Protein 6IUB (pdb70)

Organism: Helicobacter pylori (strain ATCC 700392 / 26695) (NCBI:txid85962)

Solvent-accessible surface area: 21551 Å² total; per-residue (Å²): 127,172,7,38,10,0,0,0,0,12,4,48,4,24,3,14,13,20,42,0,0,5,6,0,0,0,3,0,3,75,93,128,75,44,0,0,0,0,0,0,17,18,19,1,11,0,0,11,5,17,54,45,135,35,146,159,23,129,102,2,0,40,31,10,9,47,64,153,54,124,2,77,112,4,40,56,133,20,122,17,95,69,0,6,0,0,0,0,32,61,40,0,52,31,0,34,108,40,14,32,82,13,47,130,131,83,172,157,4,31,56,46,0,71,98,17,1,116,73,2,51,44,110,9,29,24,0,0,0,0,2,12,19,48,39,25,5,16,1,20,0,0,0,1,1,0,65,4,0,0,0,0,1,39,7,60,43,29,14,41,15,10,4,123,17,0,10,83,12,2,118,97,2,58,174,65,38,4,106,86,1,137,45,57,0,0,0,0,4,67,23,33,81,121,49,110,20,8,116,43,5,18,61,67,2,54,147,133,33,62,105,50,8,7,100,24,88,91,83,36,97,70,5,43,2,37,105,21,76,84,15,33,22,2,21,42,118,14,71,3,1,12,63,59,42,100,175,14,104,0,0,80,8,2,63,88,0,0,68,18,2,46,101,70,183,135,1,39,10,0,0,0,0,12,3,47,5,23,5,12,14,18,43,0,0,5,6,0,0,0,3,0,3,65,80,118,84,58,0,0,0,0,0,0,15,19,20,4,10,0,2,11,7,16,49,48,111,34,119,154,22,121,93,2,0,40,28,15,14,65,60,149,52,126,3,78,107,5,40,55,157,22,119,10,107,64,0,5,0,0,1,0,27,63,39,0,50,28,0,27,112,32,16,27,79,4,69,138,91,150,121,169,0,34,32,33,0,79,77,16,1,114,79,2,17,33,117,10,51,25,0,0,0,0,2,15,15,48,38,19,6,6,2,23,0,0,0,1,2,0,48,4,0,0,0,0,2,39,6,61,30,27,14,45,25,7,5,97,16,1,10,89,17,2,125,102,1,54,183,58,51,3,99,93,0,128,43,53,0,0,0,1,3,66,19,35,83,121,52,116,20,7,115,42,4,18,56,65,3,52,139,129,27,68,98,54,5,9,116,16,50,97,83,43,106,86,4,47,3,40,100,22,81,96,15,32,33,4,18,46,116,15,74,4,2,16,60,86,39,98,174,6,110,0,3,74,8,2,45,82,0,0,65,18,0,44,125,81

Sequence (528 aa):
MMSEIIAVANQKGGVGKTTTAVNLAASLAVHEKKILLIDFDPQANATSSLGFRRDKIDYDIYHVLIGRKQISQVILKTQMPFLDLVPSNLGLAGFEKTFYDSQDENKRGELMLKNALESVVGLYDYIIIDSPPALGPLTINSLSAAHSVIIPIQCEFFALEGTKLLLNTIRMLQKSTNPKLKIRGFLPTMHVPQLNLTKGVLAELFKYFDSEFFRDSATGEYIMIPKSVKLAESPSFGKPILLYDIKSNGSIAYQKLAQSILQGMMSEIIAVANQKGGVGKTTTAVNLAASLAVHEKKILLIDFDPQANATSSLGFRRDKIDYDIYHVLIGRKQISQVILKTQMPFLDLVPSNLGLAGFEKTFYDSQDENKRGELMLKNALESVVGLYDYIIIDSPPALGPLTINSLSAAHSVIIPIQCEFFALEGTKLLLNTIRMLQKSTNPKLKIRGFLPTMHVPQLNLTKGVLAELFKYFDSEFFRDSATGEYIMIPKSVKLAESPSFGKPILLYDIKSNGSIAYQKLAQSILQG

Nearest PDB structures (foldseek):
  6iud-assembly1_A  TM=9.989E-01  e=3.124E-50  Helicobacter pylori 26695
  8jmj-assembly1_B  TM=9.957E-01  e=1.134E-47  Helicobacter pylori 26695
  5ihp-assembly2_B  TM=9.463E-01  e=1.398E-24  Mycolicibacterium smegmatis MC2 155
  5ihp-assembly1_A  TM=9.519E-01  e=3.558E-24  Mycolicibacterium smegmatis MC2 155
  4pfs-assembly1_A  TM=9.456E-01  e=5.353E-24  Mycolicibacterium smegmatis MC2 155

InterPro domains:
  IPR025669 AAA domain [PF13614] (4-183)
  IPR027417 P-loop containing nucleoside triphosphate hydrolase [G3DSA:3.40.50.300] (1-264)
  IPR027417 P-loop containing nucleoside triphosphate hydrolase [SSF52540] (2-263)
  IPR050678 DNA Partitioning ATPase [PTHR13696] (2-263)

Structure (mmCIF, N/CA/C/O backbone):
data_6IUB
#
_entry.id   6IUB
#
_cell.length_a   48.142
_cell.length_b   93.322
_cell.length_c   110.892
_cell.angle_alpha   90.000
_cell.angle_beta   90.000
_cell.angle_gamma   90.000
#
_symmetry.space_group_name_H-M   'P 21 21 21'
#
loop_
_entity.id
_entity.type
_entity.pdbx_description
1 polymer 'SpoOJ regulator (Soj)'
2 non-polymer "ADENOSINE-5'-TRIPHOSPHATE"
3 non-polymer 'MAGNESIUM ION'
4 water water
#
loop_
_atom_site.group_PDB
_atom_site.id
_atom_site.type_symbol
_atom_site.label_atom_id
_atom_site.label_alt_id
_atom_site.label_comp_id
_atom_site.label_asym_id
_atom_site.label_entity_id
_atom_site.label_seq_id
_atom_site.pdbx_PDB_ins_code
_atom_site.Cartn_x
_atom_site.Cartn_y
_atom_site.Cartn_z
_atom_site.occupancy
_atom_site.B_iso_or_equiv
_atom_site.auth_seq_id
_atom_site.auth_comp_id
_atom_site.auth_asym_id
_atom_site.auth_atom_id
_atom_site.pdbx_PDB_model_num
ATOM 1 N N . MET A 1 13 ? 58.361 33.465 34.503 1.00 35.57 1 MET A N 1
ATOM 2 C CA . MET A 1 13 ? 57.721 34.071 35.670 1.00 34.98 1 MET A CA 1
ATOM 3 C C . MET A 1 13 ? 56.547 34.985 35.338 1.00 35.25 1 MET A C 1
ATOM 4 O O . MET A 1 13 ? 56.609 35.797 34.414 1.00 33.01 1 MET A O 1
ATOM 9 N N . MET A 1 14 ? 55.483 34.841 36.121 1.00 32.73 2 MET A N 1
ATOM 10 C CA . MET A 1 14 ? 54.323 35.725 36.089 1.00 29.19 2 MET A CA 1
ATOM 11 C C . MET A 1 14 ? 53.875 35.792 37.532 1.00 23.55 2 MET A C 1
ATOM 12 O O . MET A 1 14 ? 53.381 34.800 38.061 1.00 22.44 2 MET A O 1
ATOM 17 N N . SER A 1 15 ? 54.068 36.936 38.177 1.00 21.85 3 SER A N 1
ATOM 18 C CA . SER A 1 15 ? 53.815 37.025 39.607 1.00 18.68 3 SER A CA 1
ATOM 19 C C . SER A 1 15 ? 52.381 36.697 39.966 1.00 15.51 3 SER A C 1
ATOM 20 O O . SER A 1 15 ? 51.458 37.127 39.285 1.00 17.21 3 SER A O 1
ATOM 23 N N . GLU A 1 16 ? 52.194 35.932 41.035 1.00 18.22 4 GLU A N 1
ATOM 24 C CA . GLU A 1 16 ? 50.920 36.011 41.730 1.00 16.13 4 GLU A CA 1
ATOM 25 C C . GLU A 1 16 ? 51.075 37.132 42.749 1.00 15.82 4 GLU A C 1
ATOM 26 O O . GLU A 1 16 ? 51.977 37.097 43.588 1.00 12.02 4 GLU A O 1
ATOM 32 N N . ILE A 1 17 ? 50.203 38.127 42.667 1.00 12.07 5 ILE A N 1
ATOM 33 C CA . ILE A 1 17 ? 50.222 39.225 43.621 1.00 14.43 5 ILE A CA 1
ATOM 34 C C . ILE A 1 17 ? 49.260 38.909 44.753 1.00 12.46 5 ILE A C 1
ATOM 35 O O . ILE A 1 17 ? 48.067 38.712 44.527 1.00 11.03 5 ILE A O 1
ATOM 40 N N . ILE A 1 18 ? 49.790 38.837 45.969 1.00 9.76 6 ILE A N 1
ATOM 41 C CA . ILE A 1 18 ? 48.975 38.470 47.110 1.00 11.80 6 ILE A CA 1
ATOM 42 C C . ILE A 1 18 ? 48.959 39.582 48.149 1.00 11.37 6 ILE A C 1
ATOM 43 O O . ILE A 1 18 ? 49.997 39.935 48.711 1.00 13.98 6 ILE A O 1
ATOM 48 N N . ALA A 1 19 ? 47.776 40.128 48.399 1.00 10.53 7 ALA A N 1
ATOM 49 C CA . ALA A 1 19 ? 47.601 41.099 49.469 1.00 10.52 7 ALA A CA 1
ATOM 50 C C . ALA A 1 19 ? 47.380 40.396 50.802 1.00 11.56 7 ALA A C 1
ATOM 51 O O . ALA A 1 19 ? 46.577 39.463 50.887 1.00 12.55 7 ALA A O 1
ATOM 53 N N . VAL A 1 20 ? 48.085 40.852 51.836 1.00 12.30 8 VAL A N 1
ATOM 54 C CA . VAL A 1 20 ? 47.793 40.440 53.200 1.00 10.01 8 VAL A CA 1
ATOM 55 C C . VAL A 1 20 ? 47.011 41.588 53.808 1.00 9.80 8 VAL A C 1
ATOM 56 O O . VAL A 1 20 ? 47.550 42.678 53.982 1.00 11.55 8 VAL A O 1
ATOM 60 N N . ALA A 1 21 ? 45.734 41.372 54.090 1.00 8.31 9 ALA A N 1
ATOM 61 C CA . ALA A 1 21 ? 44.879 42.491 54.456 1.00 9.52 9 ALA A CA 1
ATOM 62 C C . ALA A 1 21 ? 43.909 42.151 55.567 1.00 10.87 9 ALA A C 1
ATOM 63 O O . ALA A 1 21 ? 43.424 41.026 55.646 1.00 7.88 9 ALA A O 1
ATOM 65 N N . ASN A 1 22 ? 43.647 43.148 56.411 1.00 10.50 10 ASN A N 1
ATOM 66 C CA . ASN A 1 22 ? 42.676 43.091 57.507 1.00 12.53 10 ASN A CA 1
ATOM 67 C C . ASN A 1 22 ? 42.744 44.432 58.216 1.00 13.13 10 ASN A C 1
ATOM 68 O O . ASN A 1 22 ? 43.779 44.795 58.760 1.00 11.98 10 ASN A O 1
ATOM 73 N N . GLN A 1 23 ? 41.626 45.148 58.224 1.00 11.99 11 GLN A N 1
ATOM 74 C CA . GLN A 1 23 ? 41.568 46.491 58.772 1.00 14.17 11 GLN A CA 1
ATOM 75 C C . GLN A 1 23 ? 41.792 46.559 60.280 1.00 16.66 11 GLN A C 1
ATOM 76 O O . GLN A 1 23 ? 42.140 47.619 60.816 1.00 16.41 11 GLN A O 1
ATOM 82 N N . LYS A 1 24 ? 41.607 45.428 60.961 1.00 13.41 12 LYS A N 1
ATOM 83 C CA . LYS A 1 24 ? 41.858 45.371 62.395 1.00 13.85 12 LYS A CA 1
ATOM 84 C C . LYS A 1 24 ? 43.360 45.480 62.637 1.00 16.86 12 LYS A C 1
ATOM 85 O O . LYS A 1 24 ? 44.156 44.932 61.883 1.00 15.46 12 LYS A O 1
ATOM 91 N N . GLY A 1 25 ? 43.743 46.200 63.683 1.00 15.34 13 GLY A N 1
ATOM 92 C CA . GLY A 1 25 ? 45.145 46.338 64.020 1.00 14.78 13 GLY A CA 1
ATOM 93 C C . GLY A 1 25 ? 45.682 45.169 64.822 1.00 13.40 13 GLY A C 1
ATOM 94 O O . GLY A 1 25 ? 44.954 44.587 65.640 1.00 13.86 13 GLY A O 1
ATOM 95 N N . GLY A 1 26 ? 46.944 44.815 64.581 1.00 14.23 14 GLY A N 1
ATOM 96 C CA . GLY A 1 26 ? 47.642 43.839 65.405 1.00 14.69 14 GLY A CA 1
ATOM 97 C C . GLY A 1 26 ? 47.128 42.414 65.297 1.00 10.53 14 GLY A C 1
ATOM 98 O O . GLY A 1 26 ? 47.083 41.684 66.291 1.00 15.73 14 GLY A O 1
ATOM 99 N N . VAL A 1 27 ? 46.742 42.010 64.092 1.00 8.75 15 VAL A N 1
ATOM 100 C CA . VAL A 1 27 ? 46.248 40.650 63.872 1.00 9.08 15 VAL A CA 1
ATOM 101 C C . VAL A 1 27 ? 47.243 39.786 63.094 1.00 11.65 15 VAL A C 1
ATOM 102 O O . VAL A 1 27 ? 46.915 38.679 62.671 1.00 10.09 15 VAL A O 1
ATOM 106 N N . GLY A 1 28 ? 48.448 40.305 62.883 1.00 9.97 16 GLY A N 1
ATOM 107 C CA . GLY A 1 28 ? 49.497 39.524 62.251 1.00 11.29 16 GLY A CA 1
ATOM 108 C C . GLY A 1 28 ? 49.637 39.682 60.750 1.00 12.35 16 GLY A C 1
ATOM 109 O O . GLY A 1 28 ? 50.185 38.791 60.099 1.00 9.35 16 GLY A O 1
ATOM 110 N N . LYS A 1 29 ? 49.143 40.791 60.194 1.00 6.88 17 LYS A N 1
ATOM 111 C CA . LYS A 1 29 ? 49.376 41.087 58.773 1.00 9.68 17 LYS A CA 1
ATOM 112 C C . LYS A 1 29 ? 50.859 41.083 58.457 1.00 9.61 17 LYS A C 1
ATOM 113 O O . LYS A 1 29 ? 51.312 40.380 57.561 1.00 7.88 17 LYS A O 1
ATOM 119 N N . THR A 1 30 ? 51.613 41.894 59.186 1.00 9.23 18 THR A N 1
ATOM 120 C CA . THR A 1 30 ? 53.044 42.024 58.949 1.00 9.66 18 THR A CA 1
ATOM 121 C C . THR A 1 30 ? 53.819 40.722 59.197 1.00 9.82 18 THR A C 1
ATOM 122 O O . THR A 1 30 ? 54.647 40.307 58.387 1.00 9.71 18 THR A O 1
ATOM 126 N N . THR A 1 31 ? 53.529 40.071 60.315 1.00 7.80 19 THR A N 1
ATOM 127 C CA . THR A 1 31 ? 54.175 38.810 60.651 1.00 8.61 19 THR A CA 1
ATOM 128 C C . THR A 1 31 ? 53.926 37.798 59.528 1.00 8.75 19 THR A C 1
ATOM 129 O O . THR A 1 31 ? 54.824 37.019 59.146 1.00 8.13 19 THR A O 1
ATOM 133 N N . THR A 1 32 ? 52.710 37.843 58.979 1.00 10.46 20 THR A N 1
ATOM 134 C CA . THR A 1 32 ? 52.313 36.909 57.925 1.00 8.78 20 THR A CA 1
ATOM 135 C C . THR A 1 32 ? 52.973 37.251 56.593 1.00 8.91 20 THR A C 1
ATOM 136 O O . THR A 1 32 ? 53.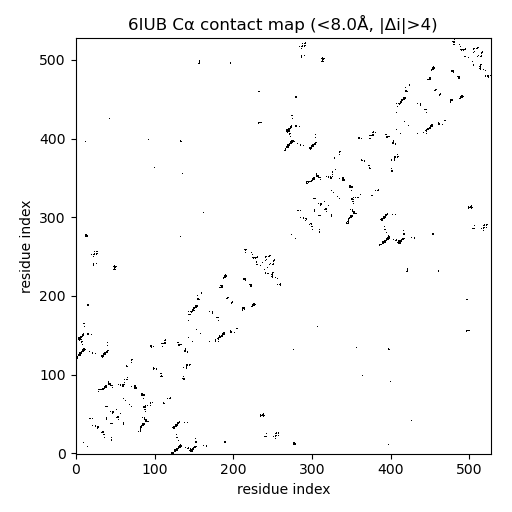498 36.373 55.929 1.00 9.73 20 THR A O 1
ATOM 140 N N . ALA A 1 33 ? 52.955 38.523 56.199 1.00 6.25 21 ALA A N 1
ATOM 141 C CA . ALA A 1 33 ? 53.573 38.933 54.946 1.00 6.73 21 ALA A CA 1
ATOM 142 C C . ALA A 1 33 ? 55.057 38.581 54.944 1.00 8.59 21 ALA A C 1
ATOM 143 O O . ALA A 1 33 ? 55.561 37.965 53.990 1.00 7.89 21 ALA A O 1
ATOM 145 N N . VAL A 1 34 ? 55.754 38.988 56.007 1.00 6.27 22 VAL A N 1
ATOM 146 C CA . VAL A 1 34 ? 57.182 38.728 56.128 1.00 8.19 22 VAL A CA 1
ATOM 147 C C . VAL A 1 34 ? 57.498 37.230 56.105 1.00 10.12 22 VAL A C 1
ATOM 148 O O . VAL A 1 34 ? 58.367 36.762 55.342 1.00 9.06 22 VAL A O 1
ATOM 152 N N . ASN A 1 35 ? 56.811 36.475 56.960 1.00 8.36 23 ASN A N 1
ATOM 153 C CA . ASN A 1 35 ? 57.130 35.049 57.066 1.00 8.13 23 ASN A CA 1
ATOM 154 C C . ASN A 1 35 ? 56.664 34.150 55.916 1.00 11.12 23 ASN A C 1
ATOM 155 O O . ASN A 1 35 ? 57.337 33.185 55.565 1.00 9.81 23 ASN A O 1
ATOM 160 N N . LEU A 1 36 ? 55.537 34.489 55.305 1.00 9.85 24 LEU A N 1
ATOM 161 C CA . LEU A 1 36 ? 55.151 33.844 54.057 1.00 11.13 24 LEU A CA 1
ATOM 162 C C . LEU A 1 36 ? 56.203 34.135 52.994 1.00 10.92 24 LEU A C 1
ATOM 163 O O . LEU A 1 36 ? 56.680 33.212 52.328 1.00 9.63 24 LEU A O 1
ATOM 168 N N . ALA A 1 37 ? 56.597 35.404 52.855 1.00 9.65 25 ALA A N 1
ATOM 169 C CA . ALA A 1 37 ? 57.603 35.758 51.855 1.00 8.41 25 ALA A CA 1
ATOM 170 C C . ALA A 1 37 ? 58.874 34.933 52.029 1.00 8.79 25 ALA A C 1
ATOM 171 O O . ALA A 1 37 ? 59.392 34.353 51.057 1.00 10.54 25 ALA A O 1
ATOM 173 N N . ALA A 1 38 ? 59.377 34.862 53.258 1.00 7.56 26 ALA A N 1
ATOM 174 C CA . ALA A 1 38 ? 60.573 34.050 53.518 1.00 10.74 26 ALA A CA 1
ATOM 175 C C . ALA A 1 38 ? 60.364 32.566 53.185 1.00 11.67 26 ALA A C 1
ATOM 176 O O . ALA A 1 38 ? 61.235 31.902 52.561 1.00 9.58 26 ALA A O 1
ATOM 178 N N . SER A 1 39 ? 59.210 32.055 53.617 1.00 9.34 27 SER A N 1
ATOM 179 C CA . SER A 1 39 ? 58.875 30.649 53.432 1.00 10.82 27 SER A CA 1
ATOM 180 C C . SER A 1 39 ? 58.723 30.264 51.973 1.00 10.44 27 SER A C 1
ATOM 181 O O . SER A 1 39 ? 58.913 29.108 51.614 1.00 13.97 27 SER A O 1
ATOM 184 N N . LEU A 1 40 ? 58.362 31.219 51.127 1.00 10.52 28 LEU A N 1
ATOM 185 C CA . LEU A 1 40 ? 58.315 30.965 49.696 1.00 10.93 28 LEU A CA 1
ATOM 186 C C . LEU A 1 40 ? 59.708 31.066 49.095 1.00 14.08 28 LEU A C 1
ATOM 187 O O . LEU A 1 40 ? 60.062 30.297 48.187 1.00 14.74 28 LEU A O 1
ATOM 192 N N . ALA A 1 41 ? 60.495 32.017 49.594 1.00 11.39 29 ALA A N 1
ATOM 193 C CA . ALA A 1 41 ? 61.830 32.246 49.055 1.00 11.83 29 ALA A CA 1
ATOM 194 C C . ALA A 1 41 ? 62.738 31.028 49.198 1.00 15.52 29 ALA A C 1
ATOM 195 O O . ALA A 1 41 ? 63.568 30.774 48.307 1.00 16.33 29 ALA A O 1
ATOM 197 N N . VAL A 1 42 ? 62.612 30.291 50.304 1.00 10.80 30 VAL A N 1
ATOM 198 C CA . VAL A 1 42 ? 63.486 29.116 50.482 1.00 13.81 30 VAL A CA 1
ATOM 199 C C . VAL A 1 42 ? 63.238 27.998 49.463 1.00 18.11 30 VAL A C 1
ATOM 200 O O . VAL A 1 42 ? 64.019 27.049 49.388 1.00 18.50 30 VAL A O 1
ATOM 204 N N . HIS A 1 43 ? 62.133 28.070 48.730 1.00 16.77 31 HIS A N 1
ATOM 205 C CA . HIS A 1 43 ? 61.885 27.130 47.635 1.00 16.95 31 HIS A CA 1
ATOM 206 C C . HIS A 1 43 ? 62.392 27.646 46.293 1.00 18.21 31 HIS A C 1
ATOM 207 O O . HIS A 1 43 ? 61.913 27.219 45.236 1.00 18.30 31 HIS A O 1
ATOM 214 N N . GLU A 1 44 ? 63.292 28.624 46.351 1.00 18.68 32 GLU A N 1
ATOM 215 C CA . GLU A 1 44 ? 63.866 29.256 45.159 1.00 17.63 32 GLU A CA 1
ATOM 216 C C . GLU A 1 44 ? 62.823 29.851 44.225 1.00 24.71 32 GLU A C 1
ATOM 217 O O . GLU A 1 44 ? 62.976 29.821 42.995 1.00 16.90 32 GLU A O 1
ATOM 223 N N . LYS A 1 45 ? 61.744 30.344 44.829 1.00 15.43 33 LYS A N 1
ATOM 224 C CA . LYS A 1 45 ? 60.807 31.241 44.182 1.00 15.69 33 LYS A CA 1
ATOM 225 C C . LYS A 1 45 ? 61.235 32.676 44.492 1.00 13.85 33 LYS A C 1
ATOM 226 O O . LYS A 1 45 ? 61.549 32.997 45.640 1.00 12.50 33 LYS A O 1
ATOM 232 N N . LYS A 1 46 ? 61.246 33.535 43.481 1.00 13.73 34 LYS A N 1
ATOM 233 C CA . LYS A 1 46 ? 61.727 34.905 43.649 1.00 14.04 34 LYS A CA 1
ATOM 234 C C . LYS A 1 46 ? 60.570 35.748 44.189 1.00 12.83 34 LYS A C 1
ATOM 235 O O . LYS A 1 46 ? 59.525 35.837 43.559 1.00 12.43 34 LYS A O 1
ATOM 241 N N . ILE A 1 47 ? 60.751 36.331 45.371 1.00 13.36 35 ILE A N 1
ATOM 242 C CA . ILE A 1 47 ? 59.660 37.035 46.063 1.00 9.92 35 ILE A CA 1
ATOM 243 C C . ILE A 1 47 ? 59.945 38.532 46.180 1.00 10.38 35 ILE A C 1
ATOM 244 O O . ILE A 1 47 ? 61.090 38.943 46.412 1.00 9.36 35 ILE A O 1
ATOM 249 N N . LEU A 1 48 ? 58.912 39.347 45.993 1.00 9.90 36 LEU A N 1
ATOM 250 C CA . LEU A 1 48 ? 59.004 40.782 46.259 1.00 11.73 36 LEU A CA 1
ATOM 251 C C . LEU A 1 48 ? 58.001 41.101 47.358 1.00 11.53 36 LEU A C 1
ATOM 252 O O . LEU A 1 48 ? 56.793 40.886 47.197 1.00 11.05 36 LEU A O 1
ATOM 257 N N . LEU A 1 49 ? 58.510 41.574 48.488 1.00 10.36 37 LEU A N 1
ATOM 258 C CA . LEU A 1 49 ? 57.658 41.989 49.589 1.00 10.72 37 LEU A CA 1
ATOM 259 C C . LEU A 1 49 ? 57.487 43.504 49.491 1.00 12.15 37 LEU A C 1
ATOM 260 O O . LEU A 1 49 ? 58.467 44.243 49.436 1.00 12.71 37 LEU A O 1
ATOM 265 N N . ILE A 1 50 ? 56.235 43.946 49.408 1.00 10.94 38 ILE A N 1
ATOM 266 C CA . ILE A 1 50 ? 55.887 45.365 49.389 1.00 11.18 38 ILE A CA 1
ATOM 267 C C . ILE A 1 50 ? 55.384 45.808 50.775 1.00 13.38 38 ILE A C 1
ATOM 268 O O . ILE A 1 50 ? 54.324 45.375 51.221 1.00 11.67 38 ILE A O 1
ATOM 273 N N . ASP A 1 51 ? 56.137 46.673 51.448 1.00 10.82 39 ASP A N 1
ATOM 274 C CA . ASP A 1 51 ? 55.671 47.230 52.706 1.00 10.64 39 ASP A CA 1
ATOM 275 C C . ASP A 1 51 ? 54.690 48.350 52.364 1.00 14.31 39 ASP A C 1
ATOM 276 O O . ASP A 1 51 ? 55.090 49.379 51.837 1.00 14.70 39 ASP A O 1
ATOM 281 N N . PHE A 1 52 ? 53.402 48.139 52.619 1.00 9.02 40 PHE A N 1
ATOM 282 C CA . PHE A 1 52 ? 52.404 49.149 52.235 1.00 7.80 40 PHE A CA 1
ATOM 283 C C . PHE A 1 52 ? 51.775 49.871 53.439 1.00 9.56 40 PHE A C 1
ATOM 284 O O . PHE A 1 52 ? 50.654 50.367 53.362 1.00 13.07 40 PHE A O 1
ATOM 292 N N . ASP A 1 53 ? 52.521 49.929 54.538 1.00 10.24 41 ASP A N 1
ATOM 293 C CA . ASP A 1 53 ? 52.130 50.641 55.763 1.00 12.91 41 ASP A CA 1
ATOM 294 C C . ASP A 1 53 ? 53.140 51.756 56.074 1.00 14.36 41 ASP A C 1
ATOM 295 O O . ASP A 1 53 ? 54.351 51.503 56.134 1.00 11.23 41 ASP A O 1
ATOM 300 N N . PRO A 1 54 ? 52.653 52.996 56.282 1.00 11.31 42 PRO A N 1
ATOM 301 C CA . PRO A 1 54 ? 53.597 54.076 56.599 1.00 14.68 42 PRO A CA 1
ATOM 302 C C . PRO A 1 54 ? 54.415 53.809 57.860 1.00 14.52 42 PRO A C 1
ATOM 303 O O . PRO A 1 54 ? 55.519 54.342 57.972 1.00 17.36 42 PRO A O 1
ATOM 307 N N . GLN A 1 55 ? 53.908 52.969 58.763 1.00 15.03 43 GLN A N 1
ATOM 308 C CA . GLN A 1 55 ? 54.653 52.604 59.968 1.00 17.55 43 GLN A CA 1
ATOM 309 C C . GLN A 1 55 ? 55.846 51.692 59.639 1.00 16.06 43 GLN A C 1
ATOM 310 O O . GLN A 1 55 ? 56.769 51.550 60.447 1.00 13.02 43 GLN A O 1
ATOM 316 N N . ALA A 1 56 ? 55.811 51.063 58.463 1.00 14.36 44 ALA A N 1
ATOM 317 C CA . ALA A 1 56 ? 56.964 50.315 57.947 1.00 11.10 44 ALA A CA 1
ATOM 318 C C . ALA A 1 56 ? 57.452 49.174 58.847 1.00 11.42 44 ALA A C 1
ATOM 319 O O . ALA A 1 56 ? 58.668 48.931 58.946 1.00 10.11 44 ALA A O 1
ATOM 321 N N . ASN A 1 57 ? 56.528 48.469 59.487 1.00 10.17 45 ASN A N 1
ATOM 322 C CA . ASN A 1 57 ? 56.908 47.352 60.354 1.00 13.74 45 ASN A CA 1
ATOM 323 C C . ASN A 1 57 ? 57.572 46.199 59.601 1.00 12.32 45 ASN A C 1
ATOM 324 O O . ASN A 1 57 ? 58.453 45.533 60.143 1.00 12.66 45 ASN A O 1
ATOM 329 N N . ALA A 1 58 ? 57.141 45.948 58.362 1.00 10.75 46 ALA A N 1
ATOM 330 C CA . ALA A 1 58 ? 57.770 44.901 57.544 1.00 10.52 46 ALA A CA 1
ATOM 331 C C . ALA A 1 58 ? 59.233 45.237 57.245 1.00 11.41 46 ALA A C 1
ATOM 332 O O . ALA A 1 58 ? 60.165 44.410 57.415 1.00 10.31 46 ALA A O 1
ATOM 334 N N . THR A 1 59 ? 59.426 46.479 56.826 1.00 10.07 47 THR A N 1
ATOM 335 C CA . THR A 1 59 ? 60.757 47.009 56.573 1.00 12.36 47 THR A CA 1
ATOM 336 C C . THR A 1 59 ? 61.678 46.797 57.785 1.00 13.24 47 THR A C 1
ATOM 337 O O . THR A 1 59 ? 62.768 46.230 57.667 1.00 14.95 47 THR A O 1
ATOM 341 N N . SER A 1 60 ? 61.223 47.236 58.954 1.00 12.30 48 SER A N 1
ATOM 342 C CA . SER A 1 60 ? 61.964 47.030 60.196 1.00 16.72 48 SER A CA 1
ATOM 343 C C . SER A 1 60 ? 62.180 45.551 60.549 1.00 16.81 48 SER A C 1
ATOM 344 O O . SER A 1 60 ? 63.218 45.175 61.109 1.00 16.75 48 SER A O 1
ATOM 347 N N . SER A 1 61 ? 61.191 44.720 60.230 1.00 13.17 49 SER A N 1
ATOM 348 C CA . SER A 1 61 ? 61.244 43.280 60.494 1.00 13.09 49 SER A CA 1
ATOM 349 C C . SER A 1 61 ? 62.386 42.628 59.750 1.00 13.52 49 SER A C 1
ATOM 350 O O . SER A 1 61 ? 62.900 41.591 60.172 1.00 16.22 49 SER A O 1
ATOM 353 N N . LEU A 1 62 ? 62.743 43.200 58.603 1.00 14.60 50 LEU A N 1
ATOM 354 C CA . LEU A 1 62 ? 63.866 42.644 57.844 1.00 16.26 50 LEU A CA 1
ATOM 355 C C . LEU A 1 62 ? 65.232 43.324 58.087 1.00 17.68 50 LEU A C 1
ATOM 356 O O . LEU A 1 62 ? 66.186 43.095 57.336 1.00 15.67 50 LEU A O 1
ATOM 361 N N . GLY A 1 63 ? 65.326 44.135 59.142 1.00 16.17 51 GLY A N 1
ATOM 362 C CA . GLY A 1 63 ? 66.602 44.693 59.567 1.00 19.90 51 GLY A CA 1
ATOM 363 C C . GLY A 1 63 ? 66.972 46.043 58.972 1.00 24.69 51 GLY A C 1
ATOM 364 O O . GLY A 1 63 ? 68.119 46.483 59.065 1.00 25.73 51 GLY A O 1
ATOM 365 N N . PHE A 1 64 ? 66.002 46.709 58.360 1.00 18.82 52 PHE A N 1
ATOM 366 C CA . PHE A 1 64 ? 66.230 48.030 57.793 1.00 23.21 52 PHE A CA 1
ATOM 367 C C . PHE A 1 64 ? 65.730 49.128 58.739 1.00 26.25 52 PHE A C 1
ATOM 368 O O . PHE A 1 64 ? 64.613 49.045 59.257 1.00 29.47 52 PHE A O 1
ATOM 376 N N . ARG A 1 65 ? 66.539 50.149 58.987 1.00 27.25 53 ARG A N 1
ATOM 377 C CA . ARG A 1 65 ? 66.049 51.255 59.810 1.00 35.72 53 ARG A CA 1
ATOM 378 C C . ARG A 1 65 ? 65.239 52.224 58.948 1.00 31.03 53 ARG A C 1
ATOM 379 O O . ARG A 1 65 ? 65.670 52.609 57.856 1.00 31.80 53 ARG A O 1
ATOM 387 N N . ARG A 1 66 ? 64.087 52.638 59.468 1.00 35.04 54 ARG A N 1
ATOM 388 C CA . ARG A 1 66 ? 63.206 53.615 58.819 1.00 41.22 54 ARG A CA 1
ATOM 389 C C . ARG A 1 66 ? 63.928 54.902 58.423 1.00 36.83 54 ARG A C 1
ATOM 390 O O . ARG A 1 66 ? 63.790 55.401 57.304 1.00 39.98 54 ARG A O 1
ATOM 398 N N . ASP A 1 67 ? 64.691 55.438 59.363 1.00 37.94 55 ASP A N 1
ATOM 399 C CA . ASP A 1 67 ? 65.436 56.669 59.147 1.00 44.14 55 ASP A CA 1
ATOM 400 C C . ASP A 1 67 ? 66.612 56.516 58.177 1.00 37.68 55 ASP A C 1
ATOM 401 O O . ASP A 1 67 ? 67.338 57.474 57.916 1.00 47.19 55 ASP A O 1
ATOM 406 N N . LYS A 1 68 ? 66.794 55.310 57.650 1.00 37.38 56 LYS A N 1
ATOM 407 C CA . LYS A 1 68 ? 67.912 55.017 56.754 1.00 33.63 56 LYS A CA 1
ATOM 408 C C . LYS A 1 68 ? 67.452 54.729 55.326 1.00 38.15 56 LYS A C 1
ATOM 409 O O . LYS A 1 68 ? 68.265 54.510 54.423 1.00 39.87 56 LYS A O 1
ATOM 415 N N . ILE A 1 69 ? 66.145 54.754 55.108 1.00 35.78 57 ILE A N 1
ATOM 416 C CA . ILE A 1 69 ? 65.620 54.458 53.786 1.00 31.36 57 ILE A CA 1
ATOM 417 C C . ILE A 1 69 ? 65.598 55.755 52.980 1.00 34.36 57 ILE A C 1
ATOM 418 O O . ILE A 1 69 ? 65.128 56.779 53.478 1.00 33.90 57 ILE A O 1
ATOM 423 N N . ASP A 1 70 ? 66.095 55.705 51.742 1.00 30.13 58 ASP A N 1
ATOM 424 C CA . ASP A 1 70 ? 66.123 56.877 50.876 1.00 29.08 58 ASP A CA 1
ATOM 425 C C . ASP A 1 70 ? 64.736 57.055 50.264 1.00 32.73 58 ASP A C 1
ATOM 426 O O . ASP A 1 70 ? 63.877 57.742 50.822 1.00 37.85 58 ASP A O 1
ATOM 431 N N . TYR A 1 71 ? 64.519 56.431 49.113 1.00 29.72 59 TYR A N 1
ATOM 432 C CA . TYR A 1 71 ? 63.214 56.473 48.462 1.00 23.00 59 TYR A CA 1
ATOM 433 C C . TYR A 1 71 ? 62.435 55.186 48.716 1.00 23.32 59 TYR A C 1
ATOM 434 O O . TYR A 1 71 ? 63.024 54.111 48.856 1.00 18.98 59 TYR A O 1
ATOM 443 N N . ASP A 1 72 ? 61.112 55.309 48.787 1.00 17.79 60 ASP A N 1
ATOM 444 C CA . ASP A 1 72 ? 60.260 54.186 49.158 1.00 18.50 60 ASP A CA 1
ATOM 445 C C . ASP A 1 72 ? 59.050 54.018 48.243 1.00 14.34 60 ASP A C 1
ATOM 446 O O . ASP A 1 72 ? 58.943 54.678 47.209 1.00 14.08 60 ASP A O 1
ATOM 451 N N . ILE A 1 73 ? 58.129 53.140 48.631 1.00 15.25 61 IL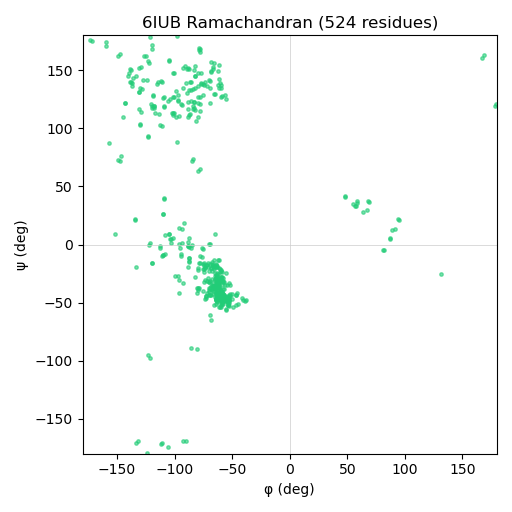E A N 1
ATOM 452 C CA . ILE A 1 73 ? 56.973 52.839 47.793 1.00 15.70 61 ILE A CA 1
ATOM 453 C C . ILE A 1 73 ? 56.143 54.096 47.483 1.00 15.68 61 ILE A C 1
ATOM 454 O O . ILE A 1 73 ? 55.535 54.213 46.410 1.00 16.68 61 ILE A O 1
ATOM 459 N N . TYR A 1 74 ? 56.114 55.032 48.424 1.00 16.54 62 TYR A N 1
ATOM 460 C CA . TYR A 1 74 ? 55.425 56.302 48.206 1.00 19.77 62 TYR A CA 1
ATOM 461 C C . TYR A 1 74 ? 55.868 57.008 46.926 1.00 19.32 62 TYR A C 1
ATOM 462 O O . TYR A 1 74 ? 55.043 57.428 46.106 1.00 18.72 62 TYR A O 1
ATOM 471 N N . HIS A 1 75 ? 57.176 57.115 46.755 1.00 16.29 63 HIS A N 1
ATOM 472 C CA . HIS A 1 75 ? 57.748 57.809 45.605 1.00 21.07 63 HIS A CA 1
ATOM 473 C C . HIS A 1 75 ? 57.420 57.116 44.291 1.00 21.08 63 HIS A C 1
ATOM 474 O O . HIS A 1 75 ? 57.353 57.751 43.229 1.00 23.35 63 HIS A O 1
ATOM 481 N N . VAL A 1 76 ? 57.245 55.804 44.373 1.00 18.39 64 VAL A N 1
ATOM 482 C CA . VAL A 1 76 ? 56.852 54.996 43.226 1.00 20.35 64 VAL A CA 1
ATOM 483 C C . VAL A 1 76 ? 55.378 55.244 42.870 1.00 19.32 64 VAL A C 1
ATOM 484 O O . VAL A 1 76 ? 55.035 55.403 41.693 1.00 19.52 64 VAL A O 1
ATOM 488 N N . LEU A 1 77 ? 54.508 55.279 43.882 1.00 17.71 65 LEU A N 1
ATOM 489 C CA . LEU A 1 77 ? 53.078 55.505 43.649 1.00 18.94 65 LEU A CA 1
ATOM 490 C C . LEU A 1 77 ? 52.780 56.823 42.943 1.00 26.73 65 LEU A C 1
ATOM 491 O O . LEU A 1 77 ? 51.901 56.891 42.072 1.00 23.16 65 LEU A O 1
ATOM 496 N N . ILE A 1 78 ? 53.493 57.873 43.342 1.00 21.69 66 ILE A N 1
ATOM 497 C CA . ILE A 1 78 ? 53.283 59.193 42.757 1.00 24.97 66 ILE A CA 1
ATOM 498 C C . ILE A 1 78 ? 54.137 59.452 41.508 1.00 22.66 66 ILE A C 1
ATOM 499 O O . ILE A 1 78 ? 54.108 60.548 40.953 1.00 28.76 66 ILE A O 1
ATOM 504 N N . GLY A 1 79 ? 54.916 58.457 41.089 1.00 21.84 67 GLY A N 1
ATOM 505 C CA . GLY A 1 79 ? 55.648 58.546 39.833 1.00 24.18 67 GLY A CA 1
ATOM 506 C C . GLY A 1 79 ? 57.022 59.189 39.866 1.00 24.43 67 GLY A C 1
ATOM 507 O O . GLY A 1 79 ? 57.644 59.410 38.825 1.00 25.28 67 GLY A O 1
ATOM 508 N N . ARG A 1 80 ? 57.490 59.518 41.061 1.00 20.59 68 ARG A N 1
ATOM 509 C CA . ARG A 1 80 ? 58.802 60.135 41.219 1.00 24.58 68 ARG A CA 1
ATOM 510 C C . ARG A 1 80 ? 59.937 59.148 40.942 1.00 29.96 68 ARG A C 1
ATOM 511 O O . ARG A 1 80 ? 61.025 59.538 40.508 1.00 25.88 68 ARG A O 1
ATOM 519 N N . LYS A 1 81 ? 59.671 57.869 41.201 1.00 21.02 69 LYS A N 1
ATOM 520 C CA . LYS A 1 81 ? 60.648 56.805 40.996 1.00 22.19 69 LYS A CA 1
ATOM 521 C C . LYS A 1 81 ? 59.987 55.585 40.370 1.00 24.72 69 LYS A C 1
ATOM 522 O O . LYS A 1 81 ? 58.795 55.353 40.566 1.00 24.01 69 LYS A O 1
ATOM 528 N N . GLN A 1 82 ? 60.760 54.823 39.596 1.00 24.21 70 GLN A N 1
ATOM 529 C CA . GLN A 1 82 ? 60.305 53.536 39.099 1.00 30.02 70 GLN A CA 1
ATOM 530 C C . GLN A 1 82 ? 60.561 52.521 40.208 1.00 23.37 70 GLN A C 1
ATOM 531 O O . GLN A 1 82 ? 61.513 52.664 40.978 1.00 20.96 70 GLN A O 1
ATOM 537 N N . ILE A 1 83 ? 59.747 51.475 40.278 1.00 21.21 71 ILE A N 1
ATOM 538 C CA . ILE A 1 83 ? 59.844 50.561 41.415 1.00 18.78 71 ILE A CA 1
ATOM 539 C C . ILE A 1 83 ? 61.210 49.860 41.479 1.00 18.18 71 ILE A C 1
ATOM 540 O O . ILE A 1 83 ? 61.736 49.626 42.561 1.00 16.23 71 ILE A O 1
ATOM 545 N N . SER A 1 84 ? 61.806 49.596 40.318 1.00 21.20 72 SER A N 1
ATOM 546 C CA . SER A 1 84 ? 63.146 48.999 40.245 1.00 20.44 72 SER A CA 1
ATOM 547 C C . SER A 1 84 ? 64.225 49.838 40.952 1.00 21.56 72 SER A C 1
ATOM 548 O O . SER A 1 84 ? 65.242 49.307 41.403 1.00 24.24 72 SER A O 1
ATOM 551 N N . GLN A 1 85 ? 64.020 51.150 41.024 1.00 21.45 73 GLN A N 1
ATOM 552 C CA . GLN A 1 85 ? 64.957 52.026 41.721 1.00 23.16 73 GLN A CA 1
ATOM 553 C C . GLN A 1 85 ? 64.878 51.952 43.246 1.00 21.42 73 GLN A C 1
ATOM 554 O O . GLN A 1 85 ? 65.780 52.433 43.931 1.00 22.34 73 GLN A O 1
ATOM 560 N N . VAL A 1 86 ? 63.799 51.398 43.793 1.00 16.25 74 VAL A N 1
ATOM 561 C CA . VAL A 1 86 ? 63.640 51.394 45.254 1.00 14.25 74 VAL A CA 1
ATOM 562 C C . VAL A 1 86 ? 63.789 50.006 45.880 1.00 16.36 74 VAL A C 1
ATOM 563 O O . VAL A 1 86 ? 63.893 49.872 47.107 1.00 14.96 74 VAL A O 1
ATOM 567 N N . ILE A 1 87 ? 63.854 48.986 45.034 1.00 15.69 75 ILE A N 1
ATOM 568 C CA . ILE A 1 87 ? 64.007 47.615 45.517 1.00 15.80 75 ILE A CA 1
ATOM 569 C C . ILE A 1 87 ? 65.340 47.378 46.220 1.00 19.87 75 ILE A C 1
ATOM 570 O O . ILE A 1 87 ? 66.408 47.726 45.699 1.00 17.47 75 ILE A O 1
ATOM 575 N N . LEU A 1 88 ? 65.255 46.798 47.419 1.00 14.02 76 LEU A N 1
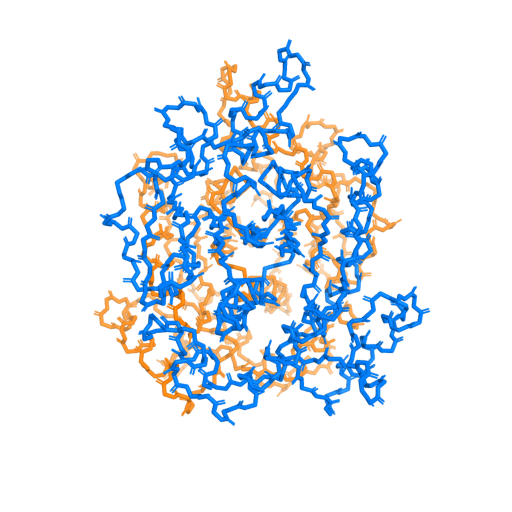ATOM 576 C CA . LEU A 1 88 ? 66.412 46.433 48.232 1.00 16.34 76 LEU A CA 1
ATOM 577 C C . LEU A 1 88 ? 66.548 44.922 48.334 1.00 19.03 76 LEU A C 1
ATOM 578 O O . LEU A 1 88 ? 65.547 44.212 48.481 1.00 15.39 76 LEU A O 1
ATOM 583 N N . LYS A 1 89 ? 67.787 44.437 48.288 1.00 16.74 77 LYS A N 1
ATOM 584 C CA . LYS A 1 89 ? 68.054 43.039 48.576 1.00 15.23 77 LYS A CA 1
ATOM 585 C C . LYS A 1 89 ? 68.013 42.830 50.077 1.00 16.60 77 LYS A C 1
ATOM 586 O O . LYS A 1 89 ? 68.328 43.734 50.845 1.00 17.03 77 LYS A O 1
ATOM 592 N N . THR A 1 90 ? 67.574 41.653 50.504 1.00 14.25 78 THR A N 1
ATOM 593 C CA . THR A 1 90 ? 67.526 41.362 51.931 1.00 13.97 78 THR A CA 1
ATOM 594 C C . THR A 1 90 ? 68.579 40.321 52.237 1.00 13.61 78 THR A C 1
ATOM 595 O O . THR A 1 90 ? 69.388 39.982 51.371 1.00 14.44 78 THR A O 1
ATOM 599 N N . GLN A 1 91 ? 68.547 39.793 53.457 1.00 15.47 79 GLN A N 1
ATOM 600 C CA . GLN A 1 91 ? 69.457 38.731 53.869 1.00 18.22 79 GLN A CA 1
ATOM 601 C C . GLN A 1 91 ? 69.317 37.468 53.017 1.00 16.84 79 GLN A C 1
ATOM 602 O O . GLN A 1 91 ? 70.255 36.671 52.895 1.00 15.44 79 GLN A O 1
ATOM 608 N N . MET A 1 92 ? 68.147 37.304 52.411 1.00 16.11 80 MET A N 1
ATOM 609 C CA . MET A 1 92 ? 67.841 36.139 51.581 1.00 15.25 80 MET A CA 1
ATOM 610 C C . MET A 1 92 ? 67.849 36.514 50.112 1.00 15.70 80 MET A C 1
ATOM 611 O O . MET A 1 92 ? 67.114 37.410 49.699 1.00 15.59 80 MET A O 1
ATOM 616 N N . PRO A 1 93 ? 68.680 35.819 49.317 1.00 16.04 81 PRO A N 1
ATOM 617 C CA . PRO A 1 93 ? 68.863 36.132 47.897 1.00 14.90 81 PRO A CA 1
ATOM 618 C C . PRO A 1 93 ? 67.566 36.068 47.094 1.00 16.67 81 PRO A C 1
ATOM 619 O O . PRO A 1 93 ? 67.430 36.831 46.131 1.00 16.51 81 PRO A O 1
ATOM 623 N N . PHE A 1 94 ? 66.611 35.237 47.504 1.00 14.83 82 PHE A N 1
ATOM 624 C CA . PHE A 1 94 ? 65.336 35.152 46.778 1.00 15.05 82 PHE A CA 1
ATOM 625 C C . PHE A 1 94 ? 64.233 36.041 47.317 1.00 14.16 82 PHE A C 1
ATOM 626 O O . PHE A 1 94 ? 63.110 36.028 46.796 1.00 11.78 82 PHE A O 1
ATOM 634 N N . LEU A 1 95 ? 64.548 36.814 48.349 1.00 13.77 83 LEU A N 1
ATOM 635 C CA . LEU A 1 95 ? 63.587 37.761 48.902 1.00 12.73 83 LEU A CA 1
ATOM 636 C C . LEU A 1 95 ? 64.079 39.193 48.748 1.00 15.59 83 LEU A C 1
ATOM 637 O O . LEU A 1 95 ? 65.106 39.568 49.321 1.00 13.43 83 LEU A O 1
ATOM 642 N N . ASP A 1 96 ? 63.373 39.959 47.922 1.00 12.23 84 ASP A N 1
ATOM 643 C CA . ASP A 1 96 ? 63.590 41.396 47.781 1.00 12.65 84 ASP A CA 1
ATOM 644 C C . ASP A 1 96 ? 62.477 42.181 48.487 1.00 11.59 84 ASP A C 1
ATOM 645 O O . ASP A 1 96 ? 61.375 41.673 48.679 1.00 9.88 84 ASP A O 1
ATOM 650 N N . LEU A 1 97 ? 62.770 43.431 48.825 1.00 12.35 85 LEU A N 1
ATOM 651 C CA . LEU A 1 97 ? 61.866 44.292 49.590 1.00 10.79 85 LEU A CA 1
ATOM 652 C C . LEU A 1 97 ? 61.690 45.673 48.953 1.00 11.72 85 LEU A C 1
ATOM 653 O O . LEU A 1 97 ? 62.659 46.307 48.561 1.00 15.09 85 LEU A O 1
ATOM 658 N N . VAL A 1 98 ? 60.442 46.109 48.805 1.00 13.71 86 VAL A N 1
ATOM 659 C CA . VAL A 1 98 ? 60.174 47.516 48.535 1.00 11.59 86 VAL A CA 1
ATOM 660 C C . VAL A 1 98 ? 59.796 48.144 49.871 1.00 13.22 86 VAL A C 1
ATOM 661 O O . VAL A 1 98 ? 58.731 47.853 50.429 1.00 12.50 86 VAL A O 1
ATOM 665 N N . PRO A 1 99 ? 60.681 48.997 50.407 1.00 9.57 87 PRO A N 1
ATOM 666 C CA . PRO A 1 99 ? 60.475 49.497 51.770 1.00 12.68 87 PRO A CA 1
ATOM 667 C C . PRO A 1 99 ? 59.431 50.604 51.814 1.00 14.28 87 PRO A C 1
ATOM 668 O O . PRO A 1 99 ? 59.069 51.166 50.778 1.00 10.50 87 PRO A O 1
ATOM 672 N N . SER A 1 100 ? 58.972 50.907 53.024 1.00 10.60 88 SER A N 1
ATOM 673 C CA . SER A 1 100 ? 58.004 51.964 53.261 1.00 13.96 88 SER A CA 1
ATOM 674 C C . SER A 1 100 ? 58.602 53.007 54.195 1.00 14.36 88 SER A C 1
ATOM 675 O O . SER A 1 100 ? 59.678 52.812 54.750 1.00 16.11 88 SER A O 1
ATOM 678 N N . ASN A 1 101 ? 57.901 54.118 54.358 1.00 18.83 89 ASN A N 1
ATOM 679 C CA . ASN A 1 101 ? 58.319 55.148 55.293 1.00 20.16 89 ASN A CA 1
ATOM 680 C C . ASN A 1 101 ? 57.124 56.014 55.644 1.00 19.51 89 ASN A C 1
ATOM 681 O O . ASN A 1 101 ? 56.082 55.919 55.003 1.00 16.52 89 ASN A O 1
ATOM 686 N N . LEU A 1 102 ? 57.292 56.883 56.635 1.00 21.97 90 LEU A N 1
ATOM 687 C CA . LEU A 1 102 ? 56.220 57.763 57.103 1.00 22.42 90 LEU A CA 1
ATOM 688 C C . LEU A 1 102 ? 55.561 58.568 55.999 1.00 17.85 90 LEU A C 1
ATOM 689 O O . LEU A 1 102 ? 54.360 58.862 56.068 1.00 18.07 90 LEU A O 1
ATOM 694 N N . GLY A 1 103 ? 56.340 58.939 54.990 1.00 20.05 91 GLY A N 1
ATOM 695 C CA . GLY A 1 103 ? 55.814 59.751 53.908 1.00 20.33 91 GLY A CA 1
ATOM 696 C C . GLY A 1 103 ? 54.713 59.075 53.114 1.00 18.22 91 GLY A C 1
ATOM 697 O O . GLY A 1 103 ? 53.940 59.747 52.435 1.00 17.86 91 GLY A O 1
ATOM 698 N N . LEU A 1 104 ? 54.607 57.751 53.222 1.00 16.96 92 LEU A N 1
ATOM 699 C CA . LEU A 1 104 ? 53.494 57.029 52.599 1.00 15.12 92 LEU A CA 1
ATOM 700 C C . LEU A 1 104 ? 52.137 57.512 53.126 1.00 14.37 92 LEU A C 1
ATOM 701 O O . LEU A 1 104 ? 51.101 57.357 52.459 1.00 15.73 92 LEU A O 1
ATOM 706 N N . ALA A 1 105 ? 52.142 58.117 54.316 1.00 14.47 93 ALA A N 1
ATOM 707 C CA . ALA A 1 105 ? 50.918 58.695 54.869 1.00 15.08 93 ALA A CA 1
ATOM 708 C C . ALA A 1 105 ? 50.367 59.841 54.011 1.00 17.08 93 ALA A C 1
ATOM 709 O O . ALA A 1 105 ? 49.195 60.207 54.139 1.00 19.72 93 ALA A O 1
ATOM 711 N N . GLY A 1 106 ? 51.211 60.424 53.158 1.00 18.82 94 GLY A N 1
ATOM 712 C CA . GLY A 1 106 ? 50.740 61.438 52.228 1.00 19.80 94 GLY A CA 1
ATOM 713 C C . GLY A 1 106 ? 49.913 60.898 51.074 1.00 18.96 94 GLY A C 1
ATOM 714 O O . GLY A 1 106 ? 49.150 61.653 50.439 1.00 18.40 94 GLY A O 1
ATOM 715 N N . PHE A 1 107 ? 50.027 59.594 50.806 1.00 17.49 95 PHE A N 1
ATOM 716 C CA . PHE A 1 107 ? 49.284 59.010 49.681 1.00 15.33 95 PHE A CA 1
ATOM 717 C C . PHE A 1 107 ? 47.773 59.308 49.670 1.00 16.46 95 PHE A C 1
ATOM 718 O O . PHE A 1 107 ? 47.202 59.602 48.607 1.00 16.81 95 PHE A O 1
ATOM 726 N N . GLU A 1 108 ? 47.134 59.218 50.840 1.00 17.52 96 GLU A N 1
ATOM 727 C CA . GLU A 1 108 ? 45.709 59.502 50.965 1.00 18.72 96 GLU A CA 1
ATOM 728 C C . GLU A 1 108 ? 45.335 60.765 50.217 1.00 20.39 96 GLU A C 1
ATOM 729 O O . GLU A 1 108 ? 44.398 60.768 49.410 1.00 20.71 96 GLU A O 1
ATOM 735 N N . LYS A 1 109 ? 46.075 61.837 50.491 1.00 19.76 97 LYS A N 1
ATOM 736 C CA . LYS A 1 109 ? 45.701 63.135 49.931 1.00 19.88 97 LYS A CA 1
ATOM 737 C C . LYS A 1 109 ? 45.723 63.040 48.415 1.00 20.61 97 LYS A C 1
ATOM 738 O O . LYS A 1 109 ? 44.753 63.422 47.733 1.00 22.08 97 LYS A O 1
ATOM 744 N N . THR A 1 110 ? 46.801 62.453 47.903 1.00 19.28 98 THR A N 1
ATOM 745 C CA . THR A 1 110 ? 46.961 62.253 46.468 1.00 20.47 98 THR A CA 1
ATOM 746 C C . THR A 1 110 ? 45.757 61.479 45.937 1.00 20.39 98 THR A C 1
ATOM 747 O O . THR A 1 110 ? 45.099 61.908 44.977 1.00 23.87 98 THR A O 1
ATOM 751 N N . PHE A 1 111 ? 45.422 60.384 46.622 1.00 16.63 99 PHE A N 1
ATOM 752 C CA . PHE A 1 111 ? 44.310 59.540 46.222 1.00 19.33 99 PHE A CA 1
ATOM 753 C C . PHE A 1 111 ? 43.055 60.384 46.088 1.00 23.42 99 PHE A C 1
ATOM 754 O O . PHE A 1 111 ? 42.375 60.351 45.054 1.00 21.36 99 PHE A O 1
ATOM 762 N N . TYR A 1 112 ? 42.766 61.174 47.118 1.00 22.50 100 TYR A N 1
ATOM 763 C CA . TYR A 1 112 ? 41.508 61.916 47.099 1.00 23.78 100 TYR A CA 1
ATOM 764 C C . TYR A 1 112 ? 41.524 62.965 45.987 1.00 26.03 100 TYR A C 1
ATOM 765 O O . TYR A 1 112 ? 40.514 63.140 45.287 1.00 29.65 100 TYR A O 1
ATOM 774 N N . ASP A 1 113 ? 42.690 63.576 45.763 1.00 25.60 101 ASP A N 1
ATOM 775 C CA . ASP A 1 113 ? 42.839 64.512 44.650 1.00 28.56 101 ASP A CA 1
ATOM 776 C C . ASP A 1 113 ? 42.473 63.795 43.364 1.00 32.86 101 ASP A C 1
ATOM 777 O O . ASP A 1 113 ? 41.664 64.285 42.563 1.00 35.02 101 ASP A O 1
ATOM 782 N N . SER A 1 114 ? 43.028 62.599 43.206 1.00 26.10 102 SER A N 1
ATOM 783 C CA . SER A 1 114 ? 42.748 61.794 42.035 1.00 30.56 102 SER A CA 1
ATOM 784 C C . SER A 1 114 ? 41.239 61.544 41.904 1.00 33.65 102 SER A C 1
ATOM 785 O O . SER A 1 114 ? 40.659 61.766 40.827 1.00 36.92 102 SER A O 1
ATOM 788 N N . GLN A 1 115 ? 40.593 61.158 43.007 1.00 28.76 103 GLN A N 1
ATOM 789 C CA . GLN A 1 115 ? 39.166 60.825 42.934 1.00 33.96 103 GLN A CA 1
ATOM 790 C C . GLN A 1 115 ? 38.392 62.059 42.502 1.00 36.66 103 GLN A C 1
ATOM 791 O O . GLN A 1 115 ? 37.371 61.958 41.818 1.00 32.42 103 GLN A O 1
ATOM 797 N N . ASP A 1 116 ? 38.885 63.221 42.925 1.00 33.26 104 ASP A N 1
ATOM 798 C CA . ASP A 1 116 ? 38.212 64.480 42.642 1.00 37.93 104 ASP A CA 1
ATOM 799 C C . ASP A 1 116 ? 38.341 64.877 41.173 1.00 42.92 104 ASP A C 1
ATOM 800 O O . ASP A 1 116 ? 37.421 65.473 40.610 1.00 45.01 104 ASP A O 1
ATOM 805 N N . GLU A 1 117 ? 39.445 64.504 40.526 1.00 43.12 105 GLU A N 1
ATOM 806 C CA . GLU A 1 117 ? 39.676 65.047 39.189 1.00 42.73 105 GLU A CA 1
ATOM 807 C C . GLU A 1 117 ? 39.135 64.160 38.075 1.00 47.91 105 GLU A C 1
ATOM 808 O O . GLU A 1 117 ? 38.680 64.660 37.043 1.00 50.70 105 GLU A O 1
ATOM 814 N N . ASN A 1 118 ? 39.161 62.850 38.286 1.00 44.54 106 ASN A N 1
ATOM 815 C CA . ASN A 1 118 ? 38.802 61.907 37.233 1.00 42.85 106 ASN A CA 1
ATOM 816 C C . ASN A 1 118 ? 38.245 60.606 37.804 1.00 40.63 106 ASN A C 1
ATOM 817 O O . ASN A 1 118 ? 38.059 59.626 37.078 1.00 37.78 106 ASN A O 1
ATOM 822 N N . LYS A 1 119 ? 38.000 60.611 39.113 1.00 34.51 107 LYS A N 1
ATOM 823 C CA . LYS A 1 119 ? 37.560 59.426 39.845 1.00 36.09 107 LYS A CA 1
ATOM 824 C C . LYS A 1 119 ? 38.469 58.199 39.687 1.00 34.37 107 LYS A C 1
ATOM 825 O O . LYS A 1 119 ? 37.981 57.072 39.593 1.00 33.45 107 LYS A O 1
ATOM 831 N N . ARG A 1 120 ? 39.778 58.425 39.586 1.00 34.16 108 ARG A N 1
ATOM 832 C CA . ARG A 1 120 ? 40.747 57.322 39.597 1.00 34.63 108 ARG A CA 1
ATOM 833 C C . ARG A 1 120 ? 41.481 57.285 40.937 1.00 36.19 108 ARG A C 1
ATOM 834 O O . ARG A 1 120 ? 41.142 58.045 41.850 1.00 32.45 108 ARG A O 1
ATOM 842 N N . GLY A 1 121 ? 42.478 56.415 41.066 1.00 19.89 109 GLY A N 1
ATOM 843 C CA . GLY A 1 121 ? 43.255 56.366 42.291 1.00 24.51 109 GLY A CA 1
ATOM 844 C C . GLY A 1 121 ? 43.457 54.987 42.893 1.00 21.28 109 GLY A C 1
ATOM 845 O O . GLY A 1 121 ? 44.453 54.756 43.580 1.00 15.94 109 GLY A O 1
ATOM 846 N N . GLU A 1 122 ? 42.537 54.070 42.605 1.00 14.57 110 GLU A N 1
ATOM 847 C CA . GLU A 1 122 ? 42.574 52.725 43.171 1.00 17.36 110 GLU A CA 1
ATOM 848 C C . GLU A 1 122 ? 43.661 51.854 42.564 1.00 16.90 110 GLU A C 1
ATOM 849 O O . GLU A 1 122 ? 44.040 50.838 43.143 1.00 14.67 110 GLU A O 1
ATOM 855 N N . LEU A 1 123 ? 44.130 52.243 41.384 1.00 15.29 111 LEU A N 1
ATOM 856 C CA . LEU A 1 123 ? 45.016 51.410 40.574 1.00 15.11 111 LEU A CA 1
ATOM 857 C C . LEU A 1 123 ? 46.491 51.863 40.596 1.00 14.97 111 LEU A C 1
ATOM 858 O O . LEU A 1 123 ? 47.305 51.392 39.801 1.00 11.89 111 LEU A O 1
ATOM 863 N N . MET A 1 124 ? 46.819 52.816 41.463 1.00 14.87 112 MET A N 1
ATOM 864 C CA . MET A 1 124 ? 48.167 53.380 41.476 1.00 17.86 112 MET A CA 1
ATOM 865 C C . MET A 1 124 ? 49.252 52.337 41.812 1.00 16.37 112 MET A C 1
ATOM 866 O O . MET A 1 124 ? 50.315 52.289 41.168 1.00 15.91 112 MET A O 1
ATOM 871 N N . LEU A 1 125 ? 48.966 51.472 42.781 1.00 11.29 113 LEU A N 1
ATOM 872 C CA . LEU A 1 125 ? 49.912 50.413 43.111 1.00 13.12 113 LEU A CA 1
ATOM 873 C C . LEU A 1 125 ? 49.985 49.388 41.977 1.00 14.00 113 LEU A C 1
ATOM 874 O O . LEU A 1 125 ? 51.063 48.928 41.610 1.00 15.75 113 LEU A O 1
ATOM 879 N N . LYS A 1 126 ? 48.834 49.017 41.434 1.00 12.23 114 LYS A N 1
ATOM 880 C CA . LYS A 1 126 ? 48.797 48.080 40.307 1.00 14.38 114 LYS A CA 1
ATOM 881 C C . LYS A 1 126 ? 49.690 48.561 39.150 1.00 15.92 114 LYS A C 1
ATOM 882 O O . LYS A 1 126 ? 50.568 47.831 38.625 1.00 17.00 114 LYS A O 1
ATOM 888 N N . ASN A 1 127 ? 49.456 49.813 38.770 1.00 15.90 115 ASN A N 1
ATOM 889 C CA . ASN A 1 127 ? 50.235 50.449 37.723 1.00 17.44 115 ASN A CA 1
ATOM 890 C C . ASN A 1 127 ? 51.721 50.445 38.038 1.00 18.01 115 ASN A C 1
ATOM 891 O O . ASN A 1 127 ? 52.547 50.193 37.164 1.00 16.89 115 ASN A O 1
ATOM 896 N N . ALA A 1 128 ? 52.057 50.752 39.287 1.00 17.84 116 ALA A N 1
ATOM 897 C CA . ALA A 1 128 ? 53.451 50.716 39.725 1.00 18.89 116 ALA A CA 1
ATOM 898 C C . ALA A 1 128 ? 54.083 49.321 39.633 1.00 22.22 116 ALA A C 1
ATOM 899 O O . ALA A 1 128 ? 55.288 49.194 39.419 1.00 18.51 116 ALA A O 1
ATOM 901 N N . LEU A 1 129 ? 53.275 48.282 39.829 1.00 19.18 117 LEU A N 1
ATOM 902 C CA . LEU A 1 129 ? 53.779 46.903 39.822 1.00 22.99 117 LEU A CA 1
ATOM 903 C C . LEU A 1 129 ? 53.986 46.339 38.417 1.00 22.73 117 LEU A C 1
ATOM 904 O O . LEU A 1 129 ? 54.741 45.381 38.248 1.00 18.71 117 LEU A O 1
ATOM 909 N N . GLU A 1 130 ? 53.295 46.913 37.429 1.00 23.63 118 GLU A N 1
ATOM 910 C CA . GLU A 1 130 ? 53.410 46.447 36.029 1.00 25.53 118 GLU A CA 1
ATOM 911 C C . GLU A 1 130 ? 54.822 46.010 35.533 1.00 26.89 118 GLU A C 1
ATOM 912 O O . GLU A 1 130 ? 54.982 44.946 34.921 1.00 25.00 118 GLU A O 1
ATOM 918 N N . SER A 1 131 ? 55.836 46.829 35.790 1.00 25.83 119 SER A N 1
ATOM 919 C CA . SER A 1 131 ? 57.192 46.556 35.300 1.00 22.77 119 SER A CA 1
ATOM 920 C C . SER A 1 131 ? 57.995 45.459 36.015 1.00 21.21 119 SER A C 1
ATOM 921 O O . SER A 1 131 ? 59.117 45.155 35.607 1.00 25.57 119 SER A O 1
ATOM 924 N N . VAL A 1 132 ? 57.453 44.874 37.077 1.00 17.40 120 VAL A N 1
ATOM 925 C CA . VAL A 1 132 ? 58.154 43.777 37.752 1.00 19.13 120 VAL A CA 1
ATOM 926 C C . VAL A 1 132 ? 57.374 42.465 37.819 1.00 21.44 120 VAL A C 1
ATOM 927 O O . VAL A 1 132 ? 57.878 41.481 38.365 1.00 19.13 120 VAL A O 1
ATOM 931 N N . VAL A 1 133 ? 56.170 42.425 37.251 1.00 20.43 121 VAL A N 1
ATOM 932 C CA . VAL A 1 133 ? 55.389 41.188 37.298 1.00 19.65 121 VAL A CA 1
ATOM 933 C C . VAL A 1 133 ? 56.100 40.032 36.567 1.00 24.39 121 VAL A C 1
ATOM 934 O O . VAL A 1 133 ? 55.879 38.857 36.878 1.00 23.84 121 VAL A O 1
ATOM 938 N N . GLY A 1 134 ? 56.963 40.361 35.610 1.00 19.79 122 GLY A N 1
ATOM 939 C CA . GLY A 1 134 ? 57.719 39.329 34.931 1.00 20.56 122 GLY A CA 1
ATOM 940 C C . GLY A 1 134 ? 58.989 38.934 35.651 1.00 24.23 122 GLY A C 1
ATOM 941 O O . GLY A 1 134 ? 59.675 38.015 35.222 1.00 21.78 122 GLY A O 1
ATOM 942 N N . LEU A 1 135 ? 59.294 39.594 36.766 1.00 15.36 123 LEU A N 1
ATOM 943 C CA . LEU A 1 135 ? 60.581 39.368 37.440 1.00 18.56 123 LEU A CA 1
ATOM 944 C C . LEU A 1 135 ? 60.471 38.608 38.751 1.00 16.71 123 LEU A C 1
ATOM 945 O O . LEU A 1 135 ? 61.483 38.231 39.353 1.00 18.70 123 LEU A O 1
ATOM 950 N N . TYR A 1 136 ? 59.245 38.399 39.207 1.00 17.25 124 TYR A N 1
ATOM 951 C CA . TYR A 1 136 ? 59.046 37.698 40.462 1.00 14.46 124 TYR A CA 1
ATOM 952 C C . TYR A 1 136 ? 58.013 36.611 40.293 1.00 13.81 124 TYR A C 1
ATOM 953 O O . TYR A 1 136 ? 57.122 36.737 39.460 1.00 15.95 124 TYR A O 1
ATOM 962 N N . ASP A 1 137 ? 58.132 35.563 41.101 1.00 12.50 125 ASP A N 1
ATOM 963 C CA . ASP A 1 137 ? 57.111 34.533 41.183 1.00 13.19 125 ASP A CA 1
ATOM 964 C C . ASP A 1 137 ? 55.935 34.978 42.057 1.00 15.91 125 ASP A C 1
ATOM 965 O O . ASP A 1 137 ? 54.772 34.664 41.770 1.00 14.94 125 ASP A O 1
ATOM 970 N N . TYR A 1 138 ? 56.237 35.698 43.131 1.00 12.54 126 TYR A N 1
ATOM 971 C CA . TYR A 1 138 ? 55.188 36.182 44.034 1.00 11.29 126 TYR A CA 1
ATOM 972 C C . TYR A 1 138 ? 55.478 37.604 44.446 1.00 13.51 126 TYR A C 1
ATOM 973 O O . TYR A 1 138 ? 56.636 37.956 44.673 1.00 12.71 126 TYR A O 1
ATOM 982 N N . ILE A 1 139 ? 54.429 38.428 44.511 1.00 12.99 127 ILE A N 1
ATOM 983 C CA . ILE A 1 139 ? 54.551 39.758 45.096 1.00 9.80 127 ILE A CA 1
ATOM 984 C C . ILE A 1 139 ? 53.601 39.802 46.267 1.00 12.20 127 ILE A C 1
ATOM 985 O O . ILE A 1 139 ? 52.402 39.604 46.097 1.00 12.71 127 ILE A O 1
ATOM 990 N N . ILE A 1 140 ? 54.145 40.018 47.461 1.00 9.94 128 ILE A N 1
ATOM 991 C CA . ILE A 1 140 ? 53.349 39.958 48.687 1.00 9.96 128 ILE A CA 1
ATOM 992 C C . ILE A 1 140 ? 53.231 41.390 49.206 1.00 12.38 128 ILE A C 1
ATOM 993 O O . ILE A 1 140 ? 54.239 42.069 49.379 1.00 12.37 128 ILE A O 1
ATOM 998 N N . ILE A 1 141 ? 52.011 41.856 49.436 1.00 10.58 129 ILE A N 1
ATOM 999 C CA . ILE A 1 141 ? 51.783 43.233 49.897 1.00 10.34 129 ILE A CA 1
ATOM 1000 C C . ILE A 1 141 ? 51.312 43.292 51.355 1.00 12.34 129 ILE A C 1
ATOM 1001 O O . ILE A 1 141 ? 50.256 42.755 51.690 1.00 10.91 129 ILE A O 1
ATOM 1006 N N . ASP A 1 142 ? 52.093 43.941 52.216 1.00 9.19 130 ASP A N 1
ATOM 1007 C CA . ASP A 1 142 ? 51.718 44.093 53.622 1.00 11.26 130 ASP A CA 1
ATOM 1008 C C . ASP A 1 142 ? 50.877 45.351 53.789 1.00 12.34 130 ASP A C 1
ATOM 1009 O O . ASP A 1 142 ? 51.397 46.466 53.669 1.00 11.08 130 ASP A O 1
ATOM 1014 N N . SER A 1 143 ? 49.585 45.166 54.064 1.00 11.12 131 SER A N 1
ATOM 1015 C CA . SER A 1 143 ? 48.619 46.262 54.114 1.00 11.56 131 SER A CA 1
ATOM 1016 C C . SER A 1 143 ? 48.539 46.877 55.507 1.00 11.24 131 SER A C 1
ATOM 1017 O O . SER A 1 143 ? 48.780 46.201 56.505 1.00 9.79 131 SER A O 1
ATOM 1020 N N . PRO A 1 144 ? 48.187 48.171 55.576 1.00 12.09 132 PRO A N 1
ATOM 1021 C CA . PRO A 1 144 ? 47.984 48.836 56.861 1.00 11.71 132 PRO A CA 1
ATOM 1022 C C . PRO A 1 144 ? 46.610 48.489 57.444 1.00 11.13 132 PRO A C 1
ATOM 1023 O O . PRO A 1 144 ? 45.788 47.914 56.728 1.00 10.94 132 PRO A O 1
ATOM 1027 N N . PRO A 1 145 ? 46.367 48.834 58.722 1.00 12.21 133 PRO A N 1
ATOM 1028 C CA . PRO A 1 145 ? 45.096 48.558 59.406 1.00 15.57 133 PRO A CA 1
ATOM 1029 C C . PRO A 1 145 ? 43.966 49.562 59.200 1.00 21.22 133 PRO A C 1
ATOM 1030 O O . PRO A 1 145 ? 43.647 50.297 60.140 1.00 26.06 133 PRO A O 1
ATOM 1034 N N . ALA A 1 146 ? 43.348 49.559 58.027 1.00 18.33 134 ALA A N 1
ATOM 1035 C CA . ALA A 1 146 ? 42.146 50.352 57.775 1.00 18.68 134 ALA A CA 1
ATOM 1036 C C . ALA A 1 146 ? 41.624 49.942 56.417 1.00 19.04 134 ALA A C 1
ATOM 1037 O O . ALA A 1 146 ? 42.258 49.140 55.730 1.00 19.43 134 ALA A O 1
ATOM 1039 N N . LEU A 1 147 ? 40.472 50.478 56.035 1.00 16.29 135 LEU A N 1
ATOM 1040 C CA . LEU A 1 147 ? 39.924 50.220 54.704 1.00 16.31 135 LEU A CA 1
ATOM 1041 C C . LEU A 1 147 ? 40.011 51.474 53.846 1.00 17.40 135 LEU A C 1
ATOM 1042 O O . LEU A 1 147 ? 39.079 51.798 53.116 1.00 18.12 135 LEU A O 1
ATOM 1047 N N . GLY A 1 148 ? 41.125 52.186 53.972 1.00 15.46 136 GLY A N 1
ATOM 1048 C CA . GLY A 1 148 ? 41.346 53.420 53.245 1.00 18.49 136 GLY A CA 1
ATOM 1049 C C . GLY A 1 148 ? 42.072 53.204 51.932 1.00 18.62 136 GLY A C 1
ATOM 1050 O O . GLY A 1 148 ? 42.222 52.068 51.475 1.00 15.18 136 GLY A O 1
ATOM 1051 N N . PRO A 1 149 ? 42.522 54.305 51.310 1.00 15.36 137 PRO A N 1
ATOM 1052 C CA . PRO A 1 149 ? 43.226 54.303 50.024 1.00 14.67 137 PRO A CA 1
ATOM 1053 C C . PRO A 1 149 ? 44.341 53.257 49.894 1.00 14.02 137 PRO A C 1
ATOM 1054 O O . PRO A 1 149 ? 44.489 52.663 48.825 1.00 13.96 137 PRO A O 1
ATOM 1058 N N . LEU A 1 150 ? 45.139 53.072 50.939 1.00 12.08 138 LEU A N 1
ATOM 1059 C CA . LEU A 1 150 ? 46.246 52.119 50.871 1.00 9.97 138 LEU A CA 1
ATOM 1060 C C . LEU A 1 150 ? 45.705 50.693 50.721 1.00 11.62 138 LEU A C 1
ATOM 1061 O O . LEU A 1 150 ? 46.105 49.961 49.816 1.00 12.75 138 LEU A O 1
ATOM 1066 N N . THR A 1 151 ? 44.785 50.304 51.601 1.00 11.12 139 THR A N 1
ATOM 1067 C CA . THR A 1 151 ? 44.217 48.965 51.536 1.00 11.57 139 THR A CA 1
ATOM 1068 C C . THR A 1 151 ? 43.438 48.771 50.237 1.00 10.72 139 THR A C 1
ATOM 1069 O O . THR A 1 151 ? 43.479 47.695 49.629 1.00 10.55 139 THR A O 1
ATOM 1073 N N . ILE A 1 152 ? 42.752 49.826 49.797 1.00 12.58 140 ILE A N 1
ATOM 1074 C CA . ILE A 1 152 ? 42.063 49.787 48.506 1.00 14.58 140 ILE A CA 1
ATOM 1075 C C . ILE A 1 152 ? 43.033 49.513 47.359 1.00 11.39 140 ILE A C 1
ATOM 1076 O O . ILE A 1 152 ? 42.741 48.720 46.465 1.00 13.11 140 ILE A O 1
ATOM 1081 N N . ASN A 1 153 ? 44.200 50.139 47.395 1.00 9.21 141 ASN A N 1
ATOM 1082 C CA . ASN A 1 153 ? 45.186 49.934 46.334 1.00 9.04 141 ASN A CA 1
ATOM 1083 C C . ASN A 1 153 ? 45.784 48.533 46.383 1.00 9.37 141 ASN A C 1
ATOM 1084 O O . ASN A 1 153 ? 46.028 47.904 45.343 1.00 10.22 141 ASN A O 1
ATOM 1089 N N . SER A 1 154 ? 46.022 48.054 47.602 1.00 9.99 142 SER A N 1
ATOM 1090 C CA . SER A 1 154 ? 46.569 46.717 47.816 1.00 12.11 142 SER A CA 1
ATOM 1091 C C . SER A 1 154 ? 45.633 45.670 47.225 1.00 11.85 142 SER A C 1
ATOM 1092 O O . SER A 1 154 ? 46.042 44.814 46.436 1.00 9.30 142 SER A O 1
ATOM 1095 N N . LEU A 1 155 ? 44.372 45.740 47.635 1.00 10.86 143 LEU A N 1
ATOM 1096 C CA . LEU A 1 155 ? 43.358 44.815 47.149 1.00 10.69 143 LEU A CA 1
ATOM 1097 C C . LEU A 1 155 ? 43.096 44.956 45.653 1.00 11.80 143 LEU A C 1
ATOM 1098 O O . LEU A 1 155 ? 42.840 43.962 44.981 1.00 13.96 143 LEU A O 1
ATOM 1103 N N . SER A 1 156 ? 43.174 46.176 45.128 1.00 11.23 144 SER A N 1
ATOM 1104 C CA . SER A 1 156 ? 42.912 46.401 43.709 1.00 13.12 144 SER A CA 1
ATOM 1105 C C . SER A 1 156 ? 44.063 45.920 42.839 1.00 12.52 144 SER A C 1
ATOM 1106 O O . SER A 1 156 ? 43.893 45.714 41.637 1.00 14.30 144 SER A O 1
ATOM 1109 N N . ALA A 1 157 ? 45.247 45.783 43.431 1.00 10.54 145 ALA A N 1
ATOM 1110 C CA . ALA A 1 157 ? 46.391 45.269 42.685 1.00 9.87 145 ALA A CA 1
ATOM 1111 C C . ALA A 1 157 ? 46.492 43.751 42.697 1.00 14.19 145 ALA A C 1
ATOM 1112 O O . ALA A 1 157 ? 47.245 43.169 41.916 1.00 11.70 145 ALA A O 1
ATOM 1114 N N . ALA A 1 158 ? 45.757 43.097 43.590 1.00 12.50 146 ALA A N 1
ATOM 1115 C CA . ALA A 1 158 ? 46.050 41.700 43.891 1.00 10.61 146 ALA A CA 1
ATOM 1116 C C . ALA A 1 158 ? 45.330 40.691 43.006 1.00 10.33 146 ALA A C 1
ATOM 1117 O O . ALA A 1 158 ? 44.222 40.952 42.525 1.00 12.21 146 ALA A O 1
ATOM 1119 N N . HIS A 1 159 ? 45.960 39.533 42.821 1.00 13.33 147 HIS A N 1
ATOM 1120 C CA . HIS A 1 159 ? 45.248 38.358 42.324 1.00 12.73 147 HIS A CA 1
ATOM 1121 C C . HIS A 1 159 ? 44.403 37.785 43.452 1.00 14.86 147 HIS A C 1
ATOM 1122 O O . HIS A 1 159 ? 43.272 37.339 43.229 1.00 11.75 147 HIS A O 1
ATOM 1129 N N . SER A 1 160 ? 44.963 37.771 44.663 1.00 11.41 148 SER A N 1
ATOM 1130 C CA . SER A 1 160 ? 44.301 37.103 45.784 1.00 12.41 148 SER A CA 1
ATOM 1131 C C . SER A 1 160 ? 44.616 37.778 47.116 1.00 13.45 148 SER A C 1
ATOM 1132 O O . SER A 1 160 ? 45.606 38.512 47.227 1.00 11.40 148 SER A O 1
ATOM 1135 N N . VAL A 1 161 ? 43.806 37.505 48.135 1.00 10.47 149 VAL A N 1
ATOM 1136 C CA . VAL A 1 161 ? 44.043 38.113 49.453 1.00 11.58 149 VAL A CA 1
ATOM 1137 C C . VAL A 1 161 ? 44.087 37.090 50.591 1.00 11.39 149 VAL A C 1
ATOM 1138 O O . VAL A 1 161 ? 43.275 36.173 50.661 1.00 11.71 149 VAL A O 1
ATOM 1142 N N . ILE A 1 162 ? 45.090 37.237 51.446 1.00 9.22 150 ILE A N 1
ATOM 1143 C CA . ILE A 1 162 ? 45.199 36.452 52.659 1.00 10.62 150 ILE A CA 1
ATOM 1144 C C . ILE A 1 162 ? 44.718 37.327 53.787 1.00 10.40 150 ILE A C 1
ATOM 1145 O O . ILE A 1 162 ? 45.153 38.465 53.934 1.00 10.48 150 ILE A O 1
ATOM 1150 N N . ILE A 1 163 ? 43.767 36.809 54.547 1.00 9.76 151 ILE A N 1
ATOM 1151 C CA . ILE A 1 163 ? 43.200 37.544 55.662 1.00 10.24 151 ILE A CA 1
ATOM 1152 C C . ILE A 1 163 ? 43.601 36.861 56.965 1.00 11.88 151 ILE A C 1
ATOM 1153 O O . ILE A 1 163 ? 43.051 35.819 57.325 1.00 7.98 151 ILE A O 1
ATOM 1158 N N . PRO A 1 164 ? 44.589 37.433 57.662 1.00 10.01 152 PRO A N 1
ATOM 1159 C CA . PRO A 1 164 ? 44.946 36.894 58.976 1.00 10.16 152 PRO A CA 1
ATOM 1160 C C . PRO A 1 164 ? 43.871 37.309 59.975 1.00 11.47 152 PRO A C 1
ATOM 1161 O O . PRO A 1 164 ? 43.381 38.442 59.949 1.00 10.88 152 PRO A O 1
ATOM 1165 N N . ILE A 1 165 ? 43.476 36.377 60.829 1.00 10.12 153 ILE A N 1
ATOM 1166 C CA . ILE A 1 165 ? 42.406 36.625 61.771 1.00 9.88 153 ILE A CA 1
ATOM 1167 C C . ILE A 1 165 ? 42.811 36.208 63.170 1.00 10.84 153 ILE A C 1
ATOM 1168 O O . ILE A 1 165 ? 43.096 35.041 63.425 1.00 11.17 153 ILE A O 1
ATOM 1173 N N . GLN A 1 166 ? 42.869 37.180 64.064 1.00 9.80 154 GLN A N 1
ATOM 1174 C CA . GLN A 1 166 ? 43.017 36.902 65.486 1.00 12.70 154 GLN A CA 1
ATOM 1175 C C . GLN A 1 166 ? 41.641 36.484 65.977 1.00 13.44 154 GLN A C 1
ATOM 1176 O O . GLN A 1 166 ? 40.685 37.247 65.857 1.00 10.85 154 GLN A O 1
ATOM 1182 N N . CYS A 1 167 ? 41.526 35.279 66.525 1.00 13.27 155 CYS A N 1
ATOM 1183 C CA . CYS A 1 167 ? 40.218 34.770 66.924 1.00 12.22 155 CYS A CA 1
ATOM 1184 C C . CYS A 1 167 ? 39.722 35.319 68.254 1.00 15.91 155 CYS A C 1
ATOM 1185 O O . CYS A 1 167 ? 39.515 34.573 69.214 1.00 13.16 155 CYS A O 1
ATOM 1188 N N . GLU A 1 168 ? 39.517 36.629 68.293 1.00 11.27 156 GLU A N 1
ATOM 1189 C CA . GLU A 1 168 ? 38.919 37.277 69.451 1.00 13.36 156 GLU A CA 1
ATOM 1190 C C . GLU A 1 168 ? 37.655 37.997 68.965 1.00 14.36 156 GLU A C 1
ATOM 1191 O O . GLU A 1 168 ? 37.335 37.949 67.772 1.00 11.82 156 GLU A O 1
ATOM 1197 N N . PHE A 1 169 ? 36.921 38.639 69.865 1.00 14.45 157 PHE A N 1
ATOM 1198 C CA . PHE A 1 169 ? 35.545 39.031 69.555 1.00 12.88 157 PHE A CA 1
ATOM 1199 C C . PHE A 1 169 ? 35.347 39.927 68.306 1.00 14.59 157 PHE A C 1
ATOM 1200 O O . PHE A 1 169 ? 34.444 39.687 67.457 1.00 13.23 157 PHE A O 1
ATOM 1208 N N . PHE A 1 170 ? 36.185 40.952 68.204 1.00 13.48 158 PHE A N 1
ATOM 1209 C CA . PHE A 1 170 ? 36.108 41.938 67.123 1.00 15.14 158 PHE A CA 1
ATOM 1210 C C . PHE A 1 170 ? 36.329 41.329 65.736 1.00 17.64 158 PHE A C 1
ATOM 1211 O O . PHE A 1 170 ? 36.068 41.971 64.714 1.00 15.68 158 PHE A O 1
ATOM 1219 N N . ALA A 1 171 ? 36.819 40.094 65.700 1.00 17.42 159 ALA A N 1
ATOM 1220 C CA . ALA A 1 171 ? 37.017 39.410 64.426 1.00 15.92 159 ALA A CA 1
ATOM 1221 C C . ALA A 1 171 ? 35.698 39.199 63.700 1.00 18.27 159 ALA A C 1
ATOM 1222 O O . ALA A 1 171 ? 35.656 39.198 62.467 1.00 15.16 159 ALA A O 1
ATOM 1224 N N . LEU A 1 172 ? 34.610 39.031 64.446 1.00 20.12 160 LEU A N 1
ATOM 1225 C CA . LEU A 1 172 ? 33.373 38.675 63.749 1.00 20.21 160 LEU A CA 1
ATOM 1226 C C . LEU A 1 172 ? 32.857 39.841 62.872 1.00 21.13 160 LEU A C 1
ATOM 1227 O O . LEU A 1 172 ? 32.912 39.770 61.621 1.00 21.10 160 LEU A O 1
ATOM 1232 N N . GLU A 1 173 ? 32.482 40.941 63.528 1.00 20.28 161 GLU A N 1
ATOM 1233 C CA . GLU A 1 173 ? 32.052 42.174 62.858 1.00 22.67 161 GLU A CA 1
ATOM 1234 C C . GLU A 1 173 ? 33.056 42.620 61.776 1.00 25.56 161 GLU A C 1
ATOM 1235 O O . GLU A 1 173 ? 32.670 43.046 60.676 1.00 22.57 161 GLU A O 1
ATOM 1241 N N . GLY A 1 174 ? 34.342 42.532 62.090 1.00 19.61 162 GLY A N 1
ATOM 1242 C CA . GLY A 1 174 ? 35.370 42.954 61.161 1.00 19.60 162 GLY A CA 1
ATOM 1243 C C . GLY A 1 174 ? 35.426 42.143 59.879 1.00 18.70 162 GLY A C 1
ATOM 1244 O O . GLY A 1 174 ? 35.476 42.711 58.773 1.00 16.81 162 GLY A O 1
ATOM 1245 N N . THR A 1 175 ? 35.389 40.817 60.015 1.00 15.12 163 THR A N 1
ATOM 1246 C CA . THR A 1 175 ? 35.622 39.973 58.843 1.00 16.03 163 THR A CA 1
ATOM 1247 C C . THR A 1 175 ? 34.557 40.229 57.786 1.00 17.11 163 THR A C 1
ATOM 1248 O O . THR A 1 175 ? 34.859 40.428 56.607 1.00 18.12 163 THR A O 1
ATOM 1252 N N . LYS A 1 176 ? 33.313 40.295 58.238 1.00 16.77 164 LYS A N 1
ATOM 1253 C CA . LYS A 1 176 ? 32.191 40.534 57.335 1.00 19.36 164 LYS A CA 1
ATOM 1254 C C . LYS A 1 176 ? 32.407 41.827 56.575 1.00 19.71 164 LYS A C 1
ATOM 1255 O O . LYS A 1 176 ? 32.259 41.881 55.343 1.00 22.17 164 LYS A O 1
ATOM 1261 N N . LEU A 1 177 ? 32.837 42.851 57.301 1.00 18.26 165 LEU A N 1
ATOM 1262 C CA . LEU A 1 177 ? 33.028 44.136 56.675 1.00 21.05 165 LEU A CA 1
ATOM 1263 C C . LEU A 1 177 ? 34.103 44.026 55.591 1.00 22.06 165 LEU A C 1
ATOM 1264 O O . LEU A 1 177 ? 33.942 44.563 54.489 1.00 21.53 165 LEU A O 1
ATOM 1269 N N . LEU A 1 178 ? 35.194 43.318 55.891 1.00 18.61 166 LEU A N 1
ATOM 1270 C CA . LEU A 1 178 ? 36.276 43.219 54.920 1.00 16.89 166 LEU A CA 1
ATOM 1271 C C . LEU A 1 178 ? 35.746 42.529 53.672 1.00 15.80 166 LEU A C 1
ATOM 1272 O O . LEU A 1 178 ? 36.056 42.946 52.548 1.00 15.55 166 LEU A O 1
ATOM 1277 N N . LEU A 1 179 ? 34.904 41.510 53.862 1.00 14.69 167 LEU A N 1
ATOM 1278 C CA . LEU A 1 179 ? 34.362 40.801 52.706 1.00 20.61 167 LEU A CA 1
ATOM 1279 C C . LEU A 1 179 ? 33.574 41.746 51.820 1.00 21.72 167 LEU A C 1
ATOM 1280 O O . LEU A 1 179 ? 33.661 41.685 50.582 1.00 20.47 167 LEU A O 1
ATOM 1285 N N . ASN A 1 180 ? 32.851 42.659 52.460 1.00 21.49 168 ASN A N 1
ATOM 1286 C CA . ASN A 1 180 ? 32.053 43.614 51.709 1.00 23.75 168 ASN A CA 1
ATOM 1287 C C . ASN A 1 180 ? 32.954 44.414 50.786 1.00 25.83 168 ASN A C 1
ATOM 1288 O O . ASN A 1 180 ? 32.679 44.519 49.580 1.00 26.85 168 ASN A O 1
ATOM 1293 N N . THR A 1 181 ? 34.074 44.892 51.331 1.00 19.57 169 THR A N 1
ATOM 1294 C CA . THR A 1 181 ? 34.991 45.705 50.545 1.00 20.67 169 THR A CA 1
ATOM 1295 C C . THR A 1 181 ? 35.491 44.888 49.370 1.00 22.51 169 THR A C 1
ATOM 1296 O O . THR A 1 181 ? 35.498 45.360 48.219 1.00 19.16 169 THR A O 1
ATOM 1300 N N . ILE A 1 182 ? 35.826 43.632 49.654 1.00 17.72 170 ILE A N 1
ATOM 1301 C CA . ILE A 1 182 ? 36.370 42.781 48.623 1.00 19.28 170 ILE A CA 1
ATOM 1302 C C . ILE A 1 182 ? 35.350 42.650 47.507 1.00 22.40 170 ILE A C 1
ATOM 1303 O O . ILE A 1 182 ? 35.680 42.864 46.330 1.00 20.53 170 ILE A O 1
ATOM 1308 N N . ARG A 1 183 ? 34.093 42.415 47.887 1.00 22.97 171 ARG A N 1
ATOM 1309 C CA . ARG A 1 183 ? 33.056 42.233 46.885 1.00 20.53 171 ARG A CA 1
ATOM 1310 C C . ARG A 1 183 ? 32.897 43.499 46.067 1.00 21.89 171 ARG A C 1
ATOM 1311 O O . ARG A 1 183 ? 32.820 43.437 44.834 1.00 26.85 171 ARG A O 1
ATOM 1319 N N . MET A 1 184 ? 32.949 44.647 46.744 1.00 18.34 172 MET A N 1
ATOM 1320 C CA . MET A 1 184 ? 32.828 45.927 46.052 1.00 24.15 172 MET A CA 1
ATOM 1321 C C . MET A 1 184 ? 33.892 46.028 44.967 1.00 27.92 172 MET A C 1
ATOM 1322 O O . MET A 1 184 ? 33.605 46.384 43.815 1.00 24.49 172 MET A O 1
ATOM 1327 N N . LEU A 1 185 ? 35.128 45.704 45.341 1.00 21.32 173 LEU A N 1
ATOM 1328 C CA . LEU A 1 185 ? 36.237 45.869 44.412 1.00 22.68 173 LEU A CA 1
ATOM 1329 C C . LEU A 1 185 ? 36.130 44.842 43.300 1.00 21.12 173 LEU A C 1
ATOM 1330 O O . LEU A 1 185 ? 36.534 45.107 42.158 1.00 21.50 173 LEU A O 1
ATOM 1335 N N . GLN A 1 186 ? 35.585 43.674 43.637 1.00 20.11 174 GLN A N 1
ATOM 1336 C CA . GLN A 1 186 ? 35.386 42.625 42.652 1.00 20.46 174 GLN A CA 1
ATOM 1337 C C . GLN A 1 186 ? 34.410 43.128 41.598 1.00 25.16 174 GLN A C 1
ATOM 1338 O O . GLN A 1 186 ? 34.446 42.673 40.458 1.00 26.77 174 GLN A O 1
ATOM 1344 N N . LYS A 1 187 ? 33.542 44.062 41.996 1.00 18.86 175 LYS A N 1
ATOM 1345 C CA . LYS A 1 187 ? 32.499 44.587 41.114 1.00 28.49 175 LYS A CA 1
ATOM 1346 C C . LYS A 1 187 ? 32.957 45.855 40.413 1.00 31.17 175 LYS A C 1
ATOM 1347 O O . LYS A 1 187 ? 32.259 46.375 39.540 1.00 32.52 175 LYS A O 1
ATOM 1353 N N . SER A 1 188 ? 34.097 46.387 40.838 1.00 27.81 176 SER A N 1
ATOM 1354 C CA . SER A 1 188 ? 34.611 47.620 40.256 1.00 29.93 176 SER A CA 1
ATOM 1355 C C . SER A 1 188 ? 36.026 47.449 39.686 1.00 28.79 176 SER A C 1
ATOM 1356 O O . SER A 1 188 ? 36.216 47.009 38.543 1.00 31.16 176 SER A O 1
ATOM 1359 N N . THR A 1 189 ? 37.016 47.785 40.501 1.00 25.08 177 THR A N 1
ATOM 1360 C CA . THR A 1 189 ? 38.382 47.934 40.025 1.00 21.60 177 THR A CA 1
ATOM 1361 C C . THR A 1 189 ? 39.189 46.643 39.788 1.00 20.54 177 THR A C 1
ATOM 1362 O O . THR A 1 189 ? 40.223 46.693 39.123 1.00 16.29 177 THR A O 1
ATOM 1366 N N . ASN A 1 190 ? 38.735 45.504 40.313 1.00 15.40 178 ASN A N 1
ATOM 1367 C CA . ASN A 1 190 ? 39.542 44.268 40.256 1.00 16.77 178 ASN A CA 1
ATOM 1368 C C . ASN A 1 190 ? 38.768 42.954 40.177 1.00 18.07 178 ASN A C 1
ATOM 1369 O O . ASN A 1 190 ? 38.745 42.185 41.143 1.00 15.23 178 ASN A O 1
ATOM 1374 N N . PRO A 1 191 ? 38.162 42.672 39.010 1.00 18.63 179 PRO A N 1
ATOM 1375 C CA . PRO A 1 191 ? 37.291 41.503 38.833 1.00 16.04 179 PRO A CA 1
ATOM 1376 C C . PRO A 1 191 ? 37.910 40.162 39.208 1.00 16.34 179 PRO A C 1
ATOM 1377 O O . PRO A 1 191 ? 37.215 39.289 39.735 1.00 17.96 179 PRO A O 1
ATOM 1381 N N . LYS A 1 192 ? 39.199 39.996 38.972 1.00 14.21 180 LYS A N 1
ATOM 1382 C CA . LYS A 1 192 ? 39.825 38.706 39.214 1.00 13.31 180 LYS A CA 1
ATOM 1383 C C . LYS A 1 192 ? 40.088 38.404 40.686 1.00 14.05 180 LYS A C 1
ATOM 1384 O O . LYS A 1 192 ? 40.433 37.273 41.024 1.00 14.87 180 LYS A O 1
ATOM 1390 N N . LEU A 1 193 ? 39.923 39.408 41.546 1.00 15.28 181 LEU A N 1
ATOM 1391 C CA . LEU A 1 193 ? 40.292 39.293 42.957 1.00 14.58 181 LEU A CA 1
ATOM 1392 C C . LEU A 1 193 ? 39.621 38.103 43.646 1.00 14.72 181 LEU A C 1
ATOM 1393 O O . LEU A 1 193 ? 38.398 37.972 43.632 1.00 18.60 181 LEU A O 1
ATOM 1398 N N . LYS A 1 194 ? 40.431 37.243 44.254 1.00 13.16 182 LYS A N 1
ATOM 1399 C CA . LYS A 1 194 ? 39.923 36.087 45.004 1.00 19.81 182 LYS A CA 1
ATOM 1400 C C . LYS A 1 194 ? 40.400 36.088 46.443 1.00 19.35 182 LYS A C 1
ATOM 1401 O O . LYS A 1 194 ? 41.405 36.704 46.761 1.00 13.56 182 LYS A O 1
ATOM 1407 N N . ILE A 1 195 ? 39.685 35.391 47.317 1.00 12.61 183 ILE A N 1
ATOM 1408 C CA . ILE A 1 195 ? 40.219 35.138 48.640 1.00 13.47 183 ILE A CA 1
ATOM 1409 C C . ILE A 1 195 ? 41.129 33.916 48.582 1.00 16.36 183 ILE A C 1
ATOM 1410 O O . ILE A 1 195 ? 40.669 32.804 48.290 1.00 15.03 183 ILE A O 1
ATOM 1415 N N . ARG A 1 196 ? 42.414 34.116 48.864 1.00 15.48 184 ARG A N 1
ATOM 1416 C CA . ARG A 1 196 ? 43.355 33.006 48.925 1.00 12.54 184 ARG A CA 1
ATOM 1417 C C . ARG A 1 196 ? 43.033 32.194 50.159 1.00 13.75 184 ARG A C 1
ATOM 1418 O O . ARG A 1 196 ? 43.064 30.957 50.137 1.00 14.40 184 ARG A O 1
ATOM 1426 N N . GLY A 1 197 ? 42.733 32.893 51.248 1.00 11.11 185 GLY A N 1
ATOM 1427 C CA . GLY A 1 197 ? 42.253 32.209 52.431 1.00 12.13 185 GLY A CA 1
ATOM 1428 C C . GLY A 1 197 ? 42.246 33.045 53.691 1.00 15.75 185 GLY A C 1
ATOM 1429 O O . GLY A 1 197 ? 42.953 34.055 53.781 1.00 13.26 185 GLY A O 1
ATOM 1430 N N . PHE A 1 198 ? 41.460 32.589 54.670 1.00 11.18 186 PHE A N 1
ATOM 1431 C CA . PHE A 1 198 ? 41.496 33.097 56.041 1.00 10.53 186 PHE A CA 1
ATOM 1432 C C . PHE A 1 198 ? 42.572 32.342 56.776 1.00 14.11 186 PHE A C 1
ATOM 1433 O O . PHE A 1 198 ? 42.686 31.128 56.616 1.00 10.29 186 PHE A O 1
ATOM 1441 N N . LEU A 1 199 ? 43.334 33.051 57.605 1.00 8.93 187 LEU A N 1
ATOM 1442 C CA . LEU A 1 199 ? 44.416 32.448 58.378 1.00 9.79 187 LEU A CA 1
ATOM 1443 C C . LEU A 1 199 ? 44.323 32.840 59.849 1.00 8.61 187 LEU A C 1
ATOM 1444 O O . LEU A 1 199 ? 44.665 33.966 60.221 1.00 9.98 187 LEU A O 1
ATOM 1449 N N . PRO A 1 200 ? 43.833 31.924 60.693 1.00 9.09 188 PRO A N 1
ATOM 1450 C CA . PRO A 1 200 ? 43.872 32.227 62.124 1.00 10.32 188 PRO A CA 1
ATOM 1451 C C . PRO A 1 200 ? 45.314 32.457 62.567 1.00 12.13 188 PRO A C 1
ATOM 1452 O O . PRO A 1 200 ? 46.222 31.704 62.187 1.00 9.03 188 PRO A O 1
ATOM 1456 N N . THR A 1 201 ? 45.505 33.508 63.353 1.00 10.26 189 THR A N 1
ATOM 1457 C CA . THR A 1 201 ? 46.832 33.891 63.844 1.00 10.57 189 THR A CA 1
ATOM 1458 C C . THR A 1 201 ? 46.828 34.027 65.354 1.00 13.25 189 THR A C 1
ATOM 1459 O O . THR A 1 201 ? 45.765 34.167 65.969 1.00 11.13 189 THR A O 1
ATOM 1463 N N . MET A 1 202 ? 48.024 34.004 65.941 1.00 10.81 190 MET A N 1
ATOM 1464 C CA . MET A 1 202 ? 48.201 34.101 67.389 1.00 13.20 190 MET A CA 1
ATOM 1465 C C . MET A 1 202 ? 47.265 33.132 68.096 1.00 14.81 190 MET A C 1
ATOM 1466 O O . MET A 1 202 ? 46.659 33.453 69.122 1.00 13.12 190 MET A O 1
ATOM 1471 N N . HIS A 1 203 ? 47.151 31.937 67.527 1.00 14.86 191 HIS A N 1
ATOM 1472 C CA . HIS A 1 203 ? 46.087 31.008 67.888 1.00 13.00 191 HIS A CA 1
ATOM 1473 C C . HIS A 1 203 ? 46.353 30.289 69.202 1.00 15.79 191 HIS A C 1
ATOM 1474 O O . HIS A 1 203 ? 47.408 29.698 69.386 1.00 14.50 191 HIS A O 1
ATOM 1481 N N . VAL A 1 204 ? 45.379 30.363 70.104 1.00 18.10 192 VAL A N 1
ATOM 1482 C CA . VAL A 1 204 ? 45.384 29.631 71.364 1.00 19.87 192 VAL A CA 1
ATOM 1483 C C . VAL A 1 204 ? 44.117 28.770 71.423 1.00 17.44 192 VAL A C 1
ATOM 1484 O O . VAL A 1 204 ? 43.080 29.242 71.854 1.00 18.14 192 VAL A O 1
ATOM 1488 N N . PRO A 1 205 ? 44.202 27.508 70.969 1.00 21.51 193 PRO A N 1
ATOM 1489 C CA . PRO A 1 205 ? 43.024 26.651 70.729 1.00 22.47 193 PRO A CA 1
ATOM 1490 C C . PRO A 1 205 ? 42.094 26.363 71.923 1.00 25.21 193 PRO A C 1
ATOM 1491 O O . PRO A 1 205 ? 40.890 26.204 71.733 1.00 25.05 193 PRO A O 1
ATOM 1495 N N . GLN A 1 206 ? 42.625 26.303 73.133 1.00 21.08 194 GLN A N 1
ATOM 1496 C CA . GLN A 1 206 ? 41.820 25.832 74.257 1.00 26.29 194 GLN A CA 1
ATOM 1497 C C . GLN A 1 206 ? 41.004 26.948 74.938 1.00 22.42 194 GLN A C 1
ATOM 1498 O O . GLN A 1 206 ? 40.256 26.694 75.889 1.00 24.35 194 GLN A O 1
ATOM 1504 N N . LEU A 1 207 ? 41.154 28.183 74.470 1.00 21.32 195 LEU A N 1
ATOM 1505 C CA . LEU A 1 207 ? 40.413 29.296 75.062 1.00 16.89 195 LEU A CA 1
ATOM 1506 C C . LEU A 1 207 ? 38.957 29.230 74.604 1.00 17.13 195 LEU A C 1
ATOM 1507 O O . LEU A 1 207 ? 38.691 28.946 73.435 1.00 14.57 195 LEU A O 1
ATOM 1512 N N . ASN A 1 208 ? 38.035 29.482 75.535 1.00 15.92 196 ASN A N 1
ATOM 1513 C CA . ASN A 1 208 ? 36.602 29.516 75.242 1.00 18.16 196 ASN A CA 1
ATOM 1514 C C . ASN A 1 208 ? 36.246 30.529 74.161 1.00 16.58 196 ASN A C 1
ATOM 1515 O O . ASN A 1 208 ? 35.450 30.244 73.265 1.00 16.55 196 ASN A O 1
ATOM 1520 N N . LEU A 1 209 ? 36.843 31.715 74.256 1.00 12.32 197 LEU A N 1
ATOM 1521 C CA . LEU A 1 209 ? 36.604 32.763 73.277 1.00 12.92 197 LEU A CA 1
ATOM 1522 C C . LEU A 1 209 ? 37.036 32.319 71.890 1.00 11.34 197 LEU A C 1
ATOM 1523 O O . LEU A 1 209 ? 36.323 32.540 70.915 1.00 12.93 197 LEU A O 1
ATOM 1528 N N . THR A 1 210 ? 38.216 31.708 71.804 1.00 14.03 198 THR A N 1
ATOM 1529 C CA . THR A 1 210 ? 38.747 31.219 70.528 1.00 14.30 198 THR A CA 1
ATOM 1530 C C . THR A 1 210 ? 37.796 30.203 69.900 1.00 16.20 198 THR A C 1
ATOM 1531 O O . THR A 1 210 ? 37.488 30.276 68.711 1.00 15.36 198 THR A O 1
ATOM 1535 N N . LYS A 1 211 ? 37.376 29.227 70.704 1.00 14.58 199 LYS A N 1
ATOM 1536 C CA . LYS A 1 211 ? 36.412 28.227 70.262 1.00 15.36 199 LYS A CA 1
ATOM 1537 C C . LYS A 1 211 ? 35.124 28.859 69.741 1.00 13.91 199 LYS A C 1
ATOM 1538 O O . LYS A 1 211 ? 34.636 28.489 68.671 1.00 17.91 199 LYS A O 1
ATOM 1544 N N . GLY A 1 212 ? 34.585 29.821 70.483 1.00 16.20 200 GLY A N 1
ATOM 1545 C CA . GLY A 1 212 ? 33.353 30.489 70.078 1.00 15.83 200 GLY A CA 1
ATOM 1546 C C . GLY A 1 212 ? 33.474 31.273 68.780 1.00 14.48 200 GLY A C 1
ATOM 1547 O O . GLY A 1 212 ? 32.631 31.190 67.857 1.00 13.58 200 GLY A O 1
ATOM 1548 N N . VAL A 1 213 ? 34.538 32.058 68.704 1.00 12.83 201 VAL A N 1
ATOM 1549 C CA . VAL A 1 213 ? 34.783 32.863 67.518 1.00 14.38 201 VAL A CA 1
ATOM 1550 C C . VAL A 1 213 ? 35.011 31.975 66.288 1.00 13.10 201 VAL A C 1
ATOM 1551 O O . VAL A 1 213 ? 34.459 32.225 65.202 1.00 9.51 201 VAL A O 1
ATOM 1555 N N . LEU A 1 214 ? 35.826 30.939 66.461 1.00 13.18 202 LEU A N 1
ATOM 1556 C CA . LEU A 1 214 ? 36.113 29.999 65.383 1.00 15.96 202 LEU A CA 1
ATOM 1557 C C . LEU A 1 214 ? 34.830 29.313 64.921 1.00 15.65 202 LEU A C 1
ATOM 1558 O O . LEU A 1 214 ? 34.612 29.131 63.729 1.00 14.30 202 LEU A O 1
ATOM 1563 N N . ALA A 1 215 ? 33.981 28.927 65.865 1.00 14.96 203 ALA A N 1
ATOM 1564 C CA . ALA A 1 215 ? 32.738 28.255 65.502 1.00 16.62 203 ALA A CA 1
ATOM 1565 C C . ALA A 1 215 ? 31.862 29.176 64.653 1.00 15.11 203 ALA A C 1
ATOM 1566 O O . ALA A 1 215 ? 31.290 28.739 63.649 1.00 14.44 203 ALA A O 1
ATOM 1568 N N . GLU A 1 216 ? 31.761 30.449 65.038 1.00 12.88 204 GLU A N 1
ATOM 1569 C CA . GLU A 1 216 ? 30.971 31.383 64.231 1.00 14.78 204 GLU A CA 1
ATOM 1570 C C . GLU A 1 216 ? 31.575 31.578 62.825 1.00 15.36 204 GLU A C 1
ATOM 1571 O O . GLU A 1 216 ? 30.868 31.574 61.787 1.00 13.12 204 GLU A O 1
ATOM 1577 N N . LEU A 1 217 ? 32.897 31.710 62.781 1.00 14.31 205 LEU A N 1
ATOM 1578 C CA . LEU A 1 217 ? 33.561 31.884 61.499 1.00 13.86 205 LEU A CA 1
ATOM 1579 C C . LEU A 1 217 ? 33.398 30.671 60.592 1.00 10.93 205 LEU A C 1
ATOM 1580 O O . LEU A 1 217 ? 33.212 30.835 59.407 1.00 11.70 205 LEU A O 1
ATOM 1585 N N . PHE A 1 218 ? 33.497 29.466 61.139 1.00 11.69 206 PHE A N 1
ATOM 1586 C CA . PHE A 1 218 ? 33.287 28.247 60.354 1.00 12.48 206 PHE A CA 1
ATOM 1587 C C . PHE A 1 218 ? 31.847 28.221 59.864 1.00 13.92 206 PHE A C 1
ATOM 1588 O O . PHE A 1 218 ? 31.576 27.855 58.705 1.00 14.34 206 PHE A O 1
ATOM 1596 N N . LYS A 1 219 ? 30.936 28.613 60.757 1.00 13.12 207 LYS A N 1
ATOM 1597 C CA . LYS A 1 219 ? 29.508 28.673 60.430 1.00 13.42 207 LYS A CA 1
ATOM 1598 C C . LYS A 1 219 ? 29.252 29.429 59.139 1.00 15.85 207 LYS A C 1
ATOM 1599 O O . LYS A 1 219 ? 28.526 28.932 58.264 1.00 15.13 207 LYS A O 1
ATOM 1605 N N . TYR A 1 220 ? 29.881 30.598 59.000 1.00 12.50 208 TYR A N 1
ATOM 1606 C CA . TYR A 1 220 ? 29.642 31.409 57.805 1.00 14.49 208 TYR A CA 1
ATOM 1607 C C . TYR A 1 220 ? 30.659 31.276 56.675 1.00 16.35 208 TYR A C 1
ATOM 1608 O O . TYR A 1 220 ? 30.317 31.477 55.512 1.00 13.45 208 TYR A O 1
ATOM 1617 N N . PHE A 1 221 ? 31.896 30.934 57.009 1.00 11.18 209 PHE A N 1
ATOM 1618 C CA . PHE A 1 221 ? 33.005 31.063 56.067 1.00 10.10 209 PHE A CA 1
ATOM 1619 C C . PHE A 1 221 ? 33.924 29.850 56.023 1.00 12.48 209 PHE A C 1
ATOM 1620 O O . PHE A 1 221 ? 35.074 29.986 55.590 1.00 12.52 209 PHE A O 1
ATOM 1628 N N . ASP A 1 222 ? 33.446 28.685 56.466 1.00 10.65 210 ASP A N 1
ATOM 1629 C CA . ASP A 1 222 ? 34.268 27.464 56.464 1.00 12.53 210 ASP A CA 1
ATOM 1630 C C . ASP A 1 222 ? 35.115 27.299 55.195 1.00 11.87 210 ASP A C 1
ATOM 1631 O O . ASP A 1 222 ? 36.315 27.021 55.270 1.00 14.64 210 ASP A O 1
ATOM 1636 N N . SER A 1 223 ? 34.505 27.514 54.033 1.00 10.55 211 SER A N 1
ATOM 1637 C CA . SER A 1 223 ? 35.171 27.252 52.749 1.00 12.84 211 SER A CA 1
ATOM 1638 C C . SER A 1 223 ? 36.347 28.189 52.441 1.00 15.11 211 SER A C 1
ATOM 1639 O O . SER A 1 223 ? 37.148 27.918 51.527 1.00 14.02 211 SER A O 1
ATOM 1642 N N . GLU A 1 224 ? 36.440 29.296 53.177 1.00 13.09 212 GLU A N 1
ATOM 1643 C CA . GLU A 1 224 ? 37.516 30.274 52.967 1.00 11.69 212 GLU A CA 1
ATOM 1644 C C . GLU A 1 224 ? 38.788 29.996 53.749 1.00 13.29 212 GLU A C 1
ATOM 1645 O O . GLU A 1 224 ? 39.809 30.650 53.514 1.00 11.80 212 GLU A O 1
ATOM 1651 N N . PHE A 1 225 ? 38.741 29.066 54.697 1.00 10.17 213 PHE A N 1
ATOM 1652 C CA . PHE A 1 225 ? 39.898 28.816 55.560 1.00 13.39 213 PHE A CA 1
ATOM 1653 C C . PHE A 1 225 ? 41.021 28.075 54.853 1.00 13.00 213 PHE A C 1
ATOM 1654 O O . PHE A 1 225 ? 40.753 27.163 54.075 1.00 10.64 213 PHE A O 1
ATOM 1662 N N . PHE A 1 226 ? 42.269 28.473 55.120 1.00 10.32 214 PHE A N 1
ATOM 1663 C CA . PHE A 1 226 ? 43.420 27.784 54.549 1.00 10.40 214 PHE A CA 1
ATOM 1664 C C . PHE A 1 226 ? 43.469 26.343 55.023 1.00 9.91 214 PHE A C 1
ATOM 1665 O O . PHE A 1 226 ? 43.272 26.060 56.217 1.00 9.77 214 PHE A O 1
ATOM 1673 N N . ARG A 1 227 ? 43.767 25.434 54.093 1.00 11.27 215 ARG A N 1
ATOM 1674 C CA . ARG A 1 227 ? 43.869 24.014 54.421 1.00 10.02 215 ARG A CA 1
ATOM 1675 C C . ARG A 1 227 ? 45.179 23.377 53.976 1.00 11.96 215 ARG A C 1
ATOM 1676 O O . ARG A 1 227 ? 45.737 23.750 52.943 1.00 12.48 215 ARG A O 1
ATOM 1684 N N . ASP A 1 228 ? 45.708 22.478 54.807 1.00 11.60 216 ASP A N 1
ATOM 1685 C CA . ASP A 1 228 ? 46.830 21.632 54.404 1.00 12.19 216 ASP A CA 1
ATOM 1686 C C . ASP A 1 228 ? 46.255 20.520 53.525 1.00 15.21 216 ASP A C 1
ATOM 1687 O O . ASP A 1 228 ? 45.505 19.685 54.026 1.00 11.87 216 ASP A O 1
ATOM 1692 N N . SER A 1 229 ? 46.614 20.477 52.245 1.00 13.94 217 SER A N 1
ATOM 1693 C CA . SER A 1 229 ? 46.011 19.498 51.341 1.00 15.25 217 SER A CA 1
ATOM 1694 C C . SER A 1 229 ? 46.419 18.058 51.669 1.00 16.74 217 SER A C 1
ATOM 1695 O O . SER A 1 229 ? 45.749 17.107 51.261 1.00 13.90 217 SER A O 1
ATOM 1698 N N . ALA A 1 230 ? 47.476 17.875 52.453 1.00 11.92 218 ALA A N 1
ATOM 1699 C CA . ALA A 1 230 ? 47.936 16.505 52.690 1.00 16.59 218 ALA A CA 1
ATOM 1700 C C . ALA A 1 230 ? 47.127 15.835 53.790 1.00 15.69 218 ALA A C 1
ATOM 1701 O O . ALA A 1 230 ? 46.966 14.609 53.806 1.00 14.08 218 ALA A O 1
ATOM 1703 N N . THR A 1 231 ? 46.612 16.649 54.703 1.00 11.61 219 THR A N 1
ATOM 1704 C CA . THR A 1 231 ? 45.903 16.152 55.873 1.00 13.24 219 THR A CA 1
ATOM 1705 C C . THR A 1 231 ? 44.453 16.646 55.949 1.00 11.31 219 THR A C 1
ATOM 1706 O O . THR A 1 231 ? 43.667 16.120 56.727 1.00 12.60 219 THR A O 1
ATOM 1710 N N . GLY A 1 232 ? 44.115 17.676 55.184 1.00 10.23 220 GLY A N 1
ATOM 1711 C CA . GLY A 1 232 ? 42.774 18.248 55.267 1.00 15.04 220 GLY A CA 1
ATOM 1712 C C . GLY A 1 232 ? 42.618 19.209 56.438 1.00 11.23 220 GLY A C 1
ATOM 1713 O O . GLY A 1 232 ? 41.571 19.839 56.604 1.00 14.13 220 GLY A O 1
ATOM 1714 N N . GLU A 1 233 ? 43.661 19.317 57.260 1.00 14.33 221 GLU A N 1
ATOM 1715 C CA . GLU A 1 233 ? 43.634 20.176 58.442 1.00 13.79 221 GLU A CA 1
ATOM 1716 C C . GLU A 1 233 ? 43.553 21.663 58.129 1.00 12.25 221 GLU A C 1
ATOM 1717 O O . GLU A 1 233 ? 43.948 22.108 57.054 1.00 10.53 221 GLU A O 1
ATOM 1723 N N . TYR A 1 234 ? 42.985 22.412 59.069 1.00 9.68 222 TYR A N 1
ATOM 1724 C CA . TYR A 1 234 ? 43.005 23.869 59.016 1.00 12.41 222 TYR A CA 1
ATOM 1725 C C . TYR A 1 234 ? 44.384 24.398 59.406 1.00 13.16 222 TYR A C 1
ATOM 1726 O O . TYR A 1 234 ? 44.898 24.060 60.473 1.00 17.16 222 TYR A O 1
ATOM 1735 N N . ILE A 1 235 ? 44.956 25.257 58.575 1.00 8.51 223 ILE A N 1
ATOM 1736 C CA . ILE A 1 235 ? 46.255 25.851 58.873 1.00 11.74 223 ILE A CA 1
ATOM 1737 C C . ILE A 1 235 ? 46.080 27.044 59.789 1.00 12.28 223 ILE A C 1
ATOM 1738 O O . ILE A 1 235 ? 45.331 27.962 59.475 1.00 8.95 223 ILE A O 1
ATOM 1743 N N . MET A 1 236 ? 46.739 27.016 60.945 1.00 11.20 224 MET A N 1
ATOM 1744 C CA . MET A 1 236 ? 46.624 28.118 61.897 1.00 11.90 224 MET A CA 1
ATOM 1745 C C . MET A 1 236 ? 47.998 28.459 62.453 1.00 14.07 224 MET A C 1
ATOM 1746 O O . MET A 1 236 ? 48.801 27.568 62.711 1.00 11.07 224 MET A O 1
ATOM 1751 N N . ILE A 1 237 ? 48.288 29.748 62.592 1.00 9.21 225 ILE A N 1
ATOM 1752 C CA . ILE A 1 237 ? 49.566 30.145 63.160 1.00 11.34 225 ILE A CA 1
ATOM 1753 C C . ILE A 1 237 ? 49.434 30.221 64.680 1.00 9.86 225 ILE A C 1
ATOM 1754 O O . ILE A 1 237 ? 48.656 31.026 65.199 1.00 10.19 225 ILE A O 1
ATOM 1759 N N . PRO A 1 238 ? 50.175 29.364 65.398 1.00 9.42 226 PRO A N 1
ATOM 1760 C CA . PRO A 1 238 ? 50.105 29.324 66.865 1.00 13.67 226 PRO A CA 1
ATOM 1761 C C . PRO A 1 238 ? 50.698 30.585 67.488 1.00 12.70 226 PRO A C 1
ATOM 1762 O O . PRO A 1 238 ? 51.593 31.212 66.900 1.00 13.28 226 PRO A O 1
ATOM 1766 N N . LYS A 1 239 ? 50.179 30.976 68.647 1.00 11.46 227 LYS A N 1
ATOM 1767 C CA . LYS A 1 239 ? 50.828 32.005 69.446 1.00 13.17 227 LYS A CA 1
ATOM 1768 C C . LYS A 1 239 ? 52.227 31.522 69.807 1.00 14.50 227 LYS A C 1
ATOM 1769 O O . LYS A 1 239 ? 52.402 30.415 70.322 1.00 13.74 227 LYS A O 1
ATOM 1775 N N . SER A 1 240 ? 53.236 32.334 69.515 1.00 11.44 228 SER A N 1
ATOM 1776 C CA . SER A 1 240 ? 54.609 31.894 69.722 1.00 13.26 228 SER A CA 1
ATOM 1777 C C . SER A 1 240 ? 55.509 33.018 70.201 1.00 14.36 228 SER A C 1
ATOM 1778 O O . SER A 1 240 ? 55.634 34.037 69.530 1.00 11.15 228 SER A O 1
ATOM 1781 N N . VAL A 1 241 ? 56.126 32.814 71.366 1.00 13.00 229 VAL A N 1
ATOM 1782 C CA . VAL A 1 241 ? 57.109 33.750 71.908 1.00 16.23 229 VAL A CA 1
ATOM 1783 C C . VAL A 1 241 ? 58.225 34.056 70.903 1.00 15.90 229 VAL A C 1
ATOM 1784 O O . VAL A 1 241 ? 58.614 35.215 70.698 1.00 17.98 229 VAL A O 1
ATOM 1788 N N . LYS A 1 242 ? 58.738 33.010 70.272 1.00 15.99 230 LYS A N 1
ATOM 1789 C CA . LYS A 1 242 ? 59.844 33.162 69.334 1.00 16.93 230 LYS A CA 1
ATOM 1790 C C . LYS A 1 242 ? 59.418 33.948 68.108 1.00 15.18 230 LYS A C 1
ATOM 1791 O O . LYS A 1 242 ? 60.197 34.734 67.558 1.00 17.55 230 LYS A O 1
ATOM 1797 N N . LEU A 1 243 ? 58.175 33.742 67.680 1.00 14.54 231 LEU A N 1
ATOM 1798 C CA . LEU A 1 243 ? 57.640 34.519 66.578 1.00 13.95 231 LEU A CA 1
ATOM 1799 C C . LEU A 1 243 ? 57.627 36.022 66.904 1.00 17.91 231 LEU A C 1
ATOM 1800 O O . LEU A 1 243 ? 58.004 36.854 66.067 1.00 12.27 231 LEU A O 1
ATOM 1805 N N . ALA A 1 244 ? 57.199 36.368 68.116 1.00 14.30 232 ALA A N 1
ATOM 1806 C CA . ALA A 1 244 ? 57.215 37.765 68.560 1.00 13.66 232 ALA A CA 1
ATOM 1807 C C . ALA A 1 244 ? 58.638 38.298 68.655 1.00 17.17 232 ALA A C 1
ATOM 1808 O O . ALA A 1 244 ? 58.883 39.470 68.375 1.00 12.59 232 ALA A O 1
ATOM 1810 N N . GLU A 1 245 ? 59.571 37.439 69.055 1.00 13.64 233 GLU A N 1
ATOM 1811 C CA . GLU A 1 245 ? 60.965 37.871 69.178 1.00 11.74 233 GLU A CA 1
ATOM 1812 C C . GLU A 1 245 ? 61.662 38.155 67.853 1.00 14.25 233 GLU A C 1
ATOM 1813 O O . GLU A 1 245 ? 62.445 39.093 67.762 1.00 15.46 233 GLU A O 1
ATOM 1819 N N . SER A 1 246 ? 61.364 37.362 66.828 1.00 14.68 234 SER A N 1
ATOM 1820 C CA . SER A 1 246 ? 62.135 37.420 65.584 1.00 14.87 234 SER A CA 1
ATOM 1821 C C . SER A 1 246 ? 62.323 38.789 64.902 1.00 15.11 234 SER A C 1
ATOM 1822 O O . SER A 1 246 ? 63.438 39.092 64.471 1.00 15.22 234 SER A O 1
ATOM 1825 N N . PRO A 1 247 ? 61.260 39.624 64.806 1.00 16.65 235 PRO A N 1
ATOM 1826 C CA . PRO A 1 247 ? 61.527 40.917 64.156 1.00 15.27 235 PRO A CA 1
ATOM 1827 C C . PRO A 1 247 ? 62.523 41.781 64.921 1.00 17.12 235 PRO A C 1
ATOM 1828 O O . PRO A 1 247 ? 63.190 42.616 64.310 1.00 15.97 235 PRO A O 1
ATOM 1832 N N . SER A 1 248 ? 62.644 41.571 66.227 1.00 13.75 236 SER A N 1
ATOM 1833 C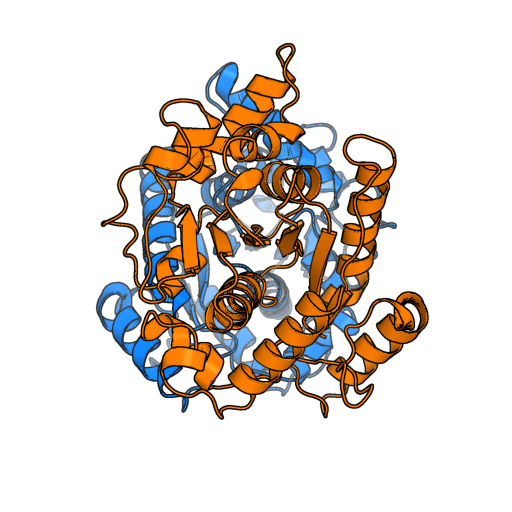 CA . SER A 1 248 ? 63.606 42.332 67.019 1.00 21.80 236 SER A CA 1
ATOM 1834 C C . SER A 1 248 ? 65.056 42.003 66.634 1.00 19.80 236 SER A C 1
ATOM 1835 O O . SER A 1 248 ? 65.990 42.748 66.944 1.00 18.56 236 SER A O 1
ATOM 1838 N N . PHE A 1 249 ? 65.230 40.880 65.948 1.00 17.72 237 PHE A N 1
ATOM 1839 C CA . PHE A 1 249 ? 66.519 40.445 65.439 1.00 18.01 237 PHE A CA 1
ATOM 1840 C C . PHE A 1 249 ? 66.644 40.669 63.934 1.00 20.37 237 PHE A C 1
ATOM 1841 O O . PHE A 1 249 ? 67.646 40.291 63.325 1.00 18.57 237 PHE A O 1
ATOM 1849 N N . GLY A 1 250 ? 65.631 41.293 63.342 1.00 16.15 238 GLY A N 1
ATOM 1850 C CA . GLY A 1 250 ? 65.655 41.597 61.924 1.00 16.28 238 GLY A CA 1
ATOM 1851 C C . GLY A 1 250 ? 65.615 40.364 61.042 1.00 15.81 238 GLY A C 1
ATOM 1852 O O . GLY A 1 250 ? 66.112 40.390 59.922 1.00 18.52 238 GLY A O 1
ATOM 1853 N N . LYS A 1 251 ? 64.983 39.293 61.526 1.00 11.88 239 LYS A N 1
ATOM 1854 C CA . LYS A 1 251 ? 64.938 38.040 60.779 1.00 17.28 239 LYS A CA 1
ATOM 1855 C C . LYS A 1 251 ? 63.534 37.471 60.761 1.00 14.53 239 LYS A C 1
ATOM 1856 O O . LYS A 1 251 ? 62.794 37.626 61.727 1.00 14.57 239 LYS A O 1
ATOM 1862 N N . PRO A 1 252 ? 63.166 36.832 59.640 1.00 11.71 240 PRO A N 1
ATOM 1863 C CA . PRO A 1 252 ? 61.975 35.982 59.567 1.00 8.82 240 PRO A CA 1
ATOM 1864 C C . PRO A 1 252 ? 62.160 34.829 60.549 1.00 9.88 240 PRO A C 1
ATOM 1865 O O . PRO A 1 252 ? 63.305 34.486 60.867 1.00 11.18 240 PRO A O 1
ATOM 1869 N N . ILE A 1 253 ? 61.078 34.248 61.044 1.00 9.71 241 ILE A N 1
ATOM 1870 C CA . ILE A 1 253 ? 61.215 33.184 62.038 1.00 10.18 241 ILE A CA 1
ATOM 1871 C C . ILE A 1 253 ? 62.055 31.994 61.528 1.00 11.96 241 ILE A C 1
ATOM 1872 O O . ILE A 1 253 ? 62.752 31.342 62.314 1.00 13.67 241 ILE A O 1
ATOM 1877 N N . LEU A 1 254 ? 62.016 31.716 60.228 1.00 10.38 242 LEU A N 1
ATOM 1878 C CA . LEU A 1 254 ? 62.762 30.558 59.727 1.00 11.79 242 LEU A CA 1
ATOM 1879 C C . LEU A 1 254 ? 64.282 30.725 59.818 1.00 17.98 242 LEU A C 1
ATOM 1880 O O . LEU A 1 254 ? 65.019 29.735 59.812 1.00 17.48 242 LEU A O 1
ATOM 1885 N N . LEU A 1 255 ? 64.741 31.976 59.874 1.00 13.61 243 LEU A N 1
ATOM 1886 C CA . LEU A 1 255 ? 66.152 32.279 60.103 1.00 14.50 243 LEU A CA 1
ATOM 1887 C C . LEU A 1 255 ? 66.440 32.379 61.611 1.00 15.75 243 LEU A C 1
ATOM 1888 O O . LEU A 1 255 ? 67.584 32.265 62.037 1.00 18.88 243 LEU A O 1
ATOM 1893 N N . TYR A 1 256 ? 65.401 32.578 62.421 1.00 13.65 244 TYR A N 1
ATOM 1894 C CA . TYR A 1 256 ? 65.616 32.811 63.848 1.00 14.64 244 TYR A CA 1
ATOM 1895 C C . TYR A 1 256 ? 65.474 31.545 64.691 1.00 19.65 244 TYR A C 1
ATOM 1896 O O . TYR A 1 256 ? 66.286 31.292 65.585 1.00 17.78 244 TYR A O 1
ATOM 1905 N N . ASP A 1 257 ? 64.473 30.735 64.367 1.00 14.94 245 ASP A N 1
ATOM 1906 C CA . ASP A 1 257 ? 64.285 29.417 64.974 1.00 15.30 245 ASP A CA 1
ATOM 1907 C C . ASP A 1 257 ? 63.465 28.553 64.035 1.00 14.93 245 ASP A C 1
ATOM 1908 O O . ASP A 1 257 ? 62.247 28.507 64.141 1.00 13.77 245 ASP A O 1
ATOM 1913 N N . ILE A 1 258 ? 64.134 27.881 63.109 1.00 15.32 246 ILE A N 1
ATOM 1914 C CA . ILE A 1 258 ? 63.443 27.166 62.048 1.00 15.62 246 ILE A CA 1
ATOM 1915 C C . ILE A 1 258 ? 62.616 25.993 62.564 1.00 13.55 246 ILE A C 1
ATOM 1916 O O . ILE A 1 258 ? 61.698 25.539 61.886 1.00 15.17 246 ILE A O 1
ATOM 1921 N N . LYS A 1 259 ? 62.901 25.517 63.774 1.00 13.50 247 LYS A N 1
ATOM 1922 C CA . LYS A 1 259 ? 62.156 24.366 64.292 1.00 19.60 247 LYS A CA 1
ATOM 1923 C C . LYS A 1 259 ? 60.975 24.777 65.176 1.00 19.37 247 LYS A C 1
ATOM 1924 O O . LYS A 1 259 ? 60.214 23.928 65.619 1.00 19.10 247 LYS A O 1
ATOM 1930 N N . SER A 1 260 ? 60.809 26.079 65.415 1.00 15.41 248 SER A N 1
ATOM 1931 C CA . SER A 1 260 ? 59.704 26.556 66.240 1.00 17.52 248 SER A CA 1
ATOM 1932 C C . SER A 1 260 ? 58.359 26.345 65.562 1.00 15.97 248 SER A C 1
ATOM 1933 O O . SER A 1 260 ? 58.276 26.264 64.331 1.00 13.10 248 SER A O 1
ATOM 1936 N N . ASN A 1 261 ? 57.305 26.284 66.365 1.00 14.91 249 ASN A N 1
ATOM 1937 C CA . ASN A 1 261 ? 55.976 26.005 65.826 1.00 15.75 249 ASN A CA 1
ATOM 1938 C C . ASN A 1 261 ? 55.477 27.069 64.849 1.00 14.42 249 ASN A C 1
ATOM 1939 O O . ASN A 1 261 ? 54.757 26.757 63.893 1.00 10.53 249 ASN A O 1
ATOM 1944 N N . GLY A 1 262 ? 55.860 28.320 65.087 1.00 13.92 250 GLY A N 1
ATOM 1945 C CA . GLY A 1 262 ? 55.467 29.388 64.180 1.00 13.95 250 GLY A CA 1
ATOM 1946 C C . GLY A 1 262 ? 56.112 29.228 62.818 1.00 14.38 250 GLY A C 1
ATOM 1947 O O . GLY A 1 262 ? 55.462 29.412 61.787 1.00 13.57 250 GLY A O 1
ATOM 1948 N N . SER A 1 263 ? 57.398 28.877 62.810 1.00 12.76 251 SER A N 1
ATOM 1949 C CA . SER A 1 263 ? 58.104 28.623 61.558 1.00 12.63 251 SER A CA 1
ATOM 1950 C C . SER A 1 263 ? 57.467 27.475 60.781 1.00 12.28 251 SER A C 1
ATOM 1951 O O . SER A 1 263 ? 57.269 27.562 59.556 1.00 10.86 251 SER A O 1
ATOM 1954 N N . ILE A 1 264 ? 57.166 26.393 61.495 1.00 12.20 252 ILE A N 1
ATOM 1955 C CA . ILE A 1 264 ? 56.549 25.220 60.876 1.00 12.37 252 ILE A CA 1
ATOM 1956 C C . ILE A 1 264 ? 55.210 25.602 60.251 1.00 12.66 252 ILE A C 1
ATOM 1957 O O . ILE A 1 264 ? 54.912 25.231 59.104 1.00 12.27 252 ILE A O 1
ATOM 1962 N N . ALA A 1 265 ? 54.401 26.346 61.004 1.00 11.50 253 ALA A N 1
ATOM 1963 C CA . ALA A 1 265 ? 53.096 26.780 60.491 1.00 12.32 253 ALA A CA 1
ATOM 1964 C C . ALA A 1 265 ? 53.203 27.654 59.238 1.00 11.16 253 ALA A C 1
ATOM 1965 O O . ALA A 1 265 ? 52.461 27.453 58.268 1.00 9.38 253 ALA A O 1
ATOM 1967 N N . TYR A 1 266 ? 54.100 28.644 59.251 1.00 10.83 254 TYR A N 1
ATOM 1968 C CA . TYR A 1 266 ? 54.275 29.462 58.042 1.00 9.68 254 TYR A CA 1
ATOM 1969 C C . TYR A 1 266 ? 54.819 28.689 56.838 1.00 10.27 254 TYR A C 1
ATOM 1970 O O . TYR A 1 266 ? 54.515 29.030 55.690 1.00 9.37 254 TYR A O 1
ATOM 1979 N N . GLN A 1 267 ? 55.625 27.661 57.085 1.00 11.24 255 GLN A N 1
ATOM 1980 C CA . GLN A 1 267 ? 56.056 26.786 55.985 1.00 11.27 255 GLN A CA 1
ATOM 1981 C C . GLN A 1 267 ? 54.880 25.961 55.443 1.00 12.19 255 GLN A C 1
ATOM 1982 O O . GLN A 1 267 ? 54.800 25.694 54.231 1.00 11.27 255 GLN A O 1
ATOM 1988 N N . LYS A 1 268 ? 53.970 25.551 56.328 1.00 10.64 256 LYS A N 1
ATOM 1989 C CA . LYS A 1 268 ? 52.731 24.927 55.842 1.00 13.05 256 LYS A CA 1
ATOM 1990 C C . LYS A 1 268 ? 51.925 25.886 54.974 1.00 13.30 256 LYS A C 1
ATOM 1991 O O . LYS A 1 268 ? 51.351 25.477 53.951 1.00 11.90 256 LYS A O 1
ATOM 1997 N N . LEU A 1 269 ? 51.822 27.145 55.414 1.00 12.38 257 LEU A N 1
ATOM 1998 C CA . LEU A 1 269 ? 51.111 28.152 54.616 1.00 6.81 257 LEU A CA 1
ATOM 1999 C C . LEU A 1 269 ? 51.754 28.257 53.242 1.00 11.05 257 LEU A C 1
ATOM 2000 O O . LEU A 1 269 ? 51.073 28.212 52.225 1.00 10.18 257 LEU A O 1
ATOM 2005 N N . ALA A 1 270 ? 53.088 28.357 53.210 1.00 11.96 258 ALA A N 1
ATOM 2006 C CA . ALA A 1 270 ? 53.797 28.425 51.935 1.00 11.23 258 ALA A CA 1
ATOM 2007 C C . ALA A 1 270 ? 53.471 27.204 51.059 1.00 11.82 258 ALA A C 1
ATOM 2008 O O . ALA A 1 270 ? 53.229 27.344 49.860 1.00 11.50 258 ALA A O 1
ATOM 2010 N N . GLN A 1 271 ? 53.463 26.016 51.650 1.00 11.53 259 GLN A N 1
ATOM 2011 C CA . GLN A 1 271 ? 53.081 24.817 50.896 1.00 13.93 259 GLN A CA 1
ATOM 2012 C C . GLN A 1 271 ? 51.700 24.952 50.276 1.00 13.81 259 GLN A C 1
ATOM 2013 O O . GLN A 1 271 ? 51.496 24.623 49.100 1.00 15.79 259 GLN A O 1
ATOM 2019 N N . SER A 1 272 ? 50.751 25.433 51.073 1.00 11.55 260 SER A N 1
ATOM 2020 C CA . SER A 1 272 ? 49.399 25.615 50.581 1.00 14.08 260 SER A CA 1
ATOM 2021 C C . SER A 1 272 ? 49.397 26.556 49.375 1.00 17.68 260 SER A C 1
ATOM 2022 O O . SER A 1 272 ? 48.698 26.314 48.389 1.00 18.36 260 SER A O 1
ATOM 2025 N N . ILE A 1 273 ? 50.174 27.632 49.456 1.00 12.40 261 ILE A N 1
ATOM 2026 C CA . ILE A 1 273 ? 50.306 28.550 48.322 1.00 13.25 261 ILE A CA 1
ATOM 2027 C C . ILE A 1 273 ? 50.961 27.922 47.075 1.00 17.40 261 ILE A C 1
ATOM 2028 O O . ILE A 1 273 ? 50.478 28.087 45.946 1.00 17.17 261 ILE A O 1
ATOM 2033 N N . LEU A 1 274 ? 52.065 27.217 47.288 1.00 14.32 262 LEU A N 1
ATOM 2034 C CA . LEU A 1 274 ? 52.853 26.621 46.205 1.00 15.74 262 LEU A CA 1
ATOM 2035 C C . LEU A 1 274 ? 52.110 25.525 45.450 1.00 20.59 262 LEU A C 1
ATOM 2036 O O . LEU A 1 274 ? 52.244 25.396 44.232 1.00 21.74 262 LEU A O 1
ATOM 2041 N N . GLN A 1 275 ? 51.305 24.762 46.179 1.00 18.36 263 GLN A N 1
ATOM 2042 C CA . GLN A 1 275 ? 50.522 23.672 45.602 1.00 21.72 263 GLN A CA 1
ATOM 2043 C C . GLN A 1 275 ? 49.421 24.178 44.671 1.00 26.40 263 GLN A C 1
ATOM 2044 O O . GLN A 1 275 ? 48.927 23.439 43.817 1.00 32.71 263 GLN A O 1
ATOM 2050 N N . GLY A 1 276 ? 49.053 25.444 44.837 1.00 25.08 264 GLY A N 1
ATOM 2051 C CA . GLY A 1 276 ? 48.039 26.066 44.004 1.00 31.37 264 GLY A CA 1
ATOM 2052 C C . GLY A 1 276 ? 46.932 26.676 44.840 1.00 27.67 264 GLY A C 1
ATOM 2053 O O . GLY A 1 276 ? 47.154 26.981 46.011 1.00 26.52 264 GLY A O 1
ATOM 2054 N N . MET B 1 13 ? 35.720 72.926 78.366 1.00 47.03 1 MET B N 1
ATOM 2055 C CA . MET B 1 13 ? 35.750 73.656 79.629 1.00 46.89 1 MET B CA 1
ATOM 2056 C C . MET B 1 13 ? 35.924 72.723 80.820 1.00 45.51 1 MET B C 1
ATOM 2057 O O . MET B 1 13 ? 37.019 72.208 81.052 1.00 47.87 1 MET B O 1
ATOM 2062 N N . MET B 1 14 ? 34.833 72.514 81.563 1.00 42.00 2 MET B N 1
ATOM 2063 C CA . MET B 1 14 ? 34.808 71.605 82.712 1.00 42.90 2 MET B CA 1
ATOM 2064 C C . MET B 1 14 ? 35.399 70.217 82.443 1.00 31.62 2 MET B C 1
ATOM 2065 O O . MET B 1 14 ? 36.259 69.759 83.189 1.00 28.77 2 MET B O 1
ATOM 2070 N N . SER B 1 15 ? 34.908 69.532 81.415 1.00 29.51 3 SER B N 1
ATOM 2071 C CA . SER B 1 15 ? 35.373 68.174 81.156 1.00 26.10 3 SER B CA 1
ATOM 2072 C C . SER B 1 15 ? 36.882 68.168 80.890 1.00 23.31 3 SER B C 1
ATOM 2073 O O . SER B 1 15 ? 37.405 69.053 80.215 1.00 24.86 3 SER B O 1
ATOM 2076 N N . GLU B 1 16 ? 37.583 67.182 81.439 1.00 17.47 4 GLU B N 1
ATOM 2077 C CA . GLU B 1 16 ? 38.889 66.852 80.899 1.00 18.85 4 GLU B CA 1
ATOM 2078 C C . GLU B 1 16 ? 38.661 65.886 79.749 1.00 15.27 4 GLU B C 1
ATOM 2079 O O . GLU B 1 16 ? 38.010 64.853 79.900 1.00 17.11 4 GLU B O 1
ATOM 2085 N N . ILE B 1 17 ? 39.159 66.263 78.582 1.00 18.27 5 ILE B N 1
ATOM 2086 C CA . ILE B 1 17 ? 39.070 65.419 77.411 1.00 15.25 5 ILE B CA 1
ATOM 2087 C C . ILE B 1 17 ? 40.353 64.603 77.305 1.00 16.72 5 ILE B C 1
ATOM 2088 O O . ILE B 1 17 ? 41.450 65.162 77.233 1.00 13.48 5 ILE B O 1
ATOM 2093 N N . ILE B 1 18 ? 40.217 63.282 77.324 1.00 14.11 6 ILE B N 1
ATOM 2094 C CA . ILE B 1 18 ? 41.387 62.413 77.303 1.00 11.81 6 ILE B CA 1
ATOM 2095 C C . ILE B 1 18 ? 41.369 61.553 76.057 1.00 13.57 6 ILE B C 1
ATOM 2096 O O . ILE B 1 18 ? 40.425 60.796 75.846 1.00 14.18 6 ILE B O 1
ATOM 2101 N N . ALA B 1 19 ? 42.391 61.696 75.210 1.00 12.39 7 ALA B N 1
ATOM 2102 C CA . ALA B 1 19 ? 42.524 60.818 74.050 1.00 12.68 7 ALA B CA 1
ATOM 2103 C C . ALA B 1 19 ? 43.251 59.529 74.409 1.00 12.15 7 ALA B C 1
ATOM 2104 O O . ALA B 1 19 ? 44.302 59.573 75.035 1.00 11.08 7 ALA B O 1
ATOM 2106 N N . VAL B 1 20 ? 42.718 58.384 73.996 1.00 11.23 8 VAL B N 1
ATOM 2107 C CA . VAL B 1 20 ? 43.476 57.132 74.118 1.00 8.31 8 VAL B CA 1
ATOM 2108 C C . VAL B 1 20 ? 44.044 56.868 72.738 1.00 11.25 8 VAL B C 1
ATOM 2109 O O . VAL B 1 20 ? 43.294 56.660 71.798 1.00 12.70 8 VAL B O 1
ATOM 2113 N N . ALA B 1 21 ? 45.362 56.944 72.597 1.00 13.83 9 ALA B N 1
ATOM 2114 C CA . ALA B 1 21 ? 45.960 56.947 71.266 1.00 12.97 9 ALA B CA 1
ATOM 2115 C C . ALA B 1 21 ? 47.241 56.124 71.150 1.00 11.56 9 ALA B C 1
ATOM 2116 O O . ALA B 1 21 ? 48.007 55.999 72.097 1.00 11.97 9 ALA B O 1
ATOM 2118 N N . ASN B 1 22 ? 47.436 55.544 69.970 1.00 11.60 10 ASN B N 1
ATOM 2119 C CA . ASN B 1 22 ? 48.638 54.802 69.604 1.00 12.76 10 ASN B CA 1
ATOM 2120 C C . ASN B 1 22 ? 48.400 54.308 68.200 1.00 17.22 10 ASN B C 1
ATOM 2121 O O . ASN B 1 22 ? 47.406 53.615 67.936 1.00 13.89 10 ASN B O 1
ATOM 2126 N N . GLN B 1 23 ? 49.276 54.701 67.288 1.00 14.60 11 GLN B N 1
ATOM 2127 C CA . GLN B 1 23 ? 49.079 54.347 65.891 1.00 19.88 11 GLN B CA 1
ATOM 2128 C C . GLN B 1 23 ? 49.234 52.854 65.614 1.00 17.27 11 GLN B C 1
ATOM 2129 O O . GLN B 1 23 ? 48.757 52.361 64.593 1.00 22.26 11 GLN B O 1
ATOM 2135 N N . LYS B 1 24 ? 49.914 52.144 66.510 1.00 19.59 12 LYS B N 1
ATOM 2136 C CA . LYS B 1 24 ? 50.083 50.700 66.344 1.00 16.93 12 LYS B CA 1
ATOM 2137 C C . LYS B 1 24 ? 48.737 50.022 66.556 1.00 23.68 12 LYS B C 1
ATOM 2138 O O . LYS B 1 24 ? 47.943 50.414 67.423 1.00 16.24 12 LYS B O 1
ATOM 2144 N N . GLY B 1 25 ? 48.467 49.010 65.744 1.00 20.32 13 GLY B N 1
ATOM 2145 C CA . GLY B 1 25 ? 47.229 48.277 65.874 1.00 19.44 13 GLY B CA 1
ATOM 2146 C C . GLY B 1 25 ? 47.244 47.202 66.945 1.00 10.53 13 GLY B C 1
ATOM 2147 O O . GLY B 1 25 ? 48.256 46.536 67.162 1.00 18.06 13 GLY B O 1
ATOM 2148 N N . GLY B 1 26 ? 46.099 47.033 67.595 1.00 16.69 14 GLY B N 1
ATOM 2149 C CA . GLY B 1 26 ? 45.857 45.953 68.535 1.00 15.09 14 GLY B CA 1
ATOM 2150 C C . GLY B 1 26 ? 46.645 46.043 69.826 1.00 13.15 14 GLY B C 1
ATOM 2151 O O . GLY B 1 26 ? 47.000 45.017 70.412 1.00 15.66 14 GLY B O 1
ATOM 2152 N N . VAL B 1 27 ? 46.842 47.261 70.320 1.00 11.20 15 VAL B N 1
ATOM 2153 C CA . VAL B 1 27 ? 47.604 47.456 71.549 1.00 12.64 15 VAL B CA 1
ATOM 2154 C C . VAL B 1 27 ? 46.730 47.783 72.767 1.00 15.16 15 VAL B C 1
ATOM 2155 O O . VAL B 1 27 ? 47.234 48.124 73.847 1.00 11.12 15 VAL B O 1
ATOM 2159 N N . GLY B 1 28 ? 45.424 47.663 72.594 1.00 11.82 16 GLY B N 1
ATOM 2160 C CA . GLY B 1 28 ? 44.501 47.834 73.703 1.00 11.07 16 GLY B CA 1
ATOM 2161 C C . GLY B 1 28 ? 43.923 49.232 73.830 1.00 11.65 16 GLY B C 1
ATOM 2162 O O . GLY B 1 28 ? 43.460 49.612 74.907 1.00 9.12 16 GLY B O 1
ATOM 2163 N N . LYS B 1 29 ? 43.938 50.009 72.746 1.00 9.30 17 LYS B N 1
ATOM 2164 C CA . LYS B 1 29 ? 43.278 51.323 72.777 1.00 12.22 17 LYS B CA 1
ATOM 2165 C C . LYS B 1 29 ? 41.816 51.235 73.184 1.00 13.80 17 LYS B C 1
ATOM 2166 O O . LYS B 1 29 ? 41.373 51.917 74.117 1.00 11.14 17 LYS B O 1
ATOM 2172 N N . THR B 1 30 ? 41.051 50.431 72.453 1.00 13.09 18 THR B N 1
ATOM 2173 C CA . THR B 1 30 ? 39.608 50.330 72.698 1.00 11.70 18 THR B CA 1
ATOM 2174 C C . THR B 1 30 ? 39.294 49.739 74.077 1.00 12.94 18 THR B C 1
ATOM 2175 O O . THR B 1 30 ? 38.437 50.247 74.810 1.00 9.70 18 THR B O 1
ATOM 2179 N N . THR B 1 31 ? 39.996 48.667 74.424 1.00 11.02 19 THR B N 1
ATOM 2180 C CA . THR B 1 31 ? 39.818 48.021 75.720 1.00 9.33 19 THR B CA 1
ATOM 2181 C C . THR B 1 31 ? 40.063 49.034 76.842 1.00 10.64 19 THR B C 1
ATOM 2182 O O . THR B 1 31 ? 39.348 49.082 77.849 1.00 10.97 19 THR B O 1
ATOM 2186 N N . THR B 1 32 ? 41.052 49.888 76.627 1.00 8.67 20 THR B N 1
ATOM 2187 C CA . THR B 1 32 ? 41.415 50.895 77.615 1.00 9.48 20 THR B CA 1
ATOM 2188 C C . THR B 1 32 ? 40.387 52.008 77.693 1.00 9.68 20 THR B C 1
ATOM 2189 O O . THR B 1 32 ? 40.007 52.434 78.774 1.00 9.94 20 THR B O 1
ATOM 2193 N N . ALA B 1 33 ? 39.961 52.504 76.540 1.00 7.83 21 ALA B N 1
ATOM 2194 C CA . ALA B 1 33 ? 38.979 53.580 76.492 1.00 9.12 21 ALA B CA 1
ATOM 2195 C C . ALA B 1 33 ? 37.683 53.137 77.174 1.00 12.57 21 ALA B C 1
ATOM 2196 O O . ALA B 1 33 ? 37.132 53.857 78.029 1.00 12.75 21 ALA B O 1
ATOM 2198 N N . VAL B 1 34 ? 37.191 51.964 76.782 1.00 9.91 22 VAL B N 1
ATOM 2199 C CA . VAL B 1 34 ? 35.950 51.420 77.340 1.00 11.87 22 VAL B CA 1
ATOM 2200 C C . VAL B 1 34 ? 36.040 51.205 78.847 1.00 12.58 22 VAL B C 1
ATOM 2201 O O . VAL B 1 34 ? 35.205 51.700 79.619 1.00 10.83 22 VAL B O 1
ATOM 2205 N N . ASN B 1 35 ? 37.060 50.468 79.269 1.00 10.41 23 ASN B N 1
ATOM 2206 C CA . ASN B 1 35 ? 37.166 50.145 80.686 1.00 12.68 23 ASN B CA 1
ATOM 2207 C C . ASN B 1 35 ? 37.590 51.291 81.600 1.00 14.97 23 ASN B C 1
ATOM 2208 O O . ASN B 1 35 ? 37.190 51.339 82.759 1.00 16.00 23 ASN B O 1
ATOM 2213 N N . LEU B 1 36 ? 38.391 52.215 81.094 1.00 11.67 24 LEU B N 1
ATOM 2214 C CA . LEU B 1 36 ? 38.621 53.451 81.824 1.00 12.21 24 LEU B CA 1
ATOM 2215 C C . LEU B 1 36 ? 37.332 54.258 81.973 1.00 14.34 24 LEU B C 1
ATOM 2216 O O . LEU B 1 36 ? 37.011 54.722 83.074 1.00 11.48 24 LEU B O 1
ATOM 2221 N N . ALA B 1 37 ? 36.606 54.444 80.866 1.00 10.50 25 ALA B N 1
ATOM 2222 C CA . ALA B 1 37 ? 35.359 55.196 80.912 1.00 14.30 25 ALA B CA 1
ATOM 2223 C C . ALA B 1 37 ? 34.420 54.598 81.962 1.00 10.41 25 ALA B C 1
ATOM 2224 O O . ALA B 1 37 ? 33.875 55.323 82.794 1.00 12.12 25 ALA B O 1
ATOM 2226 N N . ALA B 1 38 ? 34.248 53.277 81.918 1.00 11.78 26 ALA B N 1
ATOM 2227 C CA . ALA B 1 38 ? 33.417 52.582 82.898 1.00 15.72 26 ALA B CA 1
ATOM 2228 C C . ALA B 1 38 ? 33.942 52.755 84.318 1.00 14.95 26 ALA B C 1
ATOM 2229 O O . ALA B 1 38 ? 33.172 53.012 85.251 1.00 16.41 26 ALA B O 1
ATOM 2231 N N . SER B 1 39 ? 35.248 52.578 84.487 1.00 10.25 27 SER B N 1
ATOM 2232 C CA . SER B 1 39 ? 35.865 52.665 85.814 1.00 15.45 27 SER B CA 1
ATOM 2233 C C . SER B 1 39 ? 35.755 54.059 86.435 1.00 14.89 27 SER B C 1
ATOM 2234 O O . SER B 1 39 ? 35.790 54.202 87.660 1.00 18.01 27 SER B O 1
ATOM 2237 N N . LEU B 1 40 ? 35.650 55.088 85.597 1.00 13.38 28 LEU B N 1
ATOM 2238 C CA . LEU B 1 40 ? 35.381 56.433 86.087 1.00 13.46 28 LEU B CA 1
ATOM 2239 C C . LEU B 1 40 ? 33.881 56.600 86.376 1.00 16.26 28 LEU B C 1
ATOM 2240 O O . LEU B 1 40 ? 33.483 57.191 87.383 1.00 16.78 28 LEU B O 1
ATOM 2245 N N . ALA B 1 41 ? 33.061 56.067 85.478 1.00 13.42 29 ALA B N 1
ATOM 2246 C CA . ALA B 1 41 ? 31.601 56.181 85.567 1.00 16.18 29 ALA B CA 1
ATOM 2247 C C . ALA B 1 41 ? 31.029 55.526 86.828 1.00 17.11 29 ALA B C 1
ATOM 2248 O O . ALA B 1 41 ? 30.007 55.969 87.357 1.00 17.65 29 ALA B O 1
ATOM 2250 N N . VAL B 1 42 ? 31.655 54.444 87.278 1.00 15.63 30 VAL B N 1
ATOM 2251 C CA . VAL B 1 42 ? 31.160 53.736 88.455 1.00 17.44 30 VAL B CA 1
ATOM 2252 C C . VAL B 1 42 ? 31.248 54.624 89.703 1.00 23.74 30 VAL B C 1
ATOM 2253 O O . VAL B 1 42 ? 30.548 54.382 90.686 1.00 22.41 30 VAL B O 1
ATOM 2257 N N . HIS B 1 43 ? 32.035 55.699 89.626 1.00 16.75 31 HIS B N 1
ATOM 2258 C CA . HIS B 1 43 ? 32.137 56.666 90.723 1.00 21.46 31 HIS B CA 1
ATOM 2259 C C . HIS B 1 43 ? 31.085 57.750 90.641 1.00 24.09 31 HIS B C 1
ATOM 2260 O O . HIS B 1 43 ? 31.053 58.660 91.479 1.00 23.09 31 HIS B O 1
ATOM 2267 N N . GLU B 1 44 ? 30.175 57.596 89.687 1.00 19.67 32 GLU B N 1
ATOM 2268 C CA . GLU B 1 44 ? 29.160 58.604 89.383 1.00 22.53 32 GLU B CA 1
ATOM 2269 C C . GLU B 1 44 ? 29.741 59.988 89.014 1.00 20.65 32 GLU B C 1
ATOM 2270 O O . GLU B 1 44 ? 29.140 61.036 89.272 1.00 25.42 32 GLU B O 1
ATOM 2276 N N . LYS B 1 45 ? 30.903 59.957 88.362 1.00 18.64 33 LYS B N 1
ATOM 2277 C CA . LYS B 1 45 ? 31.412 61.088 87.584 1.00 20.33 33 LYS B CA 1
ATOM 2278 C C . LYS B 1 45 ? 30.792 60.915 86.213 1.00 18.64 33 LYS B C 1
ATOM 2279 O O . LYS B 1 45 ? 30.683 59.785 85.732 1.00 17.65 33 LYS B O 1
ATOM 2285 N N . LYS B 1 46 ? 30.355 62.006 85.594 1.00 18.52 34 LYS B N 1
ATOM 2286 C CA . LYS B 1 46 ? 29.617 61.885 84.337 1.00 19.64 34 LYS B CA 1
ATOM 2287 C C . LYS B 1 46 ? 30.598 61.741 83.172 1.00 18.58 34 LYS B C 1
ATOM 2288 O O . LYS B 1 46 ? 31.377 62.654 82.895 1.00 16.09 34 LYS B O 1
ATOM 2294 N N . ILE B 1 47 ? 30.540 60.599 82.484 1.00 19.30 35 ILE B N 1
ATOM 2295 C CA . ILE B 1 47 ? 31.530 60.282 81.452 1.00 13.80 35 ILE B CA 1
ATOM 2296 C C . ILE B 1 47 ? 30.918 60.203 80.058 1.00 15.99 35 ILE B C 1
ATOM 2297 O O . ILE B 1 47 ? 29.856 59.619 79.882 1.00 17.38 35 ILE B O 1
ATOM 2302 N N . LEU B 1 48 ? 31.613 60.762 79.068 1.00 12.50 36 LEU B N 1
ATOM 2303 C CA . LEU B 1 48 ? 31.224 60.604 77.670 1.00 12.93 36 LEU B CA 1
ATOM 2304 C C . LEU B 1 48 ? 32.334 59.882 76.922 1.00 12.26 36 LEU B C 1
ATOM 2305 O O . LEU B 1 48 ? 33.469 60.342 76.888 1.00 14.91 36 LEU B O 1
ATOM 2310 N N . LEU B 1 49 ? 32.017 58.723 76.366 1.00 11.14 37 LEU B N 1
ATOM 2311 C CA . LEU B 1 49 ? 32.979 57.986 75.542 1.00 12.43 37 LEU B CA 1
ATOM 2312 C C . LEU B 1 49 ? 32.722 58.276 74.060 1.00 13.39 37 LEU B C 1
ATOM 2313 O O . LEU B 1 49 ? 31.598 58.104 73.563 1.00 14.66 37 LEU B O 1
ATOM 2318 N N . ILE B 1 50 ? 33.752 58.746 73.364 1.00 12.77 38 ILE B N 1
ATOM 2319 C CA . ILE B 1 50 ? 33.644 59.001 71.930 1.00 14.32 38 ILE B CA 1
ATOM 2320 C C . ILE B 1 50 ? 34.302 57.876 71.158 1.00 13.03 38 ILE B C 1
ATOM 2321 O O . ILE B 1 50 ? 35.506 57.698 71.237 1.00 13.01 38 ILE B O 1
ATOM 2326 N N . ASP B 1 51 ? 33.515 57.103 70.422 1.00 12.22 39 ASP B N 1
ATOM 2327 C CA . ASP B 1 51 ? 34.106 56.080 69.561 1.00 14.10 39 ASP B CA 1
ATOM 2328 C C . ASP B 1 51 ? 34.560 56.783 68.292 1.00 12.22 39 ASP B C 1
ATOM 2329 O O . ASP B 1 51 ? 33.729 57.142 67.471 1.00 14.82 39 ASP B O 1
ATOM 2334 N N . PHE B 1 52 ? 35.866 56.970 68.116 1.00 13.26 40 PHE B N 1
ATOM 2335 C CA . PHE B 1 52 ? 36.376 57.730 66.967 1.00 11.80 40 PHE B CA 1
ATOM 2336 C C . PHE B 1 52 ? 37.095 56.841 65.945 1.00 14.21 40 PHE B C 1
ATOM 2337 O O . PHE B 1 52 ? 37.982 57.299 65.220 1.00 14.82 40 PHE B O 1
ATOM 2345 N N . ASP B 1 53 ? 36.710 55.567 65.918 1.00 10.16 41 ASP B N 1
ATOM 2346 C CA . ASP B 1 53 ? 37.242 54.571 64.976 1.00 15.78 41 ASP B CA 1
ATOM 2347 C C . ASP B 1 53 ? 36.107 54.031 64.116 1.00 15.06 41 ASP B C 1
ATOM 2348 O O . ASP B 1 53 ? 35.071 53.632 64.649 1.00 12.85 41 ASP B O 1
ATOM 2353 N N . PRO B 1 54 ? 36.281 54.045 62.775 1.00 17.94 42 PRO B N 1
ATOM 2354 C CA . PRO B 1 54 ? 35.243 53.506 61.885 1.00 17.45 42 PRO B CA 1
ATOM 2355 C C . PRO B 1 54 ? 34.941 52.033 62.146 1.00 19.06 42 PRO B C 1
ATOM 2356 O O . PRO B 1 54 ? 33.851 51.570 61.813 1.00 22.32 42 PRO B O 1
ATOM 2360 N N . GLN B 1 55 ? 35.876 51.303 62.740 1.00 18.96 43 GLN B N 1
ATOM 2361 C CA . GLN B 1 55 ? 35.584 49.912 63.054 1.00 16.98 43 GLN B CA 1
ATOM 2362 C C . GLN B 1 55 ? 34.597 49.798 64.213 1.00 15.73 43 GLN B C 1
ATOM 2363 O O . GLN B 1 55 ? 33.969 48.757 64.389 1.00 15.63 43 GLN B O 1
ATOM 2369 N N . ALA B 1 56 ? 34.449 50.878 64.979 1.00 12.89 44 ALA B N 1
ATOM 2370 C CA . ALA B 1 56 ? 33.389 50.973 65.986 1.00 13.36 44 ALA B CA 1
ATOM 2371 C C . ALA B 1 56 ? 33.423 49.872 67.041 1.00 11.01 44 ALA B C 1
ATOM 2372 O O . ALA B 1 56 ? 32.372 49.391 67.481 1.00 14.00 44 ALA B O 1
ATOM 2374 N N . ASN B 1 57 ? 34.626 49.455 67.419 1.00 11.49 45 ASN B N 1
ATOM 2375 C CA . ASN B 1 57 ? 34.787 48.422 68.437 1.00 14.71 45 ASN B CA 1
ATOM 2376 C C . ASN B 1 57 ? 34.351 48.834 69.857 1.00 12.94 45 ASN B C 1
ATOM 2377 O O . ASN B 1 57 ? 33.863 48.004 70.613 1.00 12.65 45 ASN B O 1
ATOM 2382 N N . ALA B 1 58 ? 34.548 50.097 70.232 1.00 11.46 46 ALA B N 1
ATOM 2383 C CA . ALA B 1 58 ? 34.071 50.580 71.535 1.00 10.80 46 ALA B CA 1
ATOM 2384 C C . ALA B 1 58 ? 32.547 50.500 71.623 1.00 11.15 46 ALA B C 1
ATOM 2385 O O . ALA B 1 58 ? 31.960 50.056 72.633 1.00 11.30 46 ALA B O 1
ATOM 2387 N N . THR B 1 59 ? 31.914 50.961 70.550 1.00 12.56 47 THR B N 1
ATOM 2388 C CA . THR B 1 59 ? 30.464 50.895 70.404 1.00 10.09 47 THR B CA 1
ATOM 2389 C C . THR B 1 59 ? 29.967 49.468 70.611 1.00 14.07 47 THR B C 1
ATOM 2390 O O . THR B 1 59 ? 29.052 49.230 71.398 1.00 15.88 47 THR B O 1
ATOM 2394 N N . SER B 1 60 ? 30.569 48.528 69.887 1.00 14.57 48 SER B N 1
ATOM 2395 C CA . SER B 1 60 ? 30.239 47.109 70.021 1.00 15.35 48 SER B CA 1
ATOM 2396 C C . SER B 1 60 ? 30.522 46.571 71.426 1.00 17.38 48 SER B C 1
ATOM 2397 O O . SER B 1 60 ? 29.746 45.782 71.959 1.00 13.71 48 SER B O 1
ATOM 2400 N N . SER B 1 61 ? 31.610 47.042 72.035 1.00 13.64 49 SER B N 1
ATOM 2401 C CA . SER B 1 61 ? 32.006 46.635 73.384 1.00 15.00 49 SER B CA 1
ATOM 2402 C C . SER B 1 61 ? 30.940 46.976 74.405 1.00 13.55 49 SER B C 1
ATOM 2403 O O . SER B 1 61 ? 30.809 46.293 75.422 1.00 15.34 49 SER B O 1
ATOM 2406 N N . LEU B 1 62 ? 30.190 48.040 74.143 1.00 14.41 50 LEU B N 1
ATOM 2407 C CA . LEU B 1 62 ? 29.123 48.420 75.064 1.00 14.86 50 LEU B CA 1
ATOM 2408 C C . LEU B 1 62 ? 27.757 47.832 74.679 1.00 17.72 50 LEU B C 1
ATOM 2409 O O . LEU B 1 62 ? 26.716 48.269 75.181 1.00 15.82 50 LEU B O 1
ATOM 2414 N N . GLY B 1 63 ? 27.769 46.860 73.768 1.00 17.31 51 GLY B N 1
ATOM 2415 C CA . GLY B 1 63 ? 26.576 46.080 73.455 1.00 17.44 51 GLY B CA 1
ATOM 2416 C C . GLY B 1 63 ? 25.704 46.660 72.357 1.00 21.61 51 GLY B C 1
ATOM 2417 O O . GLY B 1 63 ? 24.586 46.196 72.130 1.00 18.64 51 GLY B O 1
ATOM 2418 N N . PHE B 1 64 ? 26.225 47.644 71.637 1.00 18.92 52 PHE B N 1
ATOM 2419 C CA . PHE B 1 64 ? 25.459 48.239 70.560 1.00 19.59 52 PHE B CA 1
ATOM 2420 C C . PHE B 1 64 ? 25.859 47.614 69.239 1.00 23.08 52 PHE B C 1
ATOM 2421 O O . PHE B 1 64 ? 27.031 47.566 68.889 1.00 29.66 52 PHE B O 1
ATOM 2429 N N . ARG B 1 65 ? 24.859 47.172 68.494 1.00 29.24 53 ARG B N 1
ATOM 2430 C CA . ARG B 1 65 ? 25.068 46.621 67.166 1.00 37.84 53 ARG B CA 1
ATOM 2431 C C . ARG B 1 65 ? 25.240 47.687 66.111 1.00 34.99 53 ARG B C 1
ATOM 2432 O O . ARG B 1 65 ? 24.497 48.672 66.083 1.00 35.56 53 ARG B O 1
ATOM 2440 N N . ARG B 1 66 ? 26.221 47.468 65.239 1.00 38.45 54 ARG B N 1
ATOM 2441 C CA . ARG B 1 66 ? 26.476 48.372 64.128 1.00 40.47 54 ARG B CA 1
ATOM 2442 C C . ARG B 1 66 ? 25.195 48.587 63.339 1.00 34.96 54 ARG B C 1
ATOM 2443 O O . ARG B 1 66 ? 24.816 49.720 63.052 1.00 37.58 54 ARG B O 1
ATOM 2451 N N . ASP B 1 67 ? 24.512 47.492 63.029 1.00 39.04 55 ASP B N 1
ATOM 2452 C CA . ASP B 1 67 ? 23.271 47.551 62.268 1.00 39.56 55 ASP B CA 1
ATOM 2453 C C . ASP B 1 67 ? 22.121 48.185 63.051 1.00 41.70 55 ASP B C 1
ATOM 2454 O O . ASP B 1 67 ? 21.004 48.275 62.547 1.00 41.73 55 ASP B O 1
ATOM 2459 N N . LYS B 1 68 ? 22.384 48.606 64.288 1.00 37.92 56 LYS B N 1
ATOM 2460 C CA . LYS B 1 68 ? 21.341 49.213 65.116 1.00 38.37 56 LYS B CA 1
ATOM 2461 C C . LYS B 1 68 ? 21.606 50.691 65.377 1.00 35.71 56 LYS B C 1
ATOM 2462 O O . LYS B 1 68 ? 20.790 51.380 65.995 1.00 36.62 56 LYS B O 1
ATOM 2468 N N . ILE B 1 69 ? 22.739 51.176 64.889 1.00 32.09 57 ILE B N 1
ATOM 2469 C CA . ILE B 1 69 ? 23.108 52.568 65.088 1.00 33.75 57 ILE B CA 1
ATOM 2470 C C . ILE B 1 69 ? 22.549 53.428 63.963 1.00 32.60 57 ILE B C 1
ATOM 2471 O O . ILE B 1 69 ? 22.686 53.104 62.782 1.00 32.30 57 ILE B O 1
ATOM 2476 N N . ASP B 1 70 ? 21.897 54.514 64.352 1.00 30.66 58 ASP B N 1
ATOM 2477 C CA . ASP B 1 70 ? 21.306 55.451 63.416 1.00 29.06 58 ASP B CA 1
ATOM 2478 C C . ASP B 1 70 ? 22.334 56.476 62.974 1.00 32.89 58 ASP B C 1
ATOM 2479 O O . ASP B 1 70 ? 23.036 56.288 61.983 1.00 39.37 58 ASP B O 1
ATOM 2484 N N . TYR B 1 71 ? 22.419 57.567 63.717 1.00 28.12 59 TYR B N 1
ATOM 2485 C CA . TYR B 1 71 ? 23.387 58.604 63.409 1.00 29.77 59 TYR B CA 1
ATOM 2486 C C . TYR B 1 71 ? 24.570 58.477 64.362 1.00 27.22 59 TYR B C 1
ATOM 2487 O O . TYR B 1 71 ? 24.404 58.048 65.506 1.00 24.72 59 TYR B O 1
ATOM 2496 N N . ASP B 1 72 ? 25.763 58.822 63.887 1.00 26.84 60 ASP B N 1
ATOM 2497 C CA . ASP B 1 72 ? 26.977 58.600 64.667 1.00 22.04 60 ASP B CA 1
ATOM 2498 C C . ASP B 1 72 ? 27.832 59.868 64.685 1.00 24.80 60 ASP B C 1
ATOM 2499 O O . ASP B 1 72 ? 27.374 60.944 64.280 1.00 23.16 60 ASP B O 1
ATOM 2504 N N . ILE B 1 73 ? 29.063 59.751 65.169 1.00 20.48 61 ILE B N 1
ATOM 2505 C CA . ILE B 1 73 ? 29.941 60.911 65.290 1.00 21.99 61 ILE B CA 1
ATOM 2506 C C . ILE B 1 73 ? 30.201 61.605 63.953 1.00 26.27 61 ILE B C 1
ATOM 2507 O O . ILE B 1 73 ? 30.303 62.846 63.878 1.00 26.26 61 ILE B O 1
ATOM 2512 N N . TYR B 1 74 ? 30.277 60.802 62.896 1.00 22.79 62 TYR B N 1
ATOM 2513 C CA . TYR B 1 74 ? 30.472 61.331 61.549 1.00 25.15 62 TYR B CA 1
ATOM 2514 C C . TYR B 1 74 ? 29.410 62.380 61.211 1.00 27.83 62 TYR B C 1
ATOM 2515 O O . TYR B 1 74 ? 29.731 63.451 60.694 1.00 28.46 62 TYR B O 1
ATOM 2524 N N . HIS B 1 75 ? 28.148 62.074 61.508 1.00 31.78 63 HIS B N 1
ATOM 2525 C CA . HIS B 1 75 ? 27.057 62.994 61.183 1.00 27.28 63 HIS B CA 1
ATOM 2526 C C . HIS B 1 75 ? 27.216 64.319 61.912 1.00 29.51 63 HIS B C 1
ATOM 2527 O O . HIS B 1 75 ? 26.801 65.367 61.414 1.00 28.27 63 HIS B O 1
ATOM 2534 N N . VAL B 1 76 ? 27.819 64.267 63.096 1.00 24.74 64 VAL B N 1
ATOM 2535 C CA . VAL B 1 76 ? 28.080 65.471 63.872 1.00 26.73 64 VAL B CA 1
ATOM 2536 C C . VAL B 1 76 ? 29.212 66.270 63.233 1.00 33.16 64 VAL B C 1
ATOM 2537 O O . VAL B 1 76 ? 29.122 67.490 63.095 1.00 30.57 64 VAL B O 1
ATOM 2541 N N . LEU B 1 77 ? 30.270 65.571 62.831 1.00 31.40 65 LEU B N 1
ATOM 2542 C CA . LEU B 1 77 ? 31.417 66.209 62.189 1.00 33.05 65 LEU B CA 1
ATOM 2543 C C . LEU B 1 77 ? 31.043 66.965 60.911 1.00 31.10 65 LEU B C 1
ATOM 2544 O O . LEU B 1 77 ? 31.553 68.055 60.666 1.00 39.37 65 LEU B O 1
ATOM 2549 N N . ILE B 1 78 ? 30.158 66.383 60.102 1.00 35.20 66 ILE B N 1
ATOM 2550 C CA . ILE B 1 78 ? 29.731 67.016 58.851 1.00 38.00 66 ILE B CA 1
ATOM 2551 C C . ILE B 1 78 ? 28.536 67.952 59.037 1.00 39.94 66 ILE B C 1
ATOM 2552 O O . ILE B 1 78 ? 28.077 68.582 58.081 1.00 38.77 66 ILE B O 1
ATOM 2557 N N . GLY B 1 79 ? 28.032 68.041 60.264 1.00 35.73 67 GLY B N 1
ATOM 2558 C CA . GLY B 1 79 ? 26.950 68.962 60.563 1.00 32.16 67 GLY B CA 1
ATOM 2559 C C . GLY B 1 79 ? 25.527 68.478 60.348 1.00 32.15 67 GLY B C 1
ATOM 2560 O O . GLY B 1 79 ? 24.596 69.262 60.507 1.00 37.74 67 GLY B O 1
ATOM 2561 N N . ARG B 1 80 ? 25.332 67.207 59.998 1.00 29.29 68 ARG B N 1
ATOM 2562 C CA . ARG B 1 80 ? 23.973 66.701 59.808 1.00 30.76 68 ARG B CA 1
ATOM 2563 C C . ARG B 1 80 ? 23.221 66.659 61.127 1.00 33.81 68 ARG B C 1
ATOM 2564 O O . ARG B 1 80 ? 21.998 66.783 61.161 1.00 34.83 68 ARG B O 1
ATOM 2572 N N . LYS B 1 81 ? 23.960 66.472 62.216 1.00 29.41 69 LYS B N 1
ATOM 2573 C CA . LYS B 1 81 ? 23.354 66.354 63.533 1.00 29.81 69 LYS B CA 1
ATOM 2574 C C . LYS B 1 81 ? 24.152 67.112 64.575 1.00 28.73 69 LYS B C 1
ATOM 2575 O O . LYS B 1 81 ? 25.360 67.280 64.436 1.00 24.72 69 LYS B O 1
ATOM 2581 N N . GLN B 1 82 ? 23.469 67.582 65.615 1.00 29.81 70 GLN B N 1
ATOM 2582 C CA . GLN B 1 82 ? 24.156 68.124 66.779 1.00 26.90 70 GLN B CA 1
ATOM 2583 C C . GLN B 1 82 ? 24.552 66.922 67.634 1.00 22.81 70 GLN B C 1
ATOM 2584 O O . GLN B 1 82 ? 23.888 65.880 67.594 1.00 25.10 70 GLN B O 1
ATOM 2590 N N . ILE B 1 83 ? 25.608 67.064 68.423 1.00 27.01 71 ILE B N 1
ATOM 2591 C CA . ILE B 1 83 ? 26.112 65.930 69.184 1.00 23.63 71 ILE B CA 1
ATOM 2592 C C . ILE B 1 83 ? 25.091 65.420 70.211 1.00 23.40 71 ILE B C 1
ATOM 2593 O O . ILE B 1 83 ? 25.035 64.223 70.485 1.00 21.94 71 ILE B O 1
ATOM 2598 N N . SER B 1 84 ? 24.268 66.313 70.761 1.00 23.16 72 SER B N 1
ATOM 2599 C CA . SER B 1 84 ? 23.214 65.886 71.690 1.00 25.06 72 SER B CA 1
ATOM 2600 C C . SER B 1 84 ? 22.225 64.904 71.040 1.00 23.03 72 SER B C 1
ATOM 2601 O O . SER B 1 84 ? 21.619 64.070 71.716 1.00 26.54 72 SER B O 1
ATOM 2604 N N . GLN B 1 85 ? 22.064 65.001 69.727 1.00 21.12 73 GLN B N 1
ATOM 2605 C CA . GLN B 1 85 ? 21.157 64.118 69.008 1.00 21.24 73 GLN B CA 1
ATOM 2606 C C . GLN B 1 85 ? 21.660 62.693 68.811 1.00 22.28 73 GLN B C 1
ATOM 2607 O O . GLN B 1 85 ? 20.872 61.798 68.524 1.00 23.05 73 GLN B O 1
ATOM 2613 N N . VAL B 1 86 ? 22.960 62.469 68.961 1.00 21.62 74 VAL B N 1
ATOM 2614 C CA . VAL B 1 86 ? 23.506 61.139 68.690 1.00 19.62 74 VAL B CA 1
ATOM 2615 C C . VAL B 1 86 ? 23.980 60.406 69.946 1.00 21.56 74 VAL B C 1
ATOM 2616 O O . VAL B 1 86 ? 24.274 59.209 69.896 1.00 19.66 74 VAL B O 1
ATOM 2620 N N . ILE B 1 87 ? 24.022 61.119 71.071 1.00 19.77 75 ILE B N 1
ATOM 2621 C CA . ILE B 1 87 ? 24.488 60.535 72.331 1.00 21.01 75 ILE B CA 1
ATOM 2622 C C . ILE B 1 87 ? 23.543 59.438 72.817 1.00 22.44 75 ILE B C 1
ATOM 2623 O O . ILE B 1 87 ? 22.324 59.633 72.870 1.00 22.11 75 ILE B O 1
ATOM 2628 N N . LEU B 1 88 ? 24.107 58.279 73.148 1.00 19.12 76 LEU B N 1
ATOM 2629 C CA . LEU B 1 88 ? 23.347 57.144 73.660 1.00 18.52 76 LEU B CA 1
ATOM 2630 C C . LEU B 1 88 ? 23.673 56.887 75.124 1.00 19.95 76 LEU B C 1
ATOM 2631 O O . LEU B 1 88 ? 24.823 56.982 75.530 1.00 16.44 76 LEU B O 1
ATOM 2636 N N . LYS B 1 89 ? 22.659 56.556 75.914 1.00 12.92 77 LYS B N 1
ATOM 2637 C CA . LYS B 1 89 ? 22.866 56.089 77.278 1.00 17.53 77 LYS B CA 1
ATOM 2638 C C . LYS B 1 89 ? 23.271 54.620 77.271 1.00 16.29 77 LYS B C 1
ATOM 2639 O O . LYS B 1 89 ? 22.851 53.854 76.402 1.00 17.70 77 LYS B O 1
ATOM 2645 N N . THR B 1 90 ? 24.090 54.218 78.230 1.00 18.51 78 THR B N 1
ATOM 2646 C CA . THR B 1 90 ? 24.520 52.826 78.270 1.00 20.10 78 THR B CA 1
ATOM 2647 C C . THR B 1 90 ? 23.911 52.148 79.488 1.00 18.56 78 THR B C 1
ATOM 2648 O O . THR B 1 90 ? 23.068 52.726 80.165 1.00 20.00 78 THR B O 1
ATOM 2652 N N . GLN B 1 91 ? 24.350 50.925 79.762 1.00 21.27 79 GLN B N 1
ATOM 2653 C CA . GLN B 1 91 ? 23.935 50.190 80.952 1.00 23.34 79 GLN B CA 1
ATOM 2654 C C . GLN B 1 91 ? 24.346 50.903 82.252 1.00 26.36 79 GLN B C 1
ATOM 2655 O O . GLN B 1 91 ? 23.785 50.648 83.313 1.00 23.71 79 GLN B O 1
ATOM 2661 N N . MET B 1 92 ? 25.327 51.795 82.167 1.00 17.76 80 MET B N 1
ATOM 2662 C CA . MET B 1 92 ? 25.764 52.547 83.335 1.00 17.10 80 MET B CA 1
ATOM 2663 C C . MET B 1 92 ? 25.221 53.957 83.230 1.00 17.47 80 MET B C 1
ATOM 2664 O O . MET B 1 92 ? 25.448 54.632 82.232 1.00 20.06 80 MET B O 1
ATOM 2669 N N . PRO B 1 93 ? 24.490 54.406 84.265 1.00 19.39 81 PRO B N 1
ATOM 2670 C CA . PRO B 1 93 ? 23.785 55.693 84.227 1.00 19.70 81 PRO B CA 1
ATOM 2671 C C . PRO B 1 93 ? 24.697 56.894 84.008 1.00 21.43 81 PRO B C 1
ATOM 2672 O O . PRO B 1 93 ? 24.235 57.915 83.494 1.00 19.84 81 PRO B O 1
ATOM 2676 N N . PHE B 1 94 ? 25.955 56.789 84.428 1.00 18.12 82 PHE B N 1
ATOM 2677 C CA . PHE B 1 94 ? 26.898 57.902 84.287 1.00 21.91 82 PHE B CA 1
ATOM 2678 C C . PHE B 1 94 ? 27.880 57.757 83.112 1.00 18.62 82 PHE B C 1
ATOM 2679 O O . PHE B 1 94 ? 28.810 58.552 82.961 1.00 18.02 82 PHE B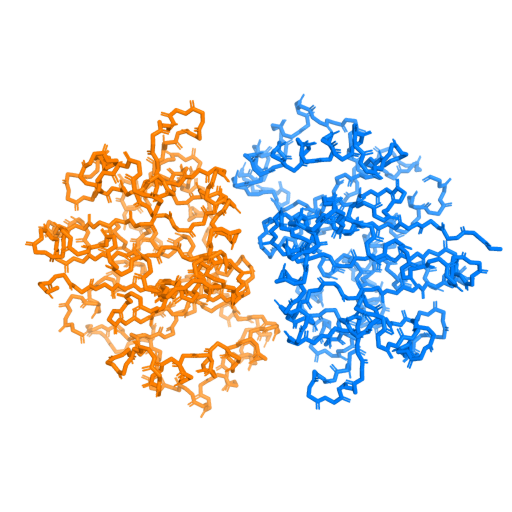 O 1
ATOM 2687 N N . LEU B 1 95 ? 27.683 56.721 82.305 1.00 14.92 83 LEU B N 1
ATOM 2688 C CA . LEU B 1 95 ? 28.478 56.531 81.093 1.00 14.40 83 LEU B CA 1
ATOM 2689 C C . LEU B 1 95 ? 27.598 56.686 79.854 1.00 15.86 83 LEU B C 1
ATOM 2690 O O . LEU B 1 95 ? 26.704 55.875 79.620 1.00 16.10 83 LEU B O 1
ATOM 2695 N N . ASP B 1 96 ? 27.840 57.749 79.093 1.00 14.07 84 ASP B N 1
ATOM 2696 C CA . ASP B 1 96 ? 27.203 57.962 77.795 1.00 15.70 84 ASP B CA 1
ATOM 2697 C C . ASP B 1 96 ? 28.192 57.667 76.663 1.00 18.57 84 ASP B C 1
ATOM 2698 O O . ASP B 1 96 ? 29.414 57.702 76.864 1.00 14.30 84 ASP B O 1
ATOM 2703 N N . LEU B 1 97 ? 27.655 57.392 75.475 1.00 12.40 85 LEU B N 1
ATOM 2704 C CA . LEU B 1 97 ? 28.456 57.010 74.309 1.00 12.43 85 LEU B CA 1
ATOM 2705 C C . LEU B 1 97 ? 28.078 57.809 73.078 1.00 15.68 85 LEU B C 1
ATOM 2706 O O . LEU B 1 97 ? 26.901 57.932 72.771 1.00 16.30 85 LEU B O 1
ATOM 2711 N N . VAL B 1 98 ? 29.074 58.368 72.390 1.00 12.29 86 VAL B N 1
ATOM 2712 C CA . VAL B 1 98 ? 28.863 58.815 71.018 1.00 14.36 86 VAL B CA 1
ATOM 2713 C C . VAL B 1 98 ? 29.353 57.677 70.136 1.00 14.51 86 VAL B C 1
ATOM 2714 O O . VAL B 1 98 ? 30.548 57.375 70.116 1.00 15.64 86 VAL B O 1
ATOM 2718 N N . PRO B 1 99 ? 28.419 56.992 69.452 1.00 13.15 87 PRO B N 1
ATOM 2719 C CA . PRO B 1 99 ? 28.792 55.767 68.751 1.00 17.69 87 PRO B CA 1
ATOM 2720 C C . PRO B 1 99 ? 29.475 56.071 67.436 1.00 18.22 87 PRO B C 1
ATOM 2721 O O . PRO B 1 99 ? 29.453 57.210 66.945 1.00 14.68 87 PRO B O 1
ATOM 2725 N N . SER B 1 100 ? 30.081 55.036 66.873 1.00 15.10 88 SER B N 1
ATOM 2726 C CA . SER B 1 100 ? 30.720 55.140 65.584 1.00 15.89 88 SER B CA 1
ATOM 2727 C C . SER B 1 100 ? 30.054 54.184 64.640 1.00 19.13 88 SER B C 1
ATOM 2728 O O . SER B 1 100 ? 29.311 53.301 65.054 1.00 20.27 88 SER B O 1
ATOM 2731 N N . ASN B 1 101 ? 30.375 54.338 63.366 1.00 26.15 89 ASN B N 1
ATOM 2732 C CA . ASN B 1 101 ? 29.892 53.438 62.335 1.00 30.08 89 ASN B CA 1
ATOM 2733 C C . ASN B 1 101 ? 30.803 53.550 61.128 1.00 30.55 89 ASN B C 1
ATOM 2734 O O . ASN B 1 101 ? 31.716 54.380 61.105 1.00 31.17 89 ASN B O 1
ATOM 2739 N N . LEU B 1 102 ? 30.563 52.694 60.144 1.00 31.35 90 LEU B N 1
ATOM 2740 C CA . LEU B 1 102 ? 31.353 52.639 58.919 1.00 36.76 90 LEU B CA 1
ATOM 2741 C C . LEU B 1 102 ? 31.511 53.982 58.219 1.00 30.77 90 LEU B C 1
ATOM 2742 O O . LEU B 1 102 ? 32.564 54.260 57.644 1.00 35.85 90 LEU B O 1
ATOM 2747 N N . GLY B 1 103 ? 30.477 54.814 58.274 1.00 31.82 91 GLY B N 1
ATOM 2748 C CA . GLY B 1 103 ? 30.505 56.092 57.584 1.00 27.66 91 GLY B CA 1
ATOM 2749 C C . GLY B 1 103 ? 31.557 57.068 58.080 1.00 28.96 91 GLY B C 1
ATOM 2750 O O . GLY B 1 103 ? 31.900 58.027 57.383 1.00 25.62 91 GLY B O 1
ATOM 2751 N N . LEU B 1 104 ? 32.078 56.838 59.281 1.00 26.22 92 LEU B N 1
ATOM 2752 C CA . LEU B 1 104 ? 33.196 57.636 59.768 1.00 21.54 92 LEU B CA 1
ATOM 2753 C C . LEU B 1 104 ? 34.409 57.485 58.836 1.00 22.37 92 LEU B C 1
ATOM 2754 O O . LEU B 1 104 ? 35.299 58.327 58.828 1.00 22.92 92 LEU B O 1
ATOM 2759 N N . ALA B 1 105 ? 34.447 56.415 58.045 1.00 25.01 93 ALA B N 1
ATOM 2760 C CA . ALA B 1 105 ? 35.525 56.255 57.066 1.00 31.40 93 ALA B CA 1
ATOM 2761 C C . ALA B 1 105 ? 35.498 57.353 56.000 1.00 28.56 93 ALA B C 1
ATOM 2762 O O . ALA B 1 105 ? 36.505 57.605 55.330 1.00 31.60 93 ALA B O 1
ATOM 2764 N N . GLY B 1 106 ? 34.351 58.014 55.854 1.00 28.53 94 GLY B N 1
ATOM 2765 C CA . GLY B 1 106 ? 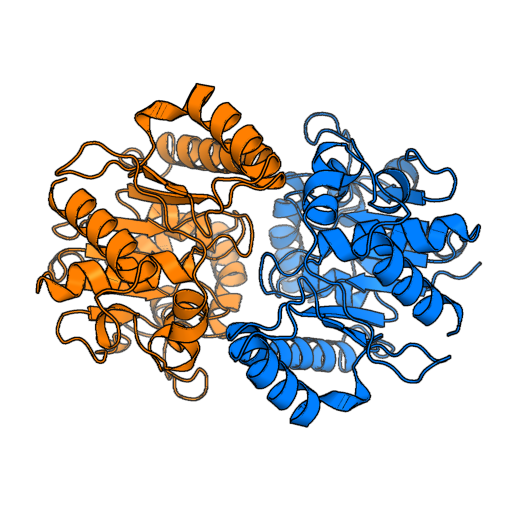34.246 59.142 54.949 1.00 24.01 94 GLY B CA 1
ATOM 2766 C C . GLY B 1 106 ? 34.982 60.364 55.462 1.00 27.05 94 GLY B C 1
ATOM 2767 O O . GLY B 1 106 ? 35.248 61.304 54.695 1.00 27.79 94 GLY B O 1
ATOM 2768 N N . PHE B 1 107 ? 35.323 60.361 56.754 1.00 23.71 95 PHE B N 1
ATOM 2769 C CA . PHE B 1 107 ? 35.961 61.535 57.349 1.00 26.73 95 PHE B CA 1
ATOM 2770 C C . PHE B 1 107 ? 37.195 62.037 56.608 1.00 26.72 95 PHE B C 1
ATOM 2771 O O . PHE B 1 107 ? 37.340 63.248 56.396 1.00 25.83 95 PHE B O 1
ATOM 2779 N N . GLU B 1 108 ? 38.077 61.110 56.233 1.00 23.17 96 GLU B N 1
ATOM 2780 C CA . GLU B 1 108 ? 39.281 61.468 55.493 1.00 26.82 96 GLU B CA 1
ATOM 2781 C C . GLU B 1 108 ? 38.953 62.410 54.346 1.00 23.93 96 GLU B C 1
ATOM 2782 O O . GLU B 1 108 ? 39.548 63.484 54.247 1.00 29.17 96 GLU B O 1
ATOM 2788 N N . LYS B 1 109 ? 37.984 62.033 53.512 1.00 26.31 97 LYS B N 1
ATOM 2789 C CA . LYS B 1 109 ? 37.684 62.855 52.342 1.00 31.55 97 LYS B CA 1
ATOM 2790 C C . LYS B 1 109 ? 37.308 64.245 52.808 1.00 34.00 97 LYS B C 1
ATOM 2791 O O . LYS B 1 109 ? 37.888 65.253 52.374 1.00 31.21 97 LYS B O 1
ATOM 2797 N N . THR B 1 110 ? 36.396 64.264 53.776 1.00 31.00 98 THR B N 1
ATOM 2798 C CA . THR B 1 110 ? 35.890 65.501 54.339 1.00 31.44 98 THR B CA 1
ATOM 2799 C C . THR B 1 110 ? 37.069 66.341 54.811 1.00 34.74 98 THR B C 1
ATOM 2800 O O . THR B 1 110 ? 37.194 67.520 54.441 1.00 37.40 98 THR B O 1
ATOM 2804 N N . PHE B 1 111 ? 37.979 65.698 55.545 1.00 29.17 99 PHE B N 1
ATOM 2805 C CA . PHE B 1 111 ? 39.145 66.383 56.090 1.00 28.87 99 PHE B CA 1
ATOM 2806 C C . PHE B 1 111 ? 39.893 67.126 54.996 1.00 32.01 99 PHE B C 1
ATOM 2807 O O . PHE B 1 111 ? 40.171 68.324 55.115 1.00 32.19 99 PHE B O 1
ATOM 2815 N N . TYR B 1 112 ? 40.184 66.423 53.910 1.00 30.13 100 TYR B N 1
ATOM 2816 C CA . TYR B 1 112 ? 40.998 67.038 52.878 1.00 35.91 100 TYR B CA 1
ATOM 2817 C C . TYR B 1 112 ? 40.250 68.172 52.204 1.00 35.39 100 TYR B C 1
ATOM 2818 O O . TYR B 1 112 ? 40.823 69.238 51.942 1.00 42.90 100 TYR B O 1
ATOM 2827 N N . ASP B 1 113 ? 38.949 67.971 52.011 1.00 38.21 101 ASP B N 1
ATOM 2828 C CA . ASP B 1 113 ? 38.120 69.023 51.447 1.00 38.57 101 ASP B CA 1
ATOM 2829 C C . ASP B 1 113 ? 38.215 70.239 52.362 1.00 44.85 101 ASP B C 1
ATOM 2830 O O . ASP B 1 113 ? 38.476 71.361 51.905 1.00 48.06 101 ASP B O 1
ATOM 2835 N N . SER B 1 114 ? 38.080 69.992 53.664 1.00 40.25 102 SER B N 1
ATOM 2836 C CA . SER B 1 114 ? 38.190 71.060 54.645 1.00 45.60 102 SER B CA 1
ATOM 2837 C C . SER B 1 114 ? 39.521 71.794 54.488 1.00 47.92 102 SER B C 1
ATOM 2838 O O . SER B 1 114 ? 39.557 73.023 54.508 1.00 51.44 102 SER B O 1
ATOM 2841 N N . GLN B 1 115 ? 40.609 71.040 54.327 1.00 42.45 103 GLN B N 1
ATOM 2842 C CA . GLN B 1 115 ? 41.929 71.652 54.228 1.00 48.67 103 GLN B CA 1
ATOM 2843 C C . GLN B 1 115 ? 42.045 72.540 52.991 1.00 51.51 103 GLN B C 1
ATOM 2844 O O . GLN B 1 115 ? 42.766 73.541 53.015 1.00 52.55 103 GLN B O 1
ATOM 2850 N N . ASP B 1 116 ? 41.352 72.175 51.910 1.00 52.53 104 ASP B N 1
ATOM 2851 C CA . ASP B 1 116 ? 41.498 72.939 50.672 1.00 54.83 104 ASP B CA 1
ATOM 2852 C C . ASP B 1 116 ? 40.843 74.306 50.833 1.00 57.72 104 ASP B C 1
ATOM 2853 O O . ASP B 1 116 ? 41.267 75.296 50.230 1.00 60.27 104 ASP B O 1
ATOM 2858 N N . GLU B 1 117 ? 39.786 74.339 51.634 1.00 54.89 105 GLU B N 1
ATOM 2859 C CA . GLU B 1 117 ? 39.046 75.565 51.872 1.00 55.84 105 GLU B CA 1
ATOM 2860 C C . GLU B 1 117 ? 39.541 76.172 53.186 1.00 55.11 105 GLU B C 1
ATOM 2861 O O . GLU B 1 117 ? 40.420 75.601 53.835 1.00 59.76 105 GLU B O 1
ATOM 2867 N N . ASN B 1 118 ? 38.997 77.318 53.579 1.00 57.86 106 ASN B N 1
ATOM 2868 C CA . ASN B 1 118 ? 39.534 78.084 54.710 1.00 60.43 106 ASN B CA 1
ATOM 2869 C C . ASN B 1 118 ? 39.450 77.405 56.078 1.00 58.58 106 ASN B C 1
ATOM 2870 O O . ASN B 1 118 ? 39.746 78.025 57.103 1.00 60.86 106 ASN B O 1
ATOM 2875 N N . LYS B 1 119 ? 39.072 76.133 56.090 1.00 53.60 107 LYS B N 1
ATOM 2876 C CA . LYS B 1 119 ? 38.782 75.447 57.339 1.00 50.45 107 LYS B CA 1
ATOM 2877 C C . LYS B 1 119 ? 39.982 74.740 57.964 1.00 47.91 107 LYS B C 1
ATOM 2878 O O . LYS B 1 119 ? 40.917 74.326 57.269 1.00 54.37 107 LYS B O 1
ATOM 2884 N N . ARG B 1 120 ? 39.922 74.586 59.284 1.00 38.19 108 ARG B N 1
ATOM 2885 C CA . ARG B 1 120 ? 40.938 73.877 60.049 1.00 39.53 108 ARG B CA 1
ATOM 2886 C C . ARG B 1 120 ? 40.440 72.455 60.297 1.00 32.49 108 ARG B C 1
ATOM 2887 O O . ARG B 1 120 ? 39.787 72.179 61.305 1.00 23.52 108 ARG B O 1
ATOM 2895 N N . GLY B 1 121 ? 40.746 71.567 59.353 1.00 27.38 109 GLY B N 1
ATOM 2896 C CA . GLY B 1 121 ? 40.334 70.175 59.416 1.00 27.29 109 GLY B CA 1
ATOM 2897 C C . GLY B 1 121 ? 40.733 69.422 60.668 1.00 21.31 109 GLY B C 1
ATOM 2898 O O . GLY B 1 121 ? 40.094 68.434 61.031 1.00 22.70 109 GLY B O 1
ATOM 2899 N N . GLU B 1 122 ? 41.791 69.879 61.322 1.00 19.48 110 GLU B N 1
ATOM 2900 C CA . GLU B 1 122 ? 42.307 69.215 62.513 1.00 23.55 110 GLU B CA 1
ATOM 2901 C C . GLU B 1 122 ? 41.421 69.465 63.731 1.00 22.54 110 GLU B C 1
ATOM 2902 O O . GLU B 1 122 ? 41.553 68.787 64.746 1.00 18.08 110 GLU B O 1
ATOM 2908 N N . LEU B 1 123 ? 40.547 70.467 63.642 1.00 20.30 111 LEU B N 1
ATOM 2909 C CA . LEU B 1 123 ? 39.767 70.894 64.801 1.00 18.24 111 LEU B CA 1
ATOM 2910 C C . LEU B 1 123 ? 38.310 70.425 64.786 1.00 21.94 111 LEU B C 1
ATOM 2911 O O . LEU B 1 123 ? 37.534 70.763 65.697 1.00 21.77 111 LEU B O 1
ATOM 2916 N N . MET B 1 124 ? 37.948 69.611 63.795 1.00 16.15 112 MET B N 1
ATOM 2917 C CA . MET B 1 124 ? 36.548 69.243 63.598 1.00 17.06 112 MET B CA 1
ATOM 2918 C C . MET B 1 124 ? 35.941 68.530 64.811 1.00 20.32 112 MET B C 1
ATOM 2919 O O . MET B 1 124 ? 34.796 68.790 65.193 1.00 17.85 112 MET B O 1
ATOM 2924 N N . LEU B 1 125 ? 36.706 67.639 65.428 1.00 18.17 113 LEU B N 1
ATOM 2925 C CA . LEU B 1 125 ? 36.214 66.962 66.626 1.00 16.09 113 LEU B CA 1
ATOM 2926 C C . LEU B 1 125 ? 36.144 67.951 67.784 1.00 14.47 113 LEU B C 1
ATOM 2927 O O . LEU B 1 125 ? 35.137 68.010 68.507 1.00 16.94 113 LEU B O 1
ATOM 2932 N N . LYS B 1 126 ? 37.190 68.765 67.919 1.00 17.44 114 LYS B N 1
ATOM 2933 C CA . LYS B 1 126 ? 37.224 69.769 68.975 1.00 18.35 114 LYS B CA 1
ATOM 2934 C C . LYS B 1 126 ? 35.971 70.623 68.906 1.00 20.43 114 LYS B C 1
ATOM 2935 O O . LYS B 1 126 ? 35.224 70.726 69.888 1.00 19.91 114 LYS B O 1
ATOM 2941 N N . ASN B 1 127 ? 35.696 71.165 67.723 1.00 21.84 115 ASN B N 1
ATOM 2942 C CA . ASN B 1 127 ? 34.498 71.970 67.535 1.00 21.89 115 ASN B CA 1
ATOM 2943 C C . ASN B 1 127 ? 33.229 71.188 67.885 1.00 24.61 115 ASN B C 1
ATOM 2944 O O . ASN B 1 127 ? 32.361 71.688 68.609 1.00 26.65 115 ASN B O 1
ATOM 2949 N N . ALA B 1 128 ? 33.158 69.938 67.428 1.00 19.77 116 ALA B N 1
ATOM 2950 C CA . ALA B 1 128 ? 31.993 69.094 67.701 1.00 21.29 116 ALA B CA 1
ATOM 2951 C C . ALA B 1 128 ? 31.768 68.868 69.194 1.00 20.83 116 ALA B C 1
ATOM 2952 O O . ALA B 1 128 ? 30.636 68.661 69.634 1.00 22.29 116 ALA B O 1
ATOM 2954 N N . LEU B 1 129 ? 32.850 68.879 69.964 1.00 17.77 117 LEU B N 1
ATOM 2955 C CA . LEU B 1 129 ? 32.738 68.635 71.397 1.00 21.52 117 LEU B CA 1
ATOM 2956 C C . LEU B 1 129 ? 32.284 69.874 72.158 1.00 25.36 117 LEU B C 1
ATOM 2957 O O . LEU B 1 129 ? 31.817 69.764 73.298 1.00 20.90 117 LEU B O 1
ATOM 2962 N N . GLU B 1 130 ? 32.462 71.049 71.543 1.00 25.26 118 GLU B N 1
ATOM 2963 C CA . GLU B 1 130 ? 32.135 72.324 72.203 1.00 25.62 118 GLU B CA 1
ATOM 2964 C C . GLU B 1 130 ? 30.882 72.356 73.064 1.00 24.39 118 GLU B C 1
ATOM 2965 O O . GLU B 1 130 ? 30.918 72.827 74.195 1.00 30.28 118 GLU B O 1
ATOM 2971 N N . SER B 1 131 ? 29.779 71.857 72.526 1.00 25.63 119 SER B N 1
ATOM 2972 C CA . SER B 1 131 ? 28.500 71.930 73.226 1.00 25.03 119 SER B CA 1
ATOM 2973 C C . SER B 1 131 ? 28.287 70.948 74.390 1.00 32.09 119 SER B C 1
ATOM 2974 O O . SER B 1 131 ? 27.228 70.985 75.027 1.00 28.30 119 SER B O 1
ATOM 2977 N N . VAL B 1 132 ? 29.250 70.059 74.656 1.00 23.95 120 VAL B N 1
ATOM 2978 C CA . VAL B 1 132 ? 29.096 69.122 75.783 1.00 22.77 120 VAL B CA 1
ATOM 2979 C C . VAL B 1 132 ? 30.203 69.170 76.838 1.00 20.39 120 VAL B C 1
ATOM 2980 O O . VAL B 1 132 ? 30.142 68.450 77.837 1.00 21.56 120 VAL B O 1
ATOM 2984 N N . VAL B 1 133 ? 31.197 70.025 76.643 1.00 23.34 121 VAL B N 1
ATOM 2985 C CA . VAL B 1 133 ? 32.295 70.088 77.604 1.00 25.07 121 VAL B CA 1
ATOM 2986 C C . VAL B 1 133 ? 31.855 70.539 78.996 1.00 26.77 121 VAL B C 1
ATOM 2987 O O . VAL B 1 133 ? 32.470 70.166 79.996 1.00 30.51 121 VAL B O 1
ATOM 2991 N N . GLY B 1 134 ? 30.772 71.308 79.059 1.00 24.55 122 GLY B N 1
ATOM 2992 C CA . GLY B 1 134 ? 30.224 71.736 80.336 1.00 28.75 122 GLY B CA 1
ATOM 2993 C C . GLY B 1 134 ? 29.279 70.738 80.982 1.00 32.13 122 GLY B C 1
ATOM 2994 O O . GLY B 1 134 ? 28.747 70.991 82.068 1.00 32.00 122 GLY B O 1
ATOM 2995 N N . LEU B 1 135 ? 29.061 69.607 80.313 1.00 22.74 123 LEU B N 1
ATOM 2996 C CA . LEU B 1 135 ? 28.062 68.641 80.747 1.00 21.18 123 LEU B CA 1
ATOM 2997 C C . LEU B 1 135 ? 28.654 67.333 81.281 1.00 22.36 123 LEU B C 1
ATOM 2998 O O . LEU B 1 135 ? 27.939 66.496 81.836 1.00 20.89 123 LEU B O 1
ATOM 3003 N N . TYR B 1 136 ? 29.956 67.147 81.097 1.00 17.70 124 TYR B N 1
ATOM 3004 C CA . TYR B 1 136 ? 30.619 65.912 81.531 1.00 15.83 124 TYR B CA 1
ATOM 3005 C C . TYR B 1 136 ? 31.843 66.229 82.361 1.00 17.82 124 TYR B C 1
ATOM 3006 O O . TYR B 1 136 ? 32.443 67.289 82.189 1.00 19.64 124 TYR B O 1
ATOM 3015 N N . ASP B 1 137 ? 32.209 65.310 83.255 1.00 17.02 125 ASP B N 1
ATOM 3016 C CA . ASP B 1 137 ? 33.445 65.424 84.008 1.00 15.58 125 ASP B CA 1
ATOM 3017 C C . ASP B 1 137 ? 34.639 64.988 83.163 1.00 19.96 125 ASP B C 1
ATOM 3018 O O . ASP B 1 137 ? 35.706 65.597 83.224 1.00 19.00 125 ASP B O 1
ATOM 3023 N N . TYR B 1 138 ? 34.435 63.937 82.374 1.00 17.74 126 TYR B N 1
ATOM 3024 C CA . TYR B 1 138 ? 35.464 63.388 81.497 1.00 14.24 126 TYR B CA 1
ATOM 3025 C C . TYR B 1 138 ? 34.881 63.004 80.147 1.00 14.76 126 TYR B C 1
ATOM 3026 O O . TYR B 1 138 ? 33.769 62.479 80.053 1.00 14.44 126 TYR B O 1
ATOM 3035 N N . ILE B 1 139 ? 35.641 63.294 79.099 1.00 14.56 127 ILE B N 1
ATOM 3036 C CA . ILE B 1 139 ? 35.333 62.808 77.766 1.00 12.31 127 ILE B CA 1
ATOM 3037 C C . ILE B 1 139 ? 36.515 61.972 77.302 1.00 13.18 127 ILE B C 1
ATOM 3038 O O . ILE B 1 139 ? 37.637 62.467 77.254 1.00 14.97 127 ILE B O 1
ATOM 3043 N N . ILE B 1 140 ? 36.259 60.702 77.000 1.00 12.82 128 ILE B N 1
ATOM 3044 C CA . ILE B 1 140 ? 37.319 59.748 76.666 1.00 12.98 128 ILE B CA 1
ATOM 3045 C C . ILE B 1 140 ? 37.199 59.441 75.173 1.00 11.78 128 ILE B C 1
ATOM 3046 O O . ILE B 1 140 ? 36.120 59.095 74.701 1.00 14.59 128 ILE B O 1
ATOM 3051 N N . ILE B 1 141 ? 38.287 59.599 74.422 1.00 11.13 129 ILE B N 1
ATOM 3052 C CA . ILE B 1 141 ? 38.244 59.380 72.974 1.00 9.48 129 ILE B CA 1
ATOM 3053 C C . ILE B 1 141 ? 38.997 58.123 72.546 1.00 11.77 129 ILE B C 1
ATOM 3054 O O . ILE B 1 141 ? 40.208 58.009 72.775 1.00 10.76 129 ILE B O 1
ATOM 3059 N N . ASP B 1 142 ? 38.284 57.181 71.939 1.00 11.32 130 ASP B N 1
ATOM 3060 C CA . ASP B 1 142 ? 38.907 55.971 71.411 1.00 13.55 130 ASP B CA 1
ATOM 3061 C C . ASP B 1 142 ? 39.384 56.249 69.977 1.00 12.99 130 ASP B C 1
ATOM 3062 O O . ASP B 1 142 ? 38.570 56.456 69.084 1.00 13.44 130 ASP B O 1
ATOM 3067 N N . SER B 1 143 ? 40.700 56.293 69.781 1.00 13.01 131 SER B N 1
ATOM 3068 C CA . SER B 1 143 ? 41.294 56.649 68.495 1.00 13.13 131 SER B CA 1
ATOM 3069 C C . SER B 1 143 ? 41.572 55.418 67.639 1.00 16.71 131 SER B C 1
ATOM 3070 O O . SER B 1 143 ? 41.838 54.344 68.172 1.00 14.15 131 SER B O 1
ATOM 3073 N N . PRO B 1 144 ? 41.557 55.576 66.304 1.00 15.64 132 PRO B N 1
ATOM 3074 C CA . PRO B 1 144 ? 41.945 54.487 65.390 1.00 18.76 132 PRO B CA 1
ATOM 3075 C C . PRO B 1 144 ? 43.477 54.313 65.290 1.00 16.90 132 PRO B C 1
ATOM 3076 O O . PRO B 1 144 ? 44.196 55.179 65.778 1.00 19.14 132 PRO B O 1
ATOM 3080 N N . PRO B 1 145 ? 43.962 53.197 64.685 1.00 19.31 133 PRO B N 1
ATOM 3081 C CA . PRO B 1 145 ? 45.388 52.838 64.537 1.00 19.73 133 PRO B CA 1
ATOM 3082 C C . PRO B 1 145 ? 46.171 53.422 63.353 1.00 29.26 133 PRO B C 1
ATOM 3083 O O . PRO B 1 145 ? 46.567 52.667 62.449 1.00 32.96 133 PRO B O 1
ATOM 3087 N N . ALA B 1 146 ? 46.458 54.718 63.402 1.00 21.06 134 ALA B N 1
ATOM 3088 C CA . ALA B 1 146 ? 47.303 55.385 62.413 1.00 17.93 134 ALA B CA 1
ATOM 3089 C C . ALA B 1 146 ? 47.529 56.809 62.896 1.00 20.67 134 ALA B C 1
ATOM 3090 O O . ALA B 1 146 ? 46.963 57.220 63.909 1.00 17.13 134 ALA B O 1
ATOM 3092 N N . LEU B 1 147 ? 48.347 57.570 62.180 1.00 21.92 135 LEU B N 1
ATOM 3093 C CA . LEU B 1 147 ? 48.529 58.980 62.531 1.00 21.52 135 LEU B CA 1
ATOM 3094 C C . LEU B 1 147 ? 47.884 59.904 61.504 1.00 21.20 135 LEU B C 1
ATOM 3095 O O . LEU B 1 147 ? 48.432 60.952 61.173 1.00 18.58 135 LEU B O 1
ATOM 3100 N N . GLY B 1 148 ? 46.715 59.505 61.020 1.00 17.31 136 GLY B N 1
ATOM 3101 C CA . GLY B 1 148 ? 45.997 60.255 60.005 1.00 22.57 136 GLY B CA 1
ATOM 3102 C C . GLY B 1 148 ? 45.054 61.269 60.610 1.00 18.41 136 GLY B C 1
ATOM 3103 O O . GLY B 1 148 ? 45.125 61.536 61.808 1.00 17.09 136 GLY B O 1
ATOM 3104 N N . PRO B 1 149 ? 44.183 61.852 59.777 1.00 20.37 137 PRO B N 1
ATOM 3105 C CA . PRO B 1 149 ? 43.199 62.876 60.154 1.00 16.71 137 PRO B CA 1
ATOM 3106 C C . PRO B 1 149 ? 42.400 62.545 61.417 1.00 20.19 137 PRO B C 1
ATOM 3107 O O . PRO B 1 149 ? 42.192 63.420 62.246 1.00 17.80 137 PRO B O 1
ATOM 3111 N N . LEU B 1 150 ? 41.946 61.305 61.562 1.00 17.28 138 LEU B N 1
ATOM 3112 C CA . LEU B 1 150 ? 41.152 60.955 62.737 1.00 16.23 138 LEU B CA 1
ATOM 3113 C C . LEU B 1 150 ? 41.965 61.084 64.022 1.00 13.49 138 LEU B C 1
ATOM 3114 O O . LEU B 1 150 ? 41.533 61.726 64.979 1.00 14.59 138 LEU B O 1
ATOM 3119 N N . THR B 1 151 ? 43.141 60.474 64.047 1.00 13.02 139 THR B N 1
ATOM 3120 C CA . THR B 1 151 ? 43.982 60.542 65.233 1.00 14.40 139 THR B CA 1
ATOM 3121 C C . THR B 1 151 ? 44.460 61.974 65.500 1.00 15.33 139 THR B C 1
ATOM 3122 O O . THR B 1 151 ? 44.559 62.411 66.654 1.00 12.84 139 THR B O 1
ATOM 3126 N N . ILE B 1 152 ? 44.750 62.710 64.430 1.00 16.00 140 ILE B N 1
ATOM 3127 C CA . ILE B 1 152 ? 45.099 64.121 64.567 1.00 15.47 140 ILE B CA 1
ATOM 3128 C C . ILE B 1 152 ? 43.931 64.899 65.198 1.00 14.50 140 ILE B C 1
ATOM 3129 O O . ILE B 1 152 ? 44.147 65.775 66.034 1.00 13.30 140 ILE B O 1
ATOM 3134 N N . ASN B 1 153 ? 42.702 64.562 64.817 1.00 12.73 141 ASN B N 1
ATOM 3135 C CA . ASN B 1 153 ? 41.531 65.246 65.376 1.00 16.54 141 ASN B CA 1
ATOM 3136 C C . ASN B 1 153 ? 41.355 64.919 66.858 1.00 17.27 141 ASN B C 1
ATOM 3137 O O . ASN B 1 153 ? 40.993 65.793 67.686 1.00 16.51 141 ASN B O 1
ATOM 3142 N N . SER B 1 154 ? 41.615 63.653 67.187 1.00 11.63 142 SER B N 1
ATOM 3143 C CA . SER B 1 154 ? 41.546 63.190 68.566 1.00 12.15 142 SER B CA 1
ATOM 3144 C C . SER B 1 154 ? 42.551 63.926 69.446 1.00 12.15 142 SER B C 1
ATOM 3145 O O . SER B 1 154 ? 42.174 64.477 70.482 1.00 14.64 142 SER B O 1
ATOM 3148 N N . LEU B 1 155 ? 43.827 63.921 69.041 1.00 13.91 143 LEU B N 1
ATOM 3149 C CA . LEU B 1 155 ? 44.877 64.603 69.793 1.00 11.58 143 LEU B CA 1
ATOM 3150 C C . LEU B 1 155 ? 44.665 66.113 69.843 1.00 15.28 143 LEU B C 1
ATOM 3151 O O . LEU B 1 155 ? 45.045 66.756 70.820 1.00 16.57 143 LEU B O 1
ATOM 3156 N N . SER B 1 156 ? 44.092 66.680 68.783 1.00 15.91 144 SER B N 1
ATOM 3157 C CA . SER B 1 156 ? 43.862 68.128 68.727 1.00 19.12 144 SER B CA 1
ATOM 3158 C C . SER B 1 156 ? 42.710 68.567 69.603 1.00 17.81 144 SER B C 1
ATOM 3159 O O . SER B 1 156 ? 42.652 69.723 70.012 1.00 15.30 144 SER B O 1
ATOM 3162 N N . ALA B 1 157 ? 41.795 67.645 69.888 1.00 14.91 145 ALA B N 1
ATOM 3163 C CA . ALA B 1 157 ? 40.666 67.947 70.756 1.00 16.88 145 ALA B CA 1
ATOM 3164 C C . ALA B 1 157 ? 40.976 67.719 72.233 1.00 17.01 145 ALA B C 1
ATOM 3165 O O . ALA B 1 157 ? 40.233 68.167 73.102 1.00 17.96 145 ALA B O 1
ATOM 3167 N N . ALA B 1 158 ? 42.067 67.021 72.526 1.00 15.02 146 ALA B N 1
ATOM 3168 C CA . ALA B 1 158 ? 42.266 66.497 73.879 1.00 15.29 146 ALA B CA 1
ATOM 3169 C C . ALA B 1 158 ? 42.959 67.485 74.803 1.00 14.91 146 ALA B C 1
ATOM 3170 O O . ALA B 1 158 ? 43.752 68.308 74.349 1.00 17.15 146 ALA B O 1
ATOM 3172 N N . HIS B 1 159 ? 42.675 67.398 76.100 1.00 17.29 147 HIS B N 1
ATOM 3173 C CA . HIS B 1 159 ? 43.540 68.051 77.088 1.00 18.12 147 HIS B CA 1
ATOM 3174 C C . HIS B 1 159 ? 44.789 67.201 77.320 1.00 16.87 147 HIS B C 1
ATOM 3175 O O . HIS B 1 159 ? 45.888 67.718 77.544 1.00 14.71 147 HIS B O 1
ATOM 3182 N N . SER B 1 160 ? 44.600 65.886 77.320 1.00 14.40 148 SER B N 1
ATOM 3183 C CA . SER B 1 160 ? 45.684 64.976 77.638 1.00 14.57 148 SER B CA 1
ATOM 3184 C C . SER B 1 160 ? 45.567 63.654 76.871 1.00 16.59 148 SER B C 1
ATOM 3185 O O . SER B 1 160 ? 44.505 63.325 76.333 1.00 15.13 148 SER B O 1
ATOM 3188 N N . VAL B 1 161 ? 46.655 62.893 76.835 1.00 15.03 149 VAL B N 1
ATOM 3189 C CA . VAL B 1 161 ? 46.661 61.617 76.110 1.00 11.53 149 VAL B CA 1
ATOM 3190 C C . VAL B 1 161 ? 47.188 60.444 76.923 1.00 14.58 149 VAL B C 1
ATOM 3191 O O . VAL B 1 161 ? 48.196 60.536 77.624 1.00 14.44 149 VAL B O 1
ATOM 3195 N N . ILE B 1 162 ? 46.455 59.341 76.845 1.00 14.51 150 ILE B N 1
ATOM 3196 C CA . ILE B 1 162 ? 46.883 58.090 77.414 1.00 8.55 150 ILE B CA 1
ATOM 3197 C C . ILE B 1 162 ? 47.412 57.217 76.273 1.00 12.76 150 ILE B C 1
ATOM 3198 O O . ILE B 1 162 ? 46.722 57.005 75.273 1.00 11.67 150 ILE B O 1
ATOM 3203 N N . ILE B 1 163 ? 48.627 56.712 76.426 1.00 10.05 151 ILE B N 1
ATOM 3204 C CA . ILE B 1 163 ? 49.241 55.878 75.406 1.00 9.09 151 ILE B CA 1
ATOM 3205 C C . ILE B 1 163 ? 49.342 54.454 75.922 1.00 11.28 151 ILE B C 1
ATOM 3206 O O . ILE B 1 163 ? 50.226 54.143 76.727 1.00 11.04 151 ILE B O 1
ATOM 3211 N N . PRO B 1 164 ? 48.422 53.580 75.473 1.00 11.47 152 PRO B N 1
ATOM 3212 C CA . PRO B 1 164 ? 48.528 52.170 75.852 1.00 10.44 152 PRO B CA 1
ATOM 3213 C C . PRO B 1 164 ? 49.694 51.578 75.109 1.00 13.20 152 PRO B C 1
ATOM 3214 O O . PRO B 1 164 ? 49.860 51.850 73.916 1.00 13.84 152 PRO B O 1
ATOM 3218 N N . ILE B 1 165 ? 50.505 50.784 75.795 1.00 12.23 153 ILE B N 1
ATOM 3219 C CA . ILE B 1 165 ? 51.677 50.240 75.145 1.00 13.81 153 ILE B CA 1
ATOM 3220 C C . ILE B 1 165 ? 51.771 48.726 75.331 1.00 13.15 153 ILE B C 1
ATOM 3221 O O . ILE B 1 165 ? 51.932 48.229 76.441 1.00 13.28 153 ILE B O 1
ATOM 3226 N N . GLN B 1 166 ? 51.649 47.999 74.227 1.00 16.59 154 GLN B N 1
ATOM 3227 C CA . GLN B 1 166 ? 51.950 46.573 74.216 1.00 19.40 154 GLN B CA 1
ATOM 3228 C C . GLN B 1 166 ? 53.467 46.390 74.130 1.00 17.42 154 GLN B C 1
ATOM 3229 O O . GLN B 1 166 ? 54.108 46.869 73.187 1.00 17.95 154 GLN B O 1
ATOM 3235 N N . CYS B 1 167 ? 54.051 45.705 75.111 1.00 15.13 155 CYS B N 1
ATOM 3236 C CA . CYS B 1 167 ? 55.510 45.568 75.149 1.00 17.73 155 CYS B CA 1
ATOM 3237 C C . CYS B 1 167 ? 56.055 44.530 74.188 1.00 18.18 155 CYS B C 1
ATOM 3238 O O . CYS B 1 167 ? 56.563 43.498 74.608 1.00 19.55 155 CYS B O 1
ATOM 3241 N N . GLU B 1 168 ? 55.894 44.784 72.895 1.00 16.39 156 GLU B N 1
ATOM 3242 C CA . GLU B 1 168 ? 56.501 43.938 71.874 1.00 13.94 156 GLU B CA 1
ATOM 3243 C C . GLU B 1 168 ? 57.362 44.804 70.959 1.00 18.55 156 GLU B C 1
ATOM 3244 O O . GLU B 1 168 ? 57.506 45.997 71.208 1.00 18.56 156 GLU B O 1
ATOM 3250 N N . PHE B 1 169 ? 57.996 44.223 69.950 1.00 16.78 157 PHE B N 1
ATOM 3251 C CA . PHE B 1 169 ? 59.079 44.968 69.302 1.00 21.56 157 PHE B CA 1
ATOM 3252 C C . PHE B 1 169 ? 58.721 46.325 68.681 1.00 21.43 157 PHE B C 1
ATOM 3253 O O . PHE B 1 169 ? 59.384 47.356 68.928 1.00 23.00 157 PHE B O 1
ATOM 3261 N N . PHE B 1 170 ? 57.656 46.330 67.900 1.00 16.58 158 PHE B N 1
ATOM 3262 C CA . PHE B 1 170 ? 57.295 47.520 67.169 1.00 27.31 158 PHE B CA 1
ATOM 3263 C C . PHE B 1 170 ? 56.979 48.706 68.107 1.00 27.06 158 PHE B C 1
ATOM 3264 O O . PHE B 1 170 ? 56.982 49.868 67.684 1.00 27.20 158 PHE B O 1
ATOM 3272 N N . ALA B 1 171 ? 56.807 48.414 69.396 1.00 21.97 159 ALA B N 1
ATOM 3273 C CA . ALA B 1 171 ? 56.532 49.452 70.393 1.00 23.82 159 ALA B CA 1
ATOM 3274 C C . ALA B 1 171 ? 57.646 50.484 70.493 1.00 27.14 159 ALA B C 1
ATOM 3275 O O . ALA B 1 171 ? 57.394 51.653 70.814 1.00 22.28 159 ALA B O 1
ATOM 3277 N N . LEU B 1 172 ? 58.877 50.056 70.237 1.00 25.92 160 LEU B N 1
ATOM 3278 C CA . LEU B 1 172 ? 60.005 50.954 70.453 1.00 25.91 160 LEU B CA 1
ATOM 3279 C C . LEU B 1 172 ? 60.035 52.107 69.445 1.00 25.05 160 LEU B C 1
ATOM 3280 O O . LEU B 1 172 ? 60.005 53.265 69.846 1.00 30.00 160 LEU B O 1
ATOM 3285 N N . GLU B 1 173 ? 60.151 51.789 68.156 1.00 28.53 161 GLU B N 1
ATOM 3286 C CA . GLU B 1 173 ? 60.029 52.790 67.097 1.00 31.10 161 GLU B CA 1
ATOM 3287 C C . GLU B 1 173 ? 58.712 53.580 67.214 1.00 27.79 161 GLU B C 1
ATOM 3288 O O . GLU B 1 173 ? 58.716 54.831 67.270 1.00 24.88 161 GLU B O 1
ATOM 3294 N N . GLY B 1 174 ? 57.609 52.852 67.414 1.00 23.92 162 GLY B N 1
ATOM 3295 C CA . GLY B 1 174 ? 56.283 53.448 67.397 1.00 25.62 162 GLY B CA 1
ATOM 3296 C C . GLY B 1 174 ? 56.082 54.546 68.419 1.00 21.85 162 GLY B C 1
ATOM 3297 O O . GLY B 1 174 ? 55.580 55.632 68.088 1.00 20.82 162 GLY B O 1
ATOM 3298 N N . THR B 1 175 ? 56.503 54.289 69.653 1.00 21.01 163 THR B N 1
ATOM 3299 C CA . THR B 1 175 ? 56.274 55.250 70.718 1.00 23.05 163 THR B CA 1
ATOM 3300 C C . THR B 1 175 ? 56.992 56.547 70.370 1.00 27.64 163 THR B C 1
ATOM 3301 O O . THR B 1 175 ? 56.399 57.636 70.470 1.00 21.63 163 THR B O 1
ATOM 3305 N N . LYS B 1 176 ? 58.229 56.425 69.877 1.00 25.34 164 LYS B N 1
ATOM 3306 C CA . LYS B 1 176 ? 58.998 57.630 69.580 1.00 29.65 164 LYS B CA 1
ATOM 3307 C C . LYS B 1 176 ? 58.208 58.473 68.584 1.00 28.00 164 LYS B C 1
ATOM 3308 O O . LYS B 1 176 ? 57.991 59.681 68.788 1.00 28.76 164 LYS B O 1
ATOM 3314 N N . LEU B 1 177 ? 57.679 57.801 67.566 1.00 22.76 165 LEU B N 1
ATOM 3315 C CA . LEU B 1 177 ? 56.976 58.508 66.519 1.00 24.28 165 LEU B CA 1
ATOM 3316 C C . LEU B 1 177 ? 55.736 59.218 67.060 1.00 24.97 165 LEU B C 1
ATOM 3317 O O . LEU B 1 177 ? 55.489 60.396 66.740 1.00 22.05 165 LEU B O 1
ATOM 3322 N N . LEU B 1 178 ? 54.984 58.525 67.910 1.00 20.33 166 LEU B N 1
ATOM 3323 C CA . LEU B 1 178 ? 53.776 59.127 68.438 1.00 21.54 166 LEU B CA 1
ATOM 3324 C C . LEU B 1 178 ? 54.162 60.377 69.214 1.00 20.22 166 LEU B C 1
ATOM 3325 O O . LEU B 1 178 ? 53.539 61.430 69.058 1.00 17.70 166 LEU B O 1
ATOM 3330 N N . LEU B 1 179 ? 55.245 60.270 69.981 1.00 20.31 167 LEU B N 1
ATOM 3331 C CA . LEU B 1 179 ? 55.702 61.402 70.769 1.00 23.67 167 LEU B CA 1
ATOM 3332 C C . LEU B 1 179 ? 56.050 62.576 69.868 1.00 27.80 167 LEU B C 1
ATOM 3333 O O . LEU B 1 179 ? 55.651 63.713 70.144 1.00 27.61 167 LEU B O 1
ATOM 3338 N N . ASN B 1 180 ? 56.696 62.280 68.741 1.00 28.93 168 ASN B N 1
ATOM 3339 C CA . ASN B 1 180 ? 57.049 63.331 67.798 1.00 28.96 168 ASN B CA 1
ATOM 3340 C C . ASN B 1 180 ? 55.782 64.059 67.372 1.00 27.91 168 ASN B C 1
ATOM 3341 O O . ASN B 1 180 ? 55.711 65.296 67.439 1.00 28.49 168 ASN B O 1
ATOM 3346 N N . THR B 1 181 ? 54.753 63.286 67.029 1.00 22.82 169 THR B N 1
ATOM 3347 C CA . THR B 1 181 ? 53.514 63.880 66.541 1.00 22.79 169 THR B CA 1
ATOM 3348 C C . THR B 1 181 ? 52.934 64.778 67.618 1.00 23.14 169 THR B C 1
ATOM 3349 O O . THR B 1 181 ? 52.535 65.922 67.348 1.00 25.87 169 THR B O 1
ATOM 3353 N N . ILE B 1 182 ? 52.955 64.280 68.852 1.00 19.26 170 ILE B N 1
ATOM 3354 C CA . ILE B 1 182 ? 52.374 65.034 69.946 1.00 23.30 170 ILE B CA 1
ATOM 3355 C C . ILE B 1 182 ? 53.114 66.367 70.081 1.00 25.90 170 ILE B C 1
ATOM 3356 O O . ILE B 1 182 ? 52.488 67.429 70.174 1.00 23.24 170 ILE B O 1
ATOM 3361 N N . ARG B 1 183 ? 54.442 66.314 70.025 1.00 27.87 171 ARG B N 1
ATOM 3362 C CA . ARG B 1 183 ? 55.208 67.541 70.197 1.00 27.69 171 ARG B CA 1
ATOM 3363 C C . ARG B 1 183 ? 54.904 68.486 69.043 1.00 30.71 171 ARG B C 1
ATOM 3364 O O . ARG B 1 183 ? 54.740 69.692 69.253 1.00 32.09 171 ARG B O 1
ATOM 3372 N N . MET B 1 184 ? 54.748 67.926 67.843 1.00 28.92 172 MET B N 1
ATOM 3373 C CA . MET B 1 184 ? 54.398 68.745 66.696 1.00 29.12 172 MET B CA 1
ATOM 3374 C C . MET B 1 184 ? 53.141 69.533 67.053 1.00 35.61 172 MET B C 1
ATOM 3375 O O . MET B 1 184 ? 53.104 70.767 66.926 1.00 28.44 172 MET B O 1
ATOM 3380 N N . LEU B 1 185 ? 52.142 68.826 67.580 1.00 29.11 173 LEU B N 1
ATOM 3381 C CA . LEU B 1 185 ? 50.855 69.441 67.857 1.00 29.29 173 LEU B CA 1
ATOM 3382 C C . LEU B 1 185 ? 50.989 70.460 68.964 1.00 28.26 173 LEU B C 1
ATOM 3383 O O . LEU B 1 185 ? 50.297 71.475 68.966 1.00 33.34 173 LEU B O 1
ATOM 3388 N N . GLN B 1 186 ? 51.888 70.185 69.901 1.00 28.48 174 GLN B N 1
ATOM 3389 C CA . GLN B 1 186 ? 52.117 71.090 71.010 1.00 28.42 174 GLN B CA 1
ATOM 3390 C C . GLN B 1 186 ? 52.669 72.424 70.518 1.00 36.62 174 GLN B C 1
ATOM 3391 O O . GLN B 1 186 ? 52.443 73.463 71.140 1.00 32.31 174 GLN B O 1
ATOM 3397 N N . LYS B 1 187 ? 53.381 72.399 69.394 1.00 35.47 175 LYS B N 1
ATOM 3398 C CA . LYS B 1 187 ? 54.003 73.622 68.898 1.00 42.12 175 LYS B CA 1
ATOM 3399 C C . LYS B 1 187 ? 53.106 74.303 67.879 1.00 44.99 175 LYS B C 1
ATOM 3400 O O . LYS B 1 187 ? 53.377 75.422 67.440 1.00 49.62 175 LYS B O 1
ATOM 3406 N N . SER B 1 188 ? 52.036 73.616 67.505 1.00 38.44 176 SER B N 1
ATOM 3407 C CA . SER B 1 188 ? 51.105 74.147 66.527 1.00 40.94 176 SER B CA 1
ATOM 3408 C C . SER B 1 188 ? 49.680 74.266 67.076 1.00 40.49 176 SER B C 1
ATOM 3409 O O . SER B 1 188 ? 49.358 75.221 67.782 1.00 43.93 176 SER B O 1
ATOM 3412 N N . THR B 1 189 ? 48.849 73.270 66.778 1.00 35.70 177 THR B N 1
ATOM 3413 C CA . THR B 1 189 ? 47.407 73.363 66.997 1.00 38.18 177 THR B CA 1
ATOM 3414 C C . THR B 1 189 ? 46.910 73.150 68.433 1.00 32.95 177 THR B C 1
ATOM 3415 O O . THR B 1 189 ? 45.773 73.497 68.744 1.00 34.89 177 THR B O 1
ATOM 3419 N N . ASN B 1 190 ? 47.739 72.594 69.311 1.00 29.47 178 ASN B N 1
ATOM 3420 C CA . ASN B 1 190 ? 47.262 72.283 70.660 1.00 26.21 178 ASN B CA 1
ATOM 3421 C C . ASN B 1 190 ? 48.343 72.409 71.729 1.00 30.55 178 ASN B C 1
ATOM 3422 O O . ASN B 1 190 ? 48.826 71.407 72.258 1.00 25.09 178 ASN B O 1
ATOM 3427 N N . PRO B 1 191 ? 48.730 73.659 72.048 1.00 30.18 179 PRO B N 1
ATOM 3428 C CA . PRO B 1 191 ? 49.830 73.951 72.981 1.00 30.47 179 PRO B CA 1
ATOM 3429 C C . PRO B 1 191 ? 49.683 73.333 74.378 1.00 27.51 179 PRO B C 1
ATOM 3430 O O . PRO B 1 191 ? 50.692 72.956 74.991 1.00 27.25 179 PRO B O 1
ATOM 3434 N N . LYS B 1 192 ? 48.449 73.256 74.870 1.00 25.61 180 LYS B N 1
ATOM 3435 C CA . LYS B 1 192 ? 48.157 72.762 76.216 1.00 27.90 180 LYS B CA 1
ATOM 3436 C C . LYS B 1 192 ? 48.203 71.226 76.335 1.00 28.03 180 LYS B C 1
ATOM 3437 O O . LYS B 1 192 ? 48.126 70.688 77.438 1.00 28.80 180 LYS B O 1
ATOM 3443 N N . LEU B 1 193 ? 48.301 70.524 75.207 1.00 24.43 181 LEU B N 1
ATOM 3444 C CA . LEU B 1 193 ? 48.244 69.051 75.200 1.00 22.38 181 LEU B CA 1
ATOM 3445 C C . LEU B 1 193 ? 49.300 68.419 76.106 1.00 22.98 181 LEU B C 1
ATOM 3446 O O . LEU B 1 193 ? 50.480 68.740 76.006 1.00 20.63 181 LEU B O 1
ATOM 3451 N N . LYS B 1 194 ? 48.880 67.519 76.995 1.00 20.97 182 LYS B N 1
ATOM 3452 C CA . LYS B 1 194 ? 49.827 66.849 77.886 1.00 19.47 182 LYS B CA 1
ATOM 3453 C C . LYS B 1 194 ? 49.788 65.331 77.741 1.00 18.07 182 LYS B C 1
ATOM 3454 O O . LYS B 1 194 ? 48.773 64.764 77.345 1.00 15.75 182 LYS B O 1
ATOM 3460 N N . ILE B 1 195 ? 50.876 64.670 78.105 1.00 15.96 183 ILE B N 1
ATOM 3461 C CA . ILE B 1 195 ? 50.830 63.221 78.253 1.00 18.02 183 ILE B CA 1
ATOM 3462 C C . ILE B 1 195 ? 50.268 62.875 79.624 1.00 16.80 183 ILE B C 1
ATOM 3463 O O . ILE B 1 195 ? 50.878 63.182 80.641 1.00 17.77 183 ILE B O 1
ATOM 3468 N N . ARG B 1 196 ? 49.115 62.223 79.660 1.00 14.42 184 ARG B N 1
ATOM 3469 C CA . ARG B 1 196 ? 48.547 61.797 80.933 1.00 13.82 184 ARG B CA 1
ATOM 3470 C C . ARG B 1 196 ? 49.377 60.635 81.481 1.00 17.02 184 ARG B C 1
ATOM 3471 O O . ARG B 1 196 ? 49.695 60.576 82.674 1.00 19.14 184 ARG B O 1
ATOM 3479 N N . GLY B 1 197 ? 49.757 59.723 80.594 1.00 12.74 185 GLY B N 1
ATOM 3480 C CA . GLY B 1 197 ? 50.645 58.642 80.969 1.00 15.97 185 GLY B CA 1
ATOM 3481 C C . GLY B 1 197 ? 50.766 57.541 79.929 1.00 17.19 185 GLY B C 1
ATOM 3482 O O . GLY B 1 197 ? 49.954 57.460 79.001 1.00 12.79 185 GLY B O 1
ATOM 3483 N N . PHE B 1 198 ? 51.820 56.734 80.068 1.00 15.19 186 PHE B N 1
ATOM 3484 C CA . PHE B 1 198 ? 51.994 55.490 79.329 1.00 12.12 186 PHE B CA 1
ATOM 3485 C C . PHE B 1 198 ? 51.360 54.370 80.132 1.00 14.57 186 PHE B C 1
ATOM 3486 O O . PHE B 1 198 ? 51.543 54.307 81.345 1.00 12.96 186 PHE B O 1
ATOM 3494 N N . LEU B 1 199 ? 50.666 53.460 79.454 1.00 9.09 187 LEU B N 1
ATOM 3495 C CA . LEU B 1 199 ? 49.983 52.355 80.128 1.00 1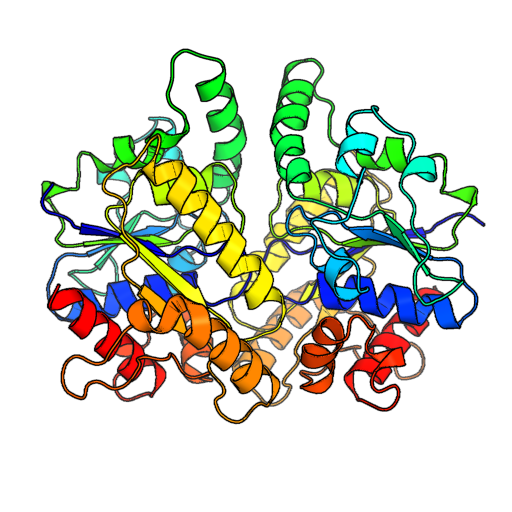2.01 187 LEU B CA 1
ATOM 3496 C C . LEU B 1 199 ? 50.334 51.026 79.477 1.00 10.54 187 LEU B C 1
ATOM 3497 O O . LEU B 1 199 ? 49.866 50.740 78.385 1.00 12.31 187 LEU B O 1
ATOM 3502 N N . PRO B 1 200 ? 51.204 50.230 80.114 1.00 11.75 188 PRO B N 1
ATOM 3503 C CA . PRO B 1 200 ? 51.438 48.899 79.550 1.00 13.18 188 PRO B CA 1
ATOM 3504 C C . PRO B 1 200 ? 50.145 48.092 79.550 1.00 11.13 188 PRO B C 1
ATOM 3505 O O . PRO B 1 200 ? 49.455 48.076 80.566 1.00 12.65 188 PRO B O 1
ATOM 3509 N N . THR B 1 201 ? 49.860 47.420 78.437 1.00 11.92 189 THR B N 1
ATOM 3510 C CA . THR B 1 201 ? 48.647 46.630 78.264 1.00 13.90 189 THR B CA 1
ATOM 3511 C C . THR B 1 201 ? 48.990 45.201 77.868 1.00 17.58 189 THR B C 1
ATOM 3512 O O . THR B 1 201 ? 50.118 44.922 77.428 1.00 12.20 189 THR B O 1
ATOM 3516 N N . MET B 1 202 ? 48.022 44.296 78.034 1.00 17.72 190 MET B N 1
ATOM 3517 C CA . MET B 1 202 ? 48.224 42.885 77.700 1.00 17.71 190 MET B CA 1
ATOM 3518 C C . MET B 1 202 ? 49.534 42.388 78.283 1.00 17.79 190 MET B C 1
ATOM 3519 O O . MET B 1 202 ? 50.296 41.672 77.629 1.00 15.68 190 MET B O 1
ATOM 3524 N N . HIS B 1 203 ? 49.801 42.804 79.516 1.00 18.01 191 HIS B N 1
ATOM 3525 C CA . HIS B 1 203 ? 51.145 42.699 80.064 1.00 16.66 191 HIS B CA 1
ATOM 3526 C C . HIS B 1 203 ? 51.475 41.299 80.565 1.00 18.24 191 HIS B C 1
ATOM 3527 O O . HIS B 1 203 ? 50.724 40.716 81.355 1.00 16.89 191 HIS B O 1
ATOM 3534 N N . VAL B 1 204 ? 52.592 40.765 80.077 1.00 17.36 192 VAL B N 1
ATOM 3535 C CA . VAL B 1 204 ? 53.102 39.468 80.512 1.00 21.59 192 VAL B CA 1
ATOM 3536 C C . VAL B 1 204 ? 54.522 39.648 81.037 1.00 21.60 192 VAL B C 1
ATOM 3537 O O . VAL B 1 204 ? 55.488 39.600 80.275 1.00 20.02 192 VAL B O 1
ATOM 3541 N N . PRO B 1 205 ? 54.642 39.854 82.355 1.00 22.59 193 PRO B N 1
ATOM 3542 C CA . PRO B 1 205 ? 55.884 40.283 83.008 1.00 26.47 193 PRO B CA 1
ATOM 3543 C C . PRO B 1 205 ? 57.098 39.367 82.773 1.00 25.29 193 PRO B C 1
ATOM 3544 O O . PRO B 1 205 ? 58.218 39.878 82.719 1.00 23.51 193 PRO B O 1
ATOM 3548 N N . GLN B 1 206 ? 56.902 38.059 82.627 1.00 26.20 194 GLN B N 1
ATOM 3549 C CA . GLN B 1 206 ? 58.055 37.153 82.630 1.00 27.15 194 GLN B CA 1
ATOM 3550 C C . GLN B 1 206 ? 58.702 36.920 81.264 1.00 26.97 194 GLN B C 1
ATOM 3551 O O . GLN B 1 206 ? 59.705 36.213 81.168 1.00 28.56 194 GLN B O 1
ATOM 3557 N N . LEU B 1 207 ? 58.156 37.525 80.215 1.00 21.70 195 LEU B N 1
ATOM 3558 C CA . LEU B 1 207 ? 58.730 37.354 78.883 1.00 22.12 195 LEU B CA 1
ATOM 3559 C C . LEU B 1 207 ? 59.982 38.194 78.706 1.00 22.22 195 LEU B C 1
ATOM 3560 O O . LEU B 1 207 ? 60.024 39.358 79.123 1.00 19.09 195 LEU B O 1
ATOM 3565 N N . ASN B 1 208 ? 60.998 37.604 78.082 1.00 18.34 196 ASN B N 1
ATOM 3566 C CA . ASN B 1 208 ? 62.230 38.327 77.781 1.00 18.89 196 ASN B CA 1
ATOM 3567 C C . ASN B 1 208 ? 61.989 39.565 76.926 1.00 21.02 196 ASN B C 1
ATOM 3568 O O . ASN B 1 208 ? 62.585 40.624 77.161 1.00 15.56 196 ASN B O 1
ATOM 3573 N N . LEU B 1 209 ? 61.127 39.421 75.918 1.00 16.05 197 LEU B N 1
ATOM 3574 C CA . LEU B 1 209 ? 60.785 40.532 75.034 1.00 17.10 197 LEU B CA 1
ATOM 3575 C C . LEU B 1 209 ? 60.150 41.686 75.817 1.00 16.58 197 LEU B C 1
ATOM 3576 O O . LEU B 1 209 ? 60.500 42.860 75.628 1.00 17.45 197 LEU B O 1
ATOM 3581 N N . THR B 1 210 ? 59.217 41.345 76.698 1.00 17.49 198 THR B N 1
ATOM 3582 C CA . THR B 1 210 ? 58.563 42.335 77.545 1.00 18.73 198 THR B CA 1
ATOM 3583 C C . THR B 1 210 ? 59.574 43.107 78.397 1.00 18.38 198 THR B C 1
ATOM 3584 O O . THR B 1 210 ? 59.569 44.336 78.417 1.00 18.96 198 THR B O 1
ATOM 3588 N N . LYS B 1 211 ? 60.432 42.376 79.095 1.00 20.36 199 LYS B N 1
ATOM 3589 C CA . LYS B 1 211 ? 61.496 42.974 79.905 1.00 20.36 199 LYS B CA 1
ATOM 3590 C C . LYS B 1 211 ? 62.402 43.901 79.092 1.00 19.35 199 LYS B C 1
ATOM 3591 O O . LYS B 1 211 ? 62.728 45.013 79.527 1.00 21.56 199 LYS B O 1
ATOM 3597 N N . GLY B 1 212 ? 62.808 43.450 77.909 1.00 16.53 200 GLY B N 1
ATOM 3598 C CA . GLY B 1 212 ? 63.656 44.287 77.077 1.00 20.57 200 GLY B CA 1
ATOM 3599 C C . GLY B 1 212 ? 62.991 45.581 76.640 1.00 20.63 200 GLY B C 1
ATOM 3600 O O . GLY B 1 212 ? 63.566 46.678 76.793 1.00 20.56 200 GLY B O 1
ATOM 3601 N N . VAL B 1 213 ? 61.768 45.465 76.121 1.00 18.24 201 VAL B N 1
ATOM 3602 C CA . VAL B 1 213 ? 61.042 46.634 75.627 1.00 17.49 201 VAL B CA 1
ATOM 3603 C C . VAL B 1 213 ? 60.752 47.610 76.769 1.00 18.17 201 VAL B C 1
ATOM 3604 O O . VAL B 1 213 ? 60.972 48.813 76.647 1.00 13.56 201 VAL B O 1
ATOM 3608 N N . LEU B 1 214 ? 60.284 47.075 77.892 1.00 17.29 202 LEU B N 1
ATOM 3609 C CA . LEU B 1 214 ? 60.018 47.891 79.067 1.00 18.79 202 LEU B CA 1
ATOM 3610 C C . LEU B 1 214 ? 61.246 48.625 79.599 1.00 21.26 202 LEU B C 1
ATOM 3611 O O . LEU B 1 214 ? 61.154 49.795 79.938 1.00 21.59 202 LEU B O 1
ATOM 3616 N N . ALA B 1 215 ? 62.377 47.929 79.696 1.00 20.85 203 ALA B N 1
ATOM 3617 C CA . ALA B 1 215 ? 63.604 48.531 80.214 1.00 24.25 203 ALA B CA 1
ATOM 3618 C C . ALA B 1 215 ? 64.029 49.674 79.305 1.00 22.85 203 ALA B C 1
ATOM 3619 O O . ALA B 1 215 ? 64.409 50.774 79.763 1.00 22.02 203 ALA B O 1
ATOM 3621 N N . GLU B 1 216 ? 63.939 49.411 78.007 1.00 18.23 204 GLU B N 1
ATOM 3622 C CA . GLU B 1 216 ? 64.256 50.444 77.032 1.00 23.22 204 GLU B CA 1
ATOM 3623 C C . GLU B 1 216 ? 63.326 51.653 77.190 1.00 24.26 204 GLU B C 1
ATOM 3624 O O . GLU B 1 216 ? 63.775 52.794 77.139 1.00 25.01 204 GLU B O 1
ATOM 3630 N N . LEU B 1 217 ? 62.034 51.409 77.400 1.00 21.77 205 LEU B N 1
ATOM 3631 C CA . LEU B 1 217 ? 61.092 52.511 77.615 1.00 20.29 205 LEU B CA 1
ATOM 3632 C C . LEU B 1 217 ? 61.324 53.275 78.924 1.00 18.55 205 LEU B C 1
ATOM 3633 O O . LEU B 1 217 ? 61.215 54.496 78.951 1.00 24.96 205 LEU B O 1
ATOM 3638 N N . PHE B 1 218 ? 61.645 52.562 79.998 1.00 21.95 206 PHE B N 1
ATOM 3639 C CA . PHE B 1 218 ? 61.935 53.179 81.291 1.00 21.23 206 PHE B CA 1
ATOM 3640 C C . PHE B 1 218 ? 63.127 54.119 81.216 1.00 23.93 206 PHE B C 1
ATOM 3641 O O . PHE B 1 218 ? 63.087 55.208 81.807 1.00 27.40 206 PHE B O 1
ATOM 3649 N N . LYS B 1 219 ? 64.164 53.702 80.480 1.00 22.65 207 LYS B N 1
ATOM 3650 C CA . LYS B 1 219 ? 65.343 54.553 80.288 1.00 24.49 207 LYS B CA 1
ATOM 3651 C C . LYS B 1 219 ? 64.978 55.986 79.909 1.00 25.97 207 LYS B C 1
ATOM 3652 O O . LYS B 1 219 ? 65.560 56.929 80.426 1.00 25.87 207 LYS B O 1
ATOM 3658 N N . TYR B 1 220 ? 64.023 56.148 78.999 1.00 20.59 208 TYR B N 1
ATOM 3659 C CA . TYR B 1 220 ? 63.684 57.472 78.498 1.00 20.84 208 TYR B CA 1
ATOM 3660 C C . TYR B 1 220 ? 62.448 58.104 79.132 1.00 21.89 208 TYR B C 1
ATOM 3661 O O . TYR B 1 220 ? 62.321 59.328 79.183 1.00 22.34 208 TYR B O 1
ATOM 3670 N N . PHE B 1 221 ? 61.536 57.268 79.607 1.00 20.21 209 PHE B N 1
ATOM 3671 C CA . PHE B 1 221 ? 60.180 57.725 79.909 1.00 21.98 209 PHE B CA 1
ATOM 3672 C C . PHE B 1 221 ? 59.666 57.243 81.248 1.00 23.34 209 PHE B C 1
ATOM 3673 O O . PHE B 1 221 ? 58.452 57.137 81.432 1.00 19.86 209 PHE B O 1
ATOM 3681 N N . ASP B 1 222 ? 60.584 56.891 82.150 1.00 24.36 210 ASP B N 1
ATOM 3682 C CA . ASP B 1 222 ? 60.208 56.493 83.507 1.00 28.27 210 ASP B CA 1
ATOM 3683 C C . ASP B 1 222 ? 59.081 57.356 84.103 1.00 26.58 210 ASP B C 1
ATOM 3684 O O . ASP B 1 222 ? 58.088 56.833 84.607 1.00 26.18 210 ASP B O 1
ATOM 3689 N N . SER B 1 223 ? 59.214 58.672 83.993 1.00 22.26 211 SER B N 1
ATOM 3690 C CA . SER B 1 223 ? 58.277 59.594 84.626 1.00 29.91 211 SER B CA 1
ATOM 3691 C C . SER B 1 223 ? 56.876 59.587 84.008 1.00 26.52 211 SER B C 1
ATOM 3692 O O . SER B 1 223 ? 55.928 60.098 84.609 1.00 28.81 211 SER B O 1
ATOM 3695 N N . GLU B 1 224 ? 56.753 59.034 82.806 1.00 21.57 212 GLU B N 1
ATOM 3696 C CA . GLU B 1 224 ? 55.476 59.042 82.101 1.00 20.84 212 GLU B CA 1
ATOM 3697 C C . GLU B 1 224 ? 54.579 57.858 82.448 1.00 18.62 212 GLU B C 1
ATOM 3698 O O . GLU B 1 224 ? 53.421 57.849 82.064 1.00 18.17 212 GLU B O 1
ATOM 3704 N N . PHE B 1 225 ? 55.101 56.840 83.129 1.00 16.51 213 PHE B N 1
ATOM 3705 C CA . PHE B 1 225 ? 54.281 55.655 83.400 1.00 19.12 213 PHE B CA 1
ATOM 3706 C C . PHE B 1 225 ? 53.277 55.896 84.531 1.00 21.88 213 PHE B C 1
ATOM 3707 O O . PHE B 1 225 ? 53.603 56.521 85.539 1.00 20.43 213 PHE B O 1
ATOM 3715 N N . PHE B 1 226 ? 52.056 55.397 84.359 1.00 19.92 214 PHE B N 1
ATOM 3716 C CA . PHE B 1 226 ? 51.020 55.547 85.379 1.00 13.37 214 PHE B CA 1
ATOM 3717 C C . PHE B 1 226 ? 51.450 54.864 86.682 1.00 15.51 214 PHE B C 1
ATOM 3718 O O . PHE B 1 226 ? 52.066 53.804 86.666 1.00 15.23 214 PHE B O 1
ATOM 3726 N N . ARG B 1 227 ? 51.107 55.482 87.805 1.00 17.20 215 ARG B N 1
ATOM 3727 C CA . ARG B 1 227 ? 51.437 54.971 89.132 1.00 20.18 215 ARG B CA 1
ATOM 3728 C C . ARG B 1 227 ? 50.182 54.799 89.969 1.00 17.14 215 ARG B C 1
ATOM 3729 O O . ARG B 1 227 ? 49.287 55.641 89.916 1.00 20.68 215 ARG B O 1
ATOM 3737 N N . ASP B 1 228 ? 50.145 53.723 90.756 1.00 16.88 216 ASP B N 1
ATOM 3738 C CA . ASP B 1 228 ? 49.071 53.495 91.720 1.00 19.14 216 ASP B CA 1
ATOM 3739 C C . ASP B 1 228 ? 49.194 54.511 92.842 1.00 27.19 216 ASP B C 1
ATOM 3740 O O . ASP B 1 228 ? 50.215 54.644 93.517 1.00 26.53 216 ASP B O 1
ATOM 3745 N N . SER B 1 229 ? 48.112 55.250 92.988 1.00 30.58 217 SER B N 1
ATOM 3746 C CA . SER B 1 229 ? 48.022 56.365 93.897 1.00 35.95 217 SER B CA 1
ATOM 3747 C C . SER B 1 229 ? 48.113 56.018 95.379 1.00 34.43 217 SER B C 1
ATOM 3748 O O . SER B 1 229 ? 48.408 56.883 96.204 1.00 41.86 217 SER B O 1
ATOM 3751 N N . ALA B 1 230 ? 47.824 54.765 95.712 1.00 33.81 218 ALA B N 1
ATOM 3752 C CA . ALA B 1 230 ? 47.880 54.304 97.088 1.00 29.38 218 ALA B CA 1
ATOM 3753 C C . ALA B 1 230 ? 49.202 53.616 97.425 1.00 34.49 218 ALA B C 1
ATOM 3754 O O . ALA B 1 230 ? 49.664 53.678 98.565 1.00 37.32 218 ALA B O 1
ATOM 3756 N N . THR B 1 231 ? 49.819 52.975 96.432 1.00 28.62 219 THR B N 1
ATOM 3757 C CA . THR B 1 231 ? 50.990 52.150 96.697 1.00 26.85 219 THR B CA 1
ATOM 3758 C C . THR B 1 231 ? 52.256 52.604 95.972 1.00 27.17 219 THR B C 1
ATOM 3759 O O . THR B 1 231 ? 53.346 52.143 96.304 1.00 25.67 219 THR B O 1
ATOM 3763 N N . GLY B 1 232 ? 52.117 53.461 94.965 1.00 25.22 220 GLY B N 1
ATOM 3764 C CA . GLY B 1 232 ? 53.279 53.906 94.207 1.00 23.96 220 GLY B CA 1
ATOM 3765 C C . GLY B 1 232 ? 53.742 52.940 93.125 1.00 22.73 220 GLY B C 1
ATOM 3766 O O . GLY B 1 232 ? 54.663 53.245 92.372 1.00 19.80 220 GLY B O 1
ATOM 3767 N N . GLU B 1 233 ? 53.115 51.769 93.056 1.00 19.08 221 GLU B N 1
ATOM 3768 C CA . GLU B 1 233 ? 53.448 50.756 92.045 1.00 18.46 221 GLU B CA 1
ATOM 3769 C C . GLU B 1 233 ? 53.096 51.228 90.634 1.00 16.26 221 GLU B C 1
ATOM 3770 O O . GLU B 1 233 ? 52.137 51.967 90.458 1.00 14.38 221 GLU B O 1
ATOM 3776 N N . TYR B 1 234 ? 53.820 50.753 89.622 1.00 16.41 222 TYR B N 1
ATOM 3777 C CA . TYR B 1 234 ? 53.420 51.051 88.254 1.00 15.91 222 TYR B CA 1
ATOM 3778 C C . TYR B 1 234 ? 52.124 50.325 87.917 1.00 16.96 222 TYR B C 1
ATOM 3779 O O . TYR B 1 234 ? 51.959 49.165 88.269 1.00 16.62 222 TYR B O 1
ATOM 3788 N N . ILE B 1 235 ? 51.193 51.037 87.286 1.00 14.57 223 ILE B N 1
ATOM 3789 C CA . ILE B 1 235 ? 49.946 50.444 86.817 1.00 16.15 223 ILE B CA 1
ATOM 3790 C C . ILE B 1 235 ? 50.142 49.772 85.458 1.00 17.29 223 ILE B C 1
ATOM 3791 O O . ILE B 1 235 ? 50.588 50.406 84.506 1.00 14.61 223 ILE B O 1
ATOM 3796 N N . MET B 1 236 ? 49.836 48.482 85.378 1.00 16.91 224 MET B N 1
ATOM 3797 C CA . MET B 1 236 ? 49.953 47.751 84.122 1.00 17.47 224 MET B CA 1
ATOM 3798 C C . MET B 1 236 ? 48.730 46.866 83.951 1.00 15.19 224 MET B C 1
ATOM 3799 O O . MET B 1 236 ? 48.295 46.236 84.910 1.00 15.71 224 MET B O 1
ATOM 3804 N N . ILE B 1 237 ? 48.158 46.829 82.749 1.00 13.73 225 ILE B N 1
ATOM 3805 C CA . ILE B 1 237 ? 46.999 45.966 82.518 1.00 13.31 225 ILE B CA 1
ATOM 3806 C C . ILE B 1 237 ? 47.491 44.587 82.129 1.00 12.80 225 ILE B C 1
ATOM 3807 O O . ILE B 1 237 ? 48.040 44.409 81.046 1.00 13.64 225 ILE B O 1
ATOM 3812 N N . PRO B 1 238 ? 47.270 43.595 83.005 1.00 15.72 226 PRO B N 1
ATOM 3813 C CA . PRO B 1 238 ? 47.752 42.232 82.747 1.00 16.18 226 PRO B CA 1
ATOM 3814 C C . PRO B 1 238 ? 46.985 41.610 81.590 1.00 16.38 226 PRO B C 1
ATOM 3815 O O . PRO B 1 238 ? 45.808 41.936 81.400 1.00 13.86 226 PRO B O 1
ATOM 3819 N N . LYS B 1 239 ? 47.641 40.736 80.834 1.00 14.84 227 LYS B N 1
ATOM 3820 C CA . LYS B 1 239 ? 46.942 39.907 79.869 1.00 16.01 227 LYS B CA 1
ATOM 3821 C C . LYS B 1 239 ? 45.896 39.091 80.622 1.00 17.20 227 LYS B C 1
ATOM 3822 O O . LYS B 1 239 ? 46.201 38.437 81.616 1.00 16.43 227 LYS B O 1
ATOM 3828 N N . SER B 1 240 ? 44.653 39.149 80.169 1.00 14.65 228 SER B N 1
ATOM 3829 C CA . SER B 1 240 ? 43.559 38.522 80.912 1.00 15.69 228 SER B CA 1
ATOM 3830 C C . SER B 1 240 ? 42.542 37.901 79.992 1.00 16.90 228 SER B C 1
ATOM 3831 O O . SER B 1 240 ? 41.969 38.599 79.164 1.00 12.46 228 SER B O 1
ATOM 3834 N N . VAL B 1 241 ? 42.313 36.600 80.149 1.00 13.91 229 VAL B N 1
ATOM 3835 C CA . VAL B 1 241 ? 41.284 35.893 79.384 1.00 17.69 229 VAL B CA 1
ATOM 3836 C C . VAL B 1 241 ? 39.913 36.570 79.503 1.00 16.32 229 VAL B C 1
ATOM 3837 O O . VAL B 1 241 ? 39.196 36.758 78.509 1.00 18.12 229 VAL B O 1
ATOM 3841 N N . LYS B 1 242 ? 39.559 36.949 80.727 1.00 18.98 230 LYS B N 1
ATOM 3842 C CA . LYS B 1 242 ? 38.263 37.562 80.991 1.00 18.37 230 LYS B CA 1
ATOM 3843 C C . LYS B 1 242 ? 38.132 38.917 80.324 1.00 16.05 230 LYS B C 1
ATOM 3844 O O . LYS B 1 242 ? 37.057 39.301 79.837 1.00 16.02 230 LYS B O 1
ATOM 3850 N N . LEU B 1 243 ? 39.231 39.658 80.314 1.00 15.85 231 LEU B N 1
ATOM 3851 C CA . LEU B 1 243 ? 39.225 40.952 79.659 1.00 17.35 231 LEU B CA 1
ATOM 3852 C C . LEU B 1 243 ? 38.907 40.791 78.164 1.00 16.28 231 LEU B C 1
ATOM 3853 O O . LEU B 1 243 ? 38.134 41.562 77.588 1.00 14.80 231 LEU B O 1
ATOM 3858 N N . ALA B 1 244 ? 39.512 39.794 77.533 1.00 11.67 232 ALA B N 1
ATOM 3859 C CA . ALA B 1 244 ? 39.208 39.511 76.132 1.00 13.93 232 ALA B CA 1
ATOM 3860 C C . ALA B 1 244 ? 37.748 39.099 75.970 1.00 14.47 232 ALA B C 1
ATOM 3861 O O . ALA B 1 244 ? 37.106 39.443 74.976 1.00 13.22 232 ALA B O 1
ATOM 3863 N N . GLU B 1 245 ? 37.218 38.366 76.943 1.00 14.46 233 GLU B N 1
ATOM 3864 C CA . GLU B 1 245 ? 35.816 37.928 76.833 1.00 15.39 233 GLU B CA 1
ATOM 3865 C C . GLU B 1 245 ? 34.802 39.061 76.954 1.00 18.49 233 GLU B C 1
ATOM 3866 O O . GLU B 1 245 ? 33.713 38.978 76.386 1.00 17.64 233 GLU B O 1
ATOM 3872 N N . SER B 1 246 ? 35.127 40.093 77.727 1.00 15.57 234 SER B N 1
ATOM 3873 C CA . SER B 1 246 ? 34.134 41.115 78.067 1.00 15.54 234 SER B CA 1
ATOM 3874 C C . SER B 1 246 ? 33.327 41.779 76.926 1.00 16.50 234 SER B C 1
ATOM 3875 O O . SER B 1 246 ? 32.112 41.953 77.061 1.00 14.74 234 SER B O 1
ATOM 3878 N N . PRO B 1 247 ? 33.983 42.162 75.811 1.00 14.84 235 PRO B N 1
ATOM 3879 C CA . PRO B 1 247 ? 33.163 42.764 74.748 1.00 15.89 235 PRO B CA 1
ATOM 3880 C C . PRO B 1 247 ? 32.151 41.790 74.141 1.00 15.00 235 PRO B C 1
ATOM 3881 O O . PRO B 1 247 ? 31.138 42.237 73.614 1.00 16.93 235 PRO B O 1
ATOM 3885 N N . SER B 1 248 ? 32.414 40.492 74.227 1.00 15.20 236 SER B N 1
ATOM 3886 C CA . SER B 1 248 ? 31.476 39.497 73.726 1.00 14.82 236 SER B CA 1
ATOM 3887 C C . SER B 1 248 ? 30.180 39.478 74.546 1.00 21.62 236 SER B C 1
ATOM 3888 O O . SER B 1 248 ? 29.146 39.008 74.078 1.00 18.15 236 SER B O 1
ATOM 3891 N N . PHE B 1 249 ? 30.219 40.042 75.749 1.00 18.66 237 PHE B N 1
ATOM 3892 C CA . PHE B 1 249 ? 29.023 40.127 76.556 1.00 20.83 237 PHE B CA 1
ATOM 3893 C C . PHE B 1 249 ? 28.461 41.540 76.516 1.00 22.26 237 PHE B C 1
ATOM 3894 O O . PHE B 1 249 ? 27.467 41.838 77.172 1.00 20.95 237 PHE B O 1
ATOM 3902 N N . GLY B 1 250 ? 29.116 42.415 75.766 1.00 18.11 238 GLY B N 1
ATOM 3903 C CA . GLY B 1 250 ? 28.653 43.787 75.627 1.00 15.41 238 GLY B CA 1
ATOM 3904 C C . GLY B 1 250 ? 28.670 44.587 76.921 1.00 17.24 238 GLY B C 1
ATOM 3905 O O . GLY B 1 250 ? 27.872 45.511 77.091 1.00 21.06 238 GLY B O 1
ATOM 3906 N N . LYS B 1 251 ? 29.574 44.237 77.838 1.00 15.75 239 LYS B N 1
ATOM 3907 C CA . LYS B 1 251 ? 29.647 44.919 79.125 1.00 16.53 239 LYS B CA 1
ATOM 3908 C C . LYS B 1 251 ? 31.090 45.217 79.496 1.00 16.93 239 LYS B C 1
ATOM 3909 O O . LYS B 1 251 ? 31.970 44.419 79.215 1.00 19.28 239 LYS B O 1
ATOM 3915 N N . PRO B 1 252 ? 31.338 46.374 80.132 1.00 20.30 240 PRO B N 1
ATOM 3916 C CA . PRO B 1 252 ? 32.668 46.574 80.724 1.00 17.69 240 PRO B CA 1
ATOM 3917 C C . PRO B 1 252 ? 32.881 45.523 81.801 1.00 22.02 240 PRO B C 1
ATOM 3918 O O . PRO B 1 252 ? 31.904 45.130 82.442 1.00 20.82 240 PRO B O 1
ATOM 3922 N N . ILE B 1 253 ? 34.122 45.104 82.027 1.00 23.55 241 ILE B N 1
ATOM 3923 C CA . ILE B 1 253 ? 34.366 44.021 82.978 1.00 26.85 241 ILE B CA 1
ATOM 3924 C C . ILE B 1 253 ? 33.882 44.297 84.411 1.00 22.44 241 ILE B C 1
ATOM 3925 O O . ILE B 1 253 ? 33.445 43.377 85.109 1.00 25.83 241 ILE B O 1
ATOM 3930 N N . LEU B 1 254 ? 33.903 45.555 84.841 1.00 20.31 242 LEU B N 1
ATOM 3931 C CA . LEU B 1 254 ? 33.503 45.851 86.220 1.00 19.10 242 LEU B CA 1
ATOM 3932 C C . LEU B 1 254 ? 32.024 45.552 86.500 1.00 22.17 242 LEU B C 1
ATOM 3933 O O . LEU B 1 254 ? 31.631 45.384 87.645 1.00 20.68 242 LEU B O 1
ATOM 3938 N N . LEU B 1 255 ? 31.215 45.443 85.450 1.00 18.99 243 LEU B N 1
ATOM 3939 C CA . LEU B 1 255 ? 29.779 45.195 85.638 1.00 21.28 243 LEU B CA 1
ATOM 3940 C C . LEU B 1 255 ? 29.427 43.770 86.033 1.00 25.84 243 LEU B C 1
ATOM 3941 O O . LEU B 1 255 ? 28.337 43.527 86.554 1.00 24.66 243 LEU B O 1
ATOM 3946 N N . TYR B 1 256 ? 30.323 42.827 85.765 1.00 20.78 244 TYR B N 1
ATOM 3947 C CA . TYR B 1 256 ? 30.027 41.421 86.038 1.00 21.72 244 TYR B CA 1
ATOM 3948 C C . TYR B 1 256 ? 31.150 40.647 86.757 1.00 25.69 244 TYR B C 1
ATOM 3949 O O . TYR B 1 256 ? 30.904 39.578 87.315 1.00 25.20 244 TYR B O 1
ATOM 3958 N N . ASP B 1 257 ? 32.382 41.157 86.708 1.00 21.77 245 ASP B N 1
ATOM 3959 C CA . ASP B 1 257 ? 33.475 40.532 87.457 1.00 26.94 245 ASP B CA 1
ATOM 3960 C C . ASP B 1 257 ? 34.449 41.594 87.933 1.00 20.86 245 ASP B C 1
ATOM 3961 O O . ASP B 1 257 ? 35.555 41.735 87.415 1.00 24.57 245 ASP B O 1
ATOM 3966 N N . ILE B 1 258 ? 34.023 42.300 88.971 1.00 25.19 246 ILE B N 1
ATOM 3967 C CA . ILE B 1 258 ? 34.711 43.488 89.449 1.00 26.11 246 ILE B CA 1
ATOM 3968 C C . ILE B 1 258 ? 36.014 43.150 90.171 1.00 25.57 246 ILE B C 1
ATOM 3969 O O . ILE B 1 258 ? 36.876 44.012 90.347 1.00 27.24 246 ILE B O 1
ATOM 3974 N N . LYS B 1 259 ? 36.151 41.892 90.584 1.00 25.35 247 LYS B N 1
ATOM 3975 C CA . LYS B 1 259 ? 37.341 41.437 91.299 1.00 28.11 247 LYS B CA 1
ATOM 3976 C C . LYS B 1 259 ? 38.391 40.765 90.401 1.00 32.50 247 LYS B C 1
ATOM 3977 O O . LYS B 1 259 ? 39.428 40.314 90.890 1.00 30.65 247 LYS B O 1
ATOM 3983 N N . SER B 1 260 ? 38.122 40.668 89.099 1.00 24.56 248 SER B N 1
ATOM 3984 C CA . SER B 1 260 ? 39.110 40.126 88.164 1.00 25.03 248 SER B CA 1
ATOM 3985 C C . SER B 1 260 ? 40.329 41.052 88.071 1.00 22.05 248 SER B C 1
ATOM 3986 O O . SER B 1 260 ? 40.221 42.244 88.350 1.00 21.90 248 SER B O 1
ATOM 3989 N N . ASN B 1 261 ? 41.480 40.509 87.686 1.00 21.59 249 ASN B N 1
ATOM 3990 C CA . ASN B 1 261 ? 42.705 41.310 87.644 1.00 22.94 249 ASN B CA 1
ATOM 3991 C C . ASN B 1 261 ? 42.662 42.482 86.663 1.00 22.13 249 ASN B C 1
ATOM 3992 O O . ASN B 1 261 ? 43.256 43.538 86.911 1.00 18.48 249 ASN B O 1
ATOM 3997 N N . GLY B 1 262 ? 41.977 42.283 85.541 1.00 19.16 250 GLY B N 1
ATOM 3998 C CA . GLY B 1 262 ? 41.836 43.335 84.546 1.00 20.88 250 GLY B CA 1
ATOM 3999 C C . GLY B 1 262 ? 40.982 44.466 85.060 1.00 17.41 250 GLY B C 1
ATOM 4000 O O . GLY B 1 262 ? 41.312 45.644 84.870 1.00 20.35 250 GLY B O 1
ATOM 4001 N N . SER B 1 263 ? 39.876 44.104 85.716 1.00 16.49 251 SER B N 1
ATOM 4002 C CA . SER B 1 263 ? 38.979 45.082 86.320 1.00 17.84 251 SER B CA 1
ATOM 4003 C C . SER B 1 263 ? 39.707 45.885 87.390 1.00 18.47 251 SER B C 1
ATOM 4004 O O . SER B 1 263 ? 39.562 47.118 87.477 1.00 17.26 251 SER B O 1
ATOM 4007 N N . ILE B 1 264 ? 40.461 45.175 88.225 1.00 16.53 252 ILE B N 1
ATOM 4008 C CA . ILE B 1 264 ? 41.208 45.811 89.299 1.00 14.86 252 ILE B CA 1
ATOM 4009 C C . ILE B 1 264 ? 42.213 46.799 88.703 1.00 15.78 252 ILE B C 1
ATOM 4010 O O . ILE B 1 264 ? 42.298 47.951 89.153 1.00 14.53 252 ILE B O 1
ATOM 4015 N N . ALA B 1 265 ? 42.949 46.367 87.678 1.00 12.87 253 ALA B N 1
ATOM 4016 C CA . ALA B 1 265 ? 43.939 47.268 87.061 1.00 14.17 253 ALA B CA 1
ATOM 4017 C C . ALA B 1 265 ? 43.300 48.531 86.476 1.00 14.22 253 ALA B C 1
ATOM 4018 O O . ALA B 1 265 ? 43.785 49.647 86.710 1.00 12.42 253 ALA B O 1
ATOM 4020 N N . TYR B 1 266 ? 42.214 48.374 85.723 1.00 13.71 254 TYR B N 1
ATOM 4021 C CA . TYR B 1 266 ? 41.548 49.566 85.187 1.00 12.83 254 TYR B CA 1
ATOM 4022 C C . TYR B 1 266 ? 40.950 50.482 86.249 1.00 12.88 254 TYR B C 1
ATOM 4023 O O . TYR B 1 266 ? 40.864 51.705 86.050 1.00 13.78 254 TYR B O 1
ATOM 4032 N N . GLN B 1 267 ? 40.530 49.906 87.376 1.00 12.63 255 GLN B N 1
ATOM 4033 C CA . GLN B 1 267 ? 40.064 50.737 88.488 1.00 16.62 255 GLN B CA 1
ATOM 4034 C C . GLN B 1 267 ? 41.210 51.520 89.145 1.00 14.41 255 GLN B C 1
ATOM 4035 O O . GLN B 1 267 ? 41.039 52.677 89.541 1.00 14.79 255 GLN B O 1
ATOM 4041 N N . LYS B 1 268 ? 42.386 50.900 89.245 1.00 14.99 256 LYS B N 1
ATOM 4042 C CA . LYS B 1 268 ? 43.560 51.621 89.742 1.00 14.56 256 LYS B CA 1
ATOM 4043 C C . LYS B 1 268 ? 43.846 52.793 88.802 1.00 14.43 256 LYS B C 1
ATOM 4044 O O . LYS B 1 268 ? 44.119 53.928 89.244 1.00 14.39 256 LYS B O 1
ATOM 4050 N N . LEU B 1 269 ? 43.765 52.521 87.498 1.00 14.05 257 LEU B N 1
ATOM 4051 C CA . LEU B 1 269 ? 43.963 53.585 86.504 1.00 13.78 257 LEU B CA 1
ATOM 4052 C C . LEU B 1 269 ? 42.990 54.748 86.725 1.00 16.57 257 LEU B C 1
ATOM 4053 O O . LEU B 1 269 ? 43.400 55.921 86.768 1.00 14.19 257 LEU B O 1
ATOM 4058 N N . ALA B 1 270 ? 41.705 54.425 86.888 1.00 14.85 258 ALA B N 1
ATOM 4059 C CA . ALA B 1 270 ? 40.708 55.468 87.148 1.00 14.74 258 ALA B CA 1
ATOM 4060 C C . ALA B 1 270 ? 41.012 56.276 88.405 1.00 15.93 258 ALA B C 1
ATOM 4061 O O . ALA B 1 270 ? 40.891 57.495 88.383 1.00 15.50 258 ALA B O 1
ATOM 4063 N N . GLN B 1 271 ? 41.379 55.609 89.500 1.00 16.05 259 GLN B N 1
ATOM 4064 C CA . GLN B 1 271 ? 41.762 56.340 90.722 1.00 19.77 259 GLN B CA 1
ATOM 4065 C C . GLN B 1 271 ? 42.873 57.339 90.451 1.00 22.35 259 GLN B C 1
ATOM 4066 O O . GLN B 1 271 ? 42.824 58.511 90.888 1.00 21.81 259 GLN B O 1
ATOM 4072 N N . SER B 1 272 ? 43.883 56.857 89.728 1.00 18.48 260 SER B N 1
ATOM 4073 C CA . SER B 1 272 ? 44.999 57.706 89.355 1.00 24.25 260 SER B CA 1
ATOM 4074 C C . SER B 1 272 ? 44.539 58.930 88.570 1.00 22.65 260 SER B C 1
ATOM 4075 O O . SER B 1 272 ? 44.978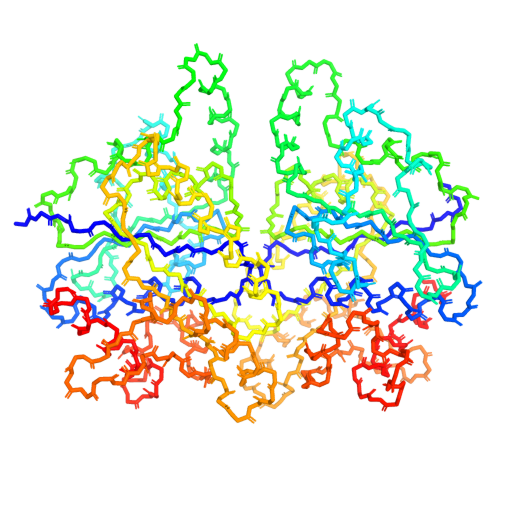 60.047 88.850 1.00 23.76 260 SER B O 1
ATOM 4078 N N . ILE B 1 273 ? 43.635 58.732 87.613 1.00 20.12 261 ILE B N 1
ATOM 4079 C CA . ILE B 1 273 ? 43.086 59.861 86.865 1.00 19.80 261 ILE B CA 1
ATOM 4080 C C . ILE B 1 273 ? 42.300 60.824 87.761 1.00 22.13 261 ILE B C 1
ATOM 4081 O O . ILE B 1 273 ? 42.426 62.041 87.629 1.00 24.23 261 ILE B O 1
ATOM 4086 N N . LEU B 1 274 ? 41.477 60.274 88.655 1.00 21.58 262 LEU B N 1
ATOM 4087 C CA . LEU B 1 274 ? 40.595 61.083 89.499 1.00 21.87 262 LEU B CA 1
ATOM 4088 C C . LEU B 1 274 ? 41.394 61.999 90.417 1.00 30.35 262 LEU B C 1
ATOM 4089 O O . LEU B 1 274 ? 40.942 63.095 90.749 1.00 25.04 262 LEU B O 1
ATOM 4094 N N . GLN B 1 275 ? 42.572 61.556 90.844 1.00 27.45 263 GLN B N 1
ATOM 4095 C CA . GLN B 1 275 ? 43.408 62.455 91.650 1.00 38.70 263 GLN B CA 1
ATOM 4096 C C . GLN B 1 275 ? 44.035 63.658 90.923 1.00 35.44 263 GLN B C 1
ATOM 4097 O O . GLN B 1 275 ? 44.395 64.652 91.558 1.00 43.86 263 GLN B O 1
ATOM 4103 N N . GLY B 1 276 ? 44.172 63.566 89.605 1.00 38.47 264 GLY B N 1
ATOM 4104 C CA . GLY B 1 276 ? 44.758 64.644 88.826 1.00 40.07 264 GLY B CA 1
ATOM 4105 C C . GLY B 1 276 ? 45.933 64.162 87.994 1.00 43.33 264 GLY B C 1
ATOM 4106 O O . GLY B 1 276 ? 46.994 64.791 87.948 1.00 47.60 264 GLY B O 1
#

Foldseek 3Di:
DFAAEEEADFLDPPLCLLLLLLLLLVLLVVVVFAEEEEELDQVFLNVLLQPHDQVPQDDAVLCLLVPVDQQVVQWDQGPRNRYIYGTHHNCSVVLQVVQVVVCVPPNDQLQSVLVSCVVCSVPGHYYYYRAYNRCGSSVSNSQLNGLEYEYRAAQADVRPVRVVVVVVSNVVSCVPRHVNYYYLAYEYECDDPPDPSSVVSVVVCCVVPVVRFQAQVVPRDGQYQHNDPLSVCSSVVSDNSCVRPCPDSRNVSSSSVSVSVVVD/DQAAEEEADFLAPPLCLLLLLLLLQVLLLVVVFAEEEEELDQVFLNVLLQPHDLVRADDAVLCLLVPVDQQVVQWAAGPRNRYIYRTHHNCSVCLQVVLVVQVVDPHDLLQSVLVSCVVCRVPGNYYYYRFYNRCDSSVSNSQLNGLEYEYEAAQADVRQVRVVVVVVVSVVCCVPRHVNYYYQAYEYECDDPPDPSNVVSVVSCCVVQVVRFQAQPVPRHGQYQHNDPVSVCSSVVSDNCCVPPCPDSNNVSSSSVSVSVVVD

CATH classification: 3.40.50.300

Secondary structure (DSSP, 8-state):
--PEEEEE--SSSSSSHHHHHHHHHHHHHTTT--EEEEE--TT-HHHHHTT--GGG--S-HHHHHTTSS-GGGT-EE-SSTTEEEE---GGGGGHHHHHHHHHHHHS--TTHHHHHHGGGTTT-SEEEEE--SSSSHHHHHHHHH-SEEEEEEE-STTHHHHHHHHHHHHHHHHHTT-TT-EEEEEEEESB-TT-HHHHHHHHHHHHHHGGGB-B-TTT-PBP-PBP-HHHHHGGGGTS-HHHH-TTSHHHHHHHHHHHHHHH-/--SEEEEE--SSTTSSHHHHHHHHHHHHHTTT--EEEEE--TT-HHHHHTT--GGG--S-HHHHHTTSS-GGGT-EE-SSTTEEEE---GGGGGHHHHHHHHHHTT--GGGHHHHHHGGGTTT-SEEEEE--SSSSHHHHHHHHH-SEEEEEEE-STTHHHHHHHHHHHHHHHHHTT-TT-EEEEEEEESB-TT-HHHHHHHHHHHHHHGGGB-B-TTT-PBP--B--HHHHHGGGGTS-GGGT-TTSHHHHHHHHHHHHHHH-

Radius of gyration: 22.2 Å; Cα contacts (8 Å, |Δi|>4): 1139; chains: 2; bounding box: 48×62×62 Å

B-factor: mean 21.9, std 10.08, range [5.79, 82.42]